Protein AF-G5HEQ2-F1 (afdb_monomer_lite)

Foldseek 3Di:
DPPPPDPDDPDDDAWWWKAFPQGFTWTFPDPDQDPVQKGWIAGCGHPPPDDGRDIDIDRPVRIDTDDPVRVCVVVVCCVVPPCVVVRPPPPPQPPDDPQFLCSLCPPPAQDQDPVNLVVLLVVVCVVCVVLPLQFDSVLSSLLVVLLSRFQGSVLLLLCLFPQDPVQQKRKDKDWDFDAFPLVLLLVLLVVLLVVLVVVVVVLCPPDDWLVRLVVLLVVLVVVLVVVVVCVVVPDDDDPVVSVVSVVSNVVSVVVNVQVVVCVVVVLDDNRDDHPPSADPVRSLLSVLSVQLSVVSSPDQAQWDAPVRQVSNCVSPVVLVRDTRHGPLSSVVSSCVVSVVCPPPCCVVSSVSNNVRSGTDTAMWIKMKGLRLLLLQCLQQAPQGGDLLHSNQVPPVVHPHDDNNLQVLQSSFQNSHNFKIKIFTAHPPDDDDPPSPGHTNKIWIWGDGQQKIKTFAIPPPQPPLPDCVLVVSVLVVLVSSCSSSVHPSAKDKDWALVVLVQAEDEDAQHDDRSNPGRSIMMIFDADPVRDGRRHHGYGTDFAQSSHPRDGARRRRHSHHQQSPQWDQAPPPRDIDGVVQWDQDPNGIHGPQQWDQAQVVRGIDGHFFQQAPPRGGHHPVVCVDPQWDQAPQPRHIYGPDDAWAAAPVGGTHNHPVSLVVVQWDAWPVRHIDHVVQWAQAPVVRTIDGVVQADPVQRGGVVCPVVVVVVVVVVVPPDDDDD

Secondary structure (DSSP, 8-state):
--TTSTTSS-SSSS--EEEETTS-EEEE--SPPPTTSEEEEEEEE-TT-PPTT-EEEEEGGGEEE--HHHHHHH-TTGGGSTTHHHHS------SS----HHHHTTT------HHHHHHHHHHHHHHHHHTT----HHHHHHHHHHHHHHHHHHHHHHTTSTTB-SSSEEEEEEEEEPPP-HHHHHHHHHHHHHHHHHHHHHHTTT---HHHHHHHHHHHHHHHHHHHHHHHTT----HHHHHHHHHHHHHHHHHHHHHHHHHHTTSS-TT---TTSS-HHHHHHHHHHHHHHHHHHH---SB--HHHHHHHHHH-GGG---TTSBHHHHHHHHHHHHTGGGSTTHHHHHHHHHHHHSPPEEEEEEEEE--HHHHHTTT-BSS---TT-S-SS-TT--TT----TTTTHHHHHHTSSSEEEEEEEETT---S-TTTSPBSEEEEEEEETTEEEEEEEES--S-TT-HHHHHHHHHHHHHHHHHTT----EEEEESHHHHHHHEEE-SS---HHHH-TT-EEEEEPPTTS----PPEEE----B-TTT--B---SS-SS-HHHHSEEE-TTT--EEEGGGEEEETTEEEEGGGEEEETTTTEEEES--EEETTTEEE-HHHHTSTTEEE-TTT--EEES-SS-EE-TTS-EESSHHHHHHTTEEE-TTS-EEEGGGEEE-TTT--EEEGGGEETTTTEEHHHHHHHHHHHHHHTTS-----

Radius of gyration: 49.13 Å; chains: 1; bounding box: 149×98×128 Å

Structure (mmCIF, N/CA/C/O backbone):
data_AF-G5HEQ2-F1
#
_entry.id   AF-G5HEQ2-F1
#
loop_
_atom_site.group_PDB
_atom_site.id
_atom_site.type_symbol
_atom_site.label_atom_id
_atom_site.label_alt_id
_atom_site.label_comp_id
_atom_site.label_asym_id
_atom_site.label_entity_id
_atom_site.label_seq_id
_atom_site.pdbx_PDB_ins_code
_atom_site.Cartn_x
_atom_site.Cartn_y
_atom_site.Cartn_z
_atom_site.occupancy
_atom_site.B_iso_or_equiv
_atom_site.auth_seq_id
_atom_site.auth_comp_id
_atom_site.auth_asym_id
_atom_site.auth_atom_id
_atom_site.pdbx_PDB_model_num
ATOM 1 N N . MET A 1 1 ? -18.972 -38.043 55.453 1.00 25.19 1 MET A N 1
ATOM 2 C CA . MET A 1 1 ? -20.365 -37.914 54.955 1.00 25.19 1 MET A CA 1
ATOM 3 C C . MET A 1 1 ? -20.498 -36.935 53.770 1.00 25.19 1 MET A C 1
ATOM 5 O O . MET A 1 1 ? -21.598 -36.480 53.504 1.00 25.19 1 MET A O 1
ATOM 9 N N . TYR A 1 2 ? -19.418 -36.674 53.015 1.00 23.27 2 TYR A N 1
ATOM 10 C CA . TYR A 1 2 ? -19.420 -35.898 51.758 1.00 23.27 2 TYR A CA 1
ATOM 11 C C . TYR A 1 2 ? -18.749 -36.675 50.602 1.00 23.27 2 TYR A C 1
ATOM 13 O O . TYR A 1 2 ? -18.353 -36.107 49.598 1.00 23.27 2 TYR A O 1
ATOM 21 N N . GLU A 1 3 ? -18.658 -38.003 50.715 1.00 24.47 3 GLU A N 1
ATOM 22 C CA . GLU A 1 3 ? -18.091 -38.902 49.689 1.00 24.47 3 GLU A CA 1
ATOM 23 C C . GLU A 1 3 ? -19.124 -39.360 48.644 1.00 24.47 3 GLU A C 1
ATOM 25 O O . GLU A 1 3 ? -18.883 -40.303 47.899 1.00 24.47 3 GLU A O 1
ATOM 30 N N . LYS A 1 4 ? -20.305 -38.729 48.578 1.00 24.78 4 LYS A N 1
ATOM 31 C CA . LYS A 1 4 ? -21.395 -39.189 47.697 1.00 24.78 4 LYS A CA 1
ATOM 32 C C . LYS A 1 4 ? -21.937 -38.157 46.706 1.00 24.78 4 LYS A C 1
ATOM 34 O O . LYS A 1 4 ? -22.934 -38.437 46.056 1.00 24.78 4 LYS A O 1
ATOM 39 N N . TYR A 1 5 ? -21.266 -37.014 46.554 1.00 26.45 5 TYR A N 1
ATOM 40 C CA . TYR A 1 5 ? -21.645 -35.981 45.576 1.00 26.45 5 TYR A CA 1
ATOM 41 C C . TYR A 1 5 ? -20.510 -35.554 44.626 1.00 26.45 5 TYR A C 1
ATOM 43 O O . TYR A 1 5 ? -20.710 -34.660 43.816 1.00 26.45 5 TYR A O 1
ATOM 51 N N . ALA A 1 6 ? -19.343 -36.205 44.667 1.00 27.22 6 ALA A N 1
ATOM 52 C CA . ALA A 1 6 ? -18.145 -35.732 43.961 1.00 27.22 6 ALA A CA 1
ATOM 53 C C . ALA A 1 6 ? -17.936 -36.277 42.529 1.00 27.22 6 ALA A C 1
ATOM 55 O O . ALA A 1 6 ? -16.913 -35.981 41.931 1.00 27.22 6 ALA A O 1
ATOM 56 N N . VAL A 1 7 ? -18.850 -37.074 41.958 1.00 27.19 7 VAL A N 1
ATOM 57 C CA . VAL A 1 7 ? -18.615 -37.716 40.635 1.00 27.19 7 VAL A CA 1
ATOM 58 C C . VAL A 1 7 ? -19.869 -37.718 39.742 1.00 27.19 7 VAL A C 1
ATOM 60 O O . VAL A 1 7 ? -20.012 -38.546 38.853 1.00 27.19 7 VAL A O 1
ATOM 63 N N . GLY A 1 8 ? -20.837 -36.835 40.011 1.00 24.56 8 GLY A N 1
ATOM 64 C CA . GLY A 1 8 ? -22.179 -36.942 39.420 1.00 24.56 8 GLY A CA 1
ATOM 65 C C . GLY A 1 8 ? -22.593 -35.882 38.402 1.00 24.56 8 GLY A C 1
ATOM 66 O O . GLY A 1 8 ? -23.469 -36.179 37.607 1.00 24.56 8 GLY A O 1
ATOM 67 N N . ASN A 1 9 ? -22.016 -34.677 38.413 1.00 26.39 9 ASN A N 1
ATOM 68 C CA . ASN A 1 9 ? -22.478 -33.559 37.572 1.00 26.39 9 ASN A CA 1
ATOM 69 C C . ASN A 1 9 ? -21.304 -32.699 37.087 1.00 26.39 9 ASN A C 1
ATOM 71 O O . ASN A 1 9 ? -21.293 -31.483 37.248 1.00 26.39 9 ASN A O 1
ATOM 75 N N . LEU A 1 10 ? -20.293 -33.353 36.533 1.00 28.73 10 LEU A N 1
ATOM 76 C CA . LEU A 1 10 ? -19.284 -32.698 35.717 1.00 28.73 10 LEU A CA 1
ATOM 77 C C . LEU A 1 10 ? -19.623 -33.036 34.255 1.00 28.73 10 LEU A C 1
ATOM 79 O O . LEU A 1 10 ? -19.752 -34.209 33.908 1.00 28.73 10 LEU A O 1
ATOM 83 N N . TYR A 1 11 ? -19.798 -31.985 33.451 1.00 36.41 11 TYR A N 1
ATOM 84 C CA . TYR A 1 11 ? -19.815 -31.966 31.982 1.00 36.41 11 TYR A CA 1
ATOM 85 C C . TYR A 1 11 ? -21.110 -32.303 31.239 1.00 36.41 11 TYR A C 1
ATOM 87 O O . TYR A 1 11 ? -21.334 -33.419 30.773 1.00 36.41 11 TYR A O 1
ATOM 95 N N . ARG A 1 12 ? -21.903 -31.250 30.997 1.00 27.39 12 ARG A N 1
ATOM 96 C CA . ARG A 1 12 ? -22.271 -30.788 29.642 1.00 27.39 12 ARG A CA 1
ATOM 97 C C . ARG A 1 12 ? -23.163 -29.547 29.750 1.00 27.39 12 ARG A C 1
ATOM 99 O O . ARG A 1 12 ? -24.309 -29.669 30.168 1.00 27.39 12 ARG A O 1
ATOM 106 N N . GLY A 1 13 ? -22.640 -28.403 29.319 1.00 29.19 13 GLY A N 1
ATOM 107 C CA . GLY A 1 13 ? -23.371 -27.138 29.225 1.00 29.19 13 GLY A CA 1
ATOM 108 C C . GLY A 1 13 ? -22.841 -26.084 30.195 1.00 29.19 13 GLY A C 1
ATOM 109 O O . GLY A 1 13 ? -23.049 -26.206 31.396 1.00 29.19 13 GLY A O 1
ATOM 110 N N . ASP A 1 14 ? -22.213 -25.067 29.607 1.00 32.84 14 ASP A N 1
ATOM 111 C CA . ASP A 1 14 ? -22.065 -23.693 30.099 1.00 32.84 14 ASP A CA 1
ATOM 112 C C . ASP A 1 14 ? -20.938 -23.411 31.120 1.00 32.84 14 ASP A C 1
ATOM 114 O O . ASP A 1 14 ? -20.691 -24.163 32.061 1.00 32.84 14 ASP A O 1
ATOM 118 N N . GLU A 1 15 ? -20.206 -22.313 30.883 1.00 43.97 15 GLU A N 1
ATOM 119 C CA . GLU A 1 15 ? -19.014 -21.872 31.622 1.00 43.97 15 GLU A CA 1
ATOM 120 C C . GLU A 1 15 ? -19.249 -21.788 33.147 1.00 43.97 15 GLU A C 1
ATOM 122 O O . GLU A 1 15 ? -19.953 -20.909 33.646 1.00 43.97 15 GLU A O 1
ATOM 127 N N . CYS A 1 16 ? -18.615 -22.668 33.928 1.00 42.88 16 CYS A N 1
ATOM 128 C CA . CYS A 1 16 ? -18.721 -22.638 35.388 1.00 42.88 16 CYS A CA 1
ATOM 129 C C . CYS A 1 16 ? -17.974 -21.431 35.985 1.00 42.88 16 CYS A C 1
ATOM 131 O O . CYS A 1 16 ? -16.741 -21.383 35.996 1.00 42.88 16 CYS A O 1
ATOM 133 N N . SER A 1 17 ? -18.725 -20.495 36.568 1.00 49.91 17 SER A N 1
ATOM 134 C CA . SER A 1 17 ? -18.190 -19.471 37.470 1.00 49.91 17 SER A CA 1
ATOM 135 C C . SER A 1 17 ? -17.944 -20.056 38.863 1.00 49.91 17 SER A C 1
ATOM 137 O O . SER A 1 17 ? -18.829 -20.648 39.483 1.00 49.91 17 SER A O 1
ATOM 139 N N . LEU A 1 18 ? -16.734 -19.872 39.383 1.00 53.06 18 LEU A N 1
ATOM 140 C CA . LEU A 1 18 ? -16.304 -20.359 40.690 1.00 53.06 18 LEU A CA 1
ATOM 141 C C . LEU A 1 18 ? -15.972 -19.180 41.596 1.00 53.06 18 LEU A C 1
ATOM 143 O O . LEU A 1 18 ? -15.456 -18.152 41.158 1.00 53.06 18 LEU A O 1
ATOM 147 N N . ARG A 1 19 ? -16.236 -19.323 42.892 1.00 52.81 19 ARG A N 1
ATOM 148 C CA . ARG A 1 19 ? -15.887 -18.318 43.894 1.00 52.81 19 ARG A CA 1
ATOM 149 C C . ARG A 1 19 ? -14.919 -18.913 44.899 1.00 52.81 19 ARG A C 1
ATOM 151 O O . ARG A 1 19 ? -15.219 -19.934 45.503 1.00 52.81 19 ARG A O 1
ATOM 158 N N . SER A 1 20 ? -13.780 -18.266 45.122 1.00 59.72 20 SER A N 1
ATOM 159 C CA . SER A 1 20 ? -12.904 -18.667 46.227 1.00 59.72 20 SER A CA 1
ATOM 160 C C . SER A 1 20 ? -13.450 -18.207 47.581 1.00 59.72 20 SER A C 1
ATOM 162 O O . SER A 1 20 ? -14.213 -17.237 47.656 1.00 59.72 20 SER A O 1
ATOM 164 N N . ASP A 1 21 ? -12.969 -18.811 48.670 1.00 54.25 21 ASP A N 1
ATOM 165 C CA . ASP A 1 21 ? -13.228 -18.378 50.059 1.00 54.25 21 ASP A CA 1
ATOM 166 C C . ASP A 1 21 ? -12.926 -16.882 50.303 1.00 54.25 21 ASP A C 1
ATOM 168 O O . ASP A 1 21 ? -13.421 -16.264 51.247 1.00 54.25 21 ASP A O 1
ATOM 172 N N . HIS A 1 22 ? -12.125 -16.268 49.427 1.00 55.00 22 HIS A N 1
ATOM 173 C CA . HIS A 1 22 ? -11.739 -14.859 49.472 1.00 55.00 22 HIS A CA 1
ATOM 174 C C . HIS A 1 22 ? -12.636 -13.942 48.623 1.00 55.00 22 HIS A C 1
ATOM 176 O O . HIS A 1 22 ? -12.396 -12.740 48.549 1.00 55.00 22 HIS A O 1
ATOM 182 N N . GLY A 1 23 ? -13.693 -14.459 47.993 1.00 55.16 23 GLY A N 1
ATOM 183 C CA . GLY A 1 23 ? -14.597 -13.651 47.171 1.00 55.16 23 GLY A CA 1
ATOM 184 C C . GLY A 1 23 ? -13.984 -13.160 45.859 1.00 55.16 23 GLY A C 1
ATOM 185 O O . GLY A 1 23 ? -14.382 -12.106 45.364 1.00 55.16 23 GLY A O 1
ATOM 186 N N . THR A 1 24 ? -13.026 -13.916 45.322 1.00 60.28 24 THR A N 1
ATOM 187 C CA . THR A 1 24 ? -12.518 -13.774 43.953 1.00 60.28 24 THR A CA 1
ATOM 188 C C . THR A 1 24 ? -13.344 -14.671 43.038 1.00 60.28 24 THR A C 1
ATOM 190 O O . THR A 1 24 ? -13.558 -15.837 43.370 1.00 60.28 24 THR A O 1
ATOM 193 N N . LEU A 1 25 ? -13.799 -14.123 41.916 1.00 63.03 25 LEU A N 1
ATOM 194 C CA . LEU A 1 25 ? -14.456 -14.858 40.847 1.00 63.03 25 LEU A CA 1
ATOM 195 C C . LEU A 1 25 ? -13.399 -15.470 39.928 1.00 63.03 25 LEU A C 1
ATOM 197 O O . LEU A 1 25 ? -12.473 -14.783 39.488 1.00 63.03 25 LEU A O 1
ATOM 201 N N . LEU A 1 26 ? -13.554 -16.758 39.671 1.00 62.62 26 LEU A N 1
ATOM 202 C CA . LEU A 1 26 ? -12.597 -17.613 38.996 1.00 62.62 26 LEU A CA 1
ATOM 203 C C . LEU A 1 26 ? -13.304 -18.379 37.869 1.00 62.62 26 LEU A C 1
ATOM 205 O O . LEU A 1 26 ? -14.422 -18.854 38.068 1.00 62.62 26 LEU A O 1
ATOM 209 N N . ARG A 1 27 ? -12.656 -18.524 36.712 1.00 64.00 27 ARG A N 1
ATOM 210 C CA . ARG A 1 27 ? -13.036 -19.467 35.652 1.00 64.00 27 ARG A CA 1
ATOM 211 C C . ARG A 1 27 ? -12.173 -20.703 35.792 1.00 64.00 27 ARG A C 1
ATOM 213 O O . ARG A 1 27 ? -10.971 -20.557 35.978 1.00 64.00 27 ARG A O 1
ATOM 220 N N . LEU A 1 28 ? -12.733 -21.897 35.668 1.00 60.88 28 LEU A N 1
ATOM 221 C CA . LEU A 1 28 ? -11.907 -23.095 35.522 1.00 60.88 28 LEU A CA 1
ATOM 222 C C . LEU A 1 28 ? -11.284 -23.107 34.113 1.00 60.88 28 LEU A C 1
ATOM 224 O O . LEU A 1 28 ? -12.009 -22.913 33.141 1.00 60.88 28 LEU A O 1
ATOM 228 N N . ILE A 1 29 ? -9.967 -23.290 34.002 1.00 58.47 29 ILE A N 1
ATOM 229 C CA . ILE A 1 29 ? -9.271 -23.356 32.700 1.00 58.47 29 ILE A CA 1
ATOM 230 C C . ILE A 1 29 ? -9.035 -24.804 32.276 1.00 58.47 29 ILE A C 1
ATOM 232 O O . ILE A 1 29 ? -9.091 -25.100 31.087 1.00 58.47 29 ILE A O 1
ATOM 236 N N . ASP A 1 30 ? -8.781 -25.687 33.243 1.00 61.66 30 ASP A N 1
ATOM 237 C CA . ASP A 1 30 ? -8.513 -27.104 33.008 1.00 61.66 30 ASP A CA 1
ATOM 238 C C . ASP A 1 30 ? -9.404 -27.972 33.905 1.00 61.66 30 ASP A C 1
ATOM 240 O O . ASP A 1 30 ? -9.661 -27.638 35.065 1.00 61.66 30 ASP A O 1
ATOM 244 N N . GLU A 1 31 ? -9.898 -29.063 33.332 1.00 55.03 31 GLU A N 1
ATOM 245 C CA . GLU A 1 31 ? -10.784 -30.048 33.951 1.00 55.03 31 GLU A CA 1
ATOM 246 C C . GLU A 1 31 ? -10.001 -31.081 34.777 1.00 55.03 31 GLU A C 1
ATOM 248 O O . GLU A 1 31 ? -10.574 -31.762 35.636 1.00 55.03 31 GLU A O 1
ATOM 253 N N . GLU A 1 32 ? -8.689 -31.194 34.544 1.00 53.56 32 GLU A N 1
ATOM 254 C CA . GLU A 1 32 ? -7.827 -32.139 35.242 1.00 53.56 32 GLU A CA 1
ATOM 255 C C . GLU A 1 32 ? -7.360 -31.595 36.600 1.00 53.56 32 GLU A C 1
ATOM 257 O O . GLU A 1 32 ? -6.710 -30.556 36.720 1.00 53.56 32 GLU A O 1
ATOM 262 N N . VAL A 1 33 ? -7.694 -32.337 37.659 1.00 59.88 33 VAL A N 1
ATOM 263 C CA . VAL A 1 33 ? -7.201 -32.087 39.016 1.00 59.88 33 VAL A CA 1
ATOM 264 C C . VAL A 1 33 ? -5.835 -32.748 39.153 1.00 59.88 33 VAL A C 1
ATOM 266 O O . VAL A 1 33 ? -5.716 -33.963 38.967 1.00 59.88 33 VAL A O 1
ATOM 269 N N . ASP A 1 34 ? -4.812 -31.969 39.503 1.00 62.56 34 ASP A N 1
ATOM 270 C CA . ASP A 1 34 ? -3.471 -32.516 39.700 1.00 62.56 34 ASP A CA 1
ATOM 271 C C . ASP A 1 34 ? -3.392 -33.458 40.920 1.00 62.56 34 ASP A C 1
ATOM 273 O O . ASP A 1 34 ? -4.321 -33.595 41.726 1.00 62.56 34 ASP A O 1
ATOM 277 N N . CYS A 1 35 ? -2.252 -34.136 41.078 1.00 61.41 35 CYS A N 1
ATOM 278 C CA . CYS A 1 35 ? -2.042 -35.086 42.172 1.00 61.41 35 CYS A CA 1
ATOM 279 C C . CYS A 1 35 ? -2.117 -34.462 43.579 1.00 61.41 35 CYS A C 1
ATOM 281 O O . CYS A 1 35 ? -2.283 -35.199 44.553 1.00 61.41 35 CYS A O 1
ATOM 283 N N . ASP A 1 36 ? -2.025 -33.134 43.683 1.00 65.94 36 ASP A N 1
ATOM 284 C CA . ASP A 1 36 ? -2.097 -32.368 44.926 1.00 65.94 36 ASP A CA 1
ATOM 285 C C . ASP A 1 36 ? -3.493 -31.754 45.170 1.00 65.94 36 ASP A C 1
ATOM 287 O O . ASP A 1 36 ? -3.722 -31.106 46.199 1.00 65.94 36 ASP A O 1
ATOM 291 N N . GLY A 1 37 ? -4.461 -32.006 44.280 1.00 62.69 37 GLY A N 1
ATOM 292 C CA . GLY A 1 37 ? -5.829 -31.506 44.395 1.00 62.69 37 GLY A CA 1
ATOM 293 C C . GLY A 1 37 ? -6.005 -30.064 43.914 1.00 62.69 37 GLY A C 1
ATOM 294 O O . GLY A 1 37 ? -6.949 -29.398 44.352 1.00 62.69 37 GLY A O 1
ATOM 295 N N . GLN A 1 38 ? -5.100 -29.552 43.079 1.00 73.50 38 GLN A N 1
ATOM 296 C CA . GLN A 1 38 ? -5.187 -28.207 42.518 1.00 73.50 38 GLN A CA 1
ATOM 297 C C . GLN A 1 38 ? -5.771 -28.206 41.105 1.00 73.50 38 GLN A C 1
ATOM 299 O O . GLN A 1 38 ? -5.678 -29.186 40.368 1.00 73.50 38 GLN A O 1
ATOM 304 N N . VAL A 1 39 ? -6.380 -27.077 40.748 1.00 69.44 39 VAL A N 1
ATOM 305 C CA . VAL A 1 39 ? -6.923 -26.795 39.417 1.00 69.44 39 VAL A CA 1
ATOM 306 C C . VAL A 1 39 ? -6.439 -25.437 38.929 1.00 69.44 39 VAL A C 1
ATOM 308 O O . VAL A 1 39 ? -6.278 -24.496 39.719 1.00 69.44 39 VAL A O 1
ATOM 311 N N . SER A 1 40 ? -6.221 -25.323 37.621 1.00 75.00 40 SER A N 1
ATOM 312 C CA . SER A 1 40 ? -5.892 -24.054 36.978 1.00 75.00 40 SER A CA 1
ATOM 313 C C . SER A 1 40 ? -7.143 -23.209 36.789 1.00 75.00 40 SER A C 1
ATOM 315 O O . SER A 1 40 ? -8.154 -23.666 36.250 1.00 75.00 40 SER A O 1
ATOM 317 N N . VAL A 1 41 ? -7.069 -21.956 37.228 1.00 68.44 41 VAL A N 1
ATOM 318 C CA . VAL A 1 41 ? -8.189 -21.020 37.189 1.00 68.44 41 VAL A CA 1
ATOM 319 C C . VAL A 1 41 ? -7.778 -19.658 36.651 1.00 68.44 41 VAL A C 1
ATOM 321 O O . VAL A 1 41 ? -6.704 -19.153 36.954 1.00 68.44 41 VAL A O 1
ATOM 324 N N . GLU A 1 42 ? -8.658 -19.026 35.887 1.00 65.12 42 GLU A N 1
ATOM 325 C CA . GLU A 1 42 ? -8.515 -17.649 35.423 1.00 65.12 42 GLU A CA 1
ATOM 326 C C . GLU A 1 42 ? -9.218 -16.719 36.407 1.00 65.12 42 GLU A C 1
ATOM 328 O O . GLU A 1 42 ? -10.359 -16.963 36.795 1.00 65.12 42 GLU A O 1
ATOM 333 N N . ILE A 1 43 ? -8.587 -15.620 36.802 1.00 62.03 43 ILE A N 1
ATOM 334 C CA . ILE A 1 43 ? -9.244 -14.624 37.651 1.00 62.03 43 ILE A CA 1
ATOM 335 C C . ILE A 1 43 ? -10.132 -13.718 36.795 1.00 62.03 43 ILE A C 1
ATOM 337 O O . ILE A 1 43 ? -9.632 -12.870 36.060 1.00 62.03 43 ILE A O 1
ATOM 341 N N . ILE A 1 44 ? -11.452 -13.841 36.945 1.00 54.06 44 ILE A N 1
ATOM 342 C CA . ILE A 1 44 ? -12.434 -13.025 36.209 1.00 54.06 44 ILE A CA 1
ATOM 343 C C . ILE A 1 44 ? -12.824 -11.765 37.000 1.00 54.06 44 ILE A C 1
ATOM 345 O O . ILE A 1 44 ? -13.133 -10.729 36.418 1.00 54.06 44 ILE A O 1
ATOM 349 N N . ALA A 1 45 ? -12.792 -11.814 38.338 1.00 53.91 45 ALA A N 1
ATOM 350 C CA . ALA A 1 45 ? -13.007 -10.638 39.188 1.00 53.91 45 ALA A CA 1
ATOM 351 C C . ALA A 1 45 ? -12.336 -10.797 40.558 1.00 53.91 45 ALA A C 1
ATOM 353 O O . ALA A 1 45 ? -12.416 -11.853 41.176 1.00 53.91 45 ALA A O 1
ATOM 354 N N . SER A 1 46 ? -11.722 -9.740 41.097 1.00 53.75 46 SER A N 1
ATOM 355 C CA . SER A 1 46 ? -11.078 -9.777 42.419 1.00 53.75 46 SER A CA 1
ATOM 356 C C . SER A 1 46 ? -11.396 -8.535 43.246 1.00 53.75 46 SER A C 1
ATOM 358 O O . SER A 1 46 ? -11.225 -7.411 42.784 1.00 53.75 46 SER A O 1
ATOM 360 N N . ARG A 1 47 ? -11.798 -8.725 44.511 1.00 48.34 47 ARG A N 1
ATOM 361 C CA . ARG A 1 47 ? -11.946 -7.627 45.489 1.00 48.34 47 ARG A CA 1
ATOM 362 C C . ARG A 1 47 ? -10.614 -7.093 46.024 1.00 48.34 47 ARG A C 1
ATOM 364 O O . ARG A 1 47 ? -10.605 -6.048 46.664 1.00 48.34 47 ARG A O 1
ATOM 371 N N . PHE A 1 48 ? -9.514 -7.806 45.790 1.00 49.56 48 PHE A N 1
ATOM 372 C CA . PHE A 1 48 ? -8.219 -7.552 46.429 1.00 49.56 48 PHE A CA 1
ATOM 373 C C . PHE A 1 48 ? -7.117 -7.153 45.437 1.00 49.56 48 PHE A C 1
ATOM 375 O O . PHE A 1 48 ? -5.939 -7.302 45.743 1.00 49.56 48 PHE A O 1
ATOM 382 N N . GLY A 1 49 ? -7.483 -6.654 44.250 1.00 46.16 49 GLY A N 1
ATOM 383 C CA . GLY A 1 49 ? -6.513 -6.114 43.291 1.00 46.16 49 GLY A CA 1
ATOM 384 C C . GLY A 1 49 ? -5.611 -7.164 42.633 1.00 46.16 49 GLY A C 1
ATOM 385 O O . GLY A 1 49 ? -4.490 -6.842 42.254 1.00 46.16 49 GLY A O 1
ATOM 386 N N . LYS A 1 50 ? -6.071 -8.419 42.501 1.00 54.56 50 LYS A N 1
ATOM 387 C CA . LYS A 1 50 ? -5.400 -9.385 41.613 1.00 54.56 50 LYS A CA 1
ATOM 388 C C . LYS A 1 50 ? -5.722 -9.052 40.150 1.00 54.56 50 LYS A C 1
ATOM 390 O O . LYS A 1 50 ? -6.858 -8.683 39.856 1.00 54.56 50 LYS A O 1
ATOM 395 N N . ASN A 1 51 ? -4.738 -9.212 39.265 1.00 53.22 51 ASN A N 1
ATOM 396 C CA . ASN A 1 51 ? -4.887 -8.958 37.831 1.00 53.22 51 ASN A CA 1
ATOM 397 C C . ASN A 1 51 ? -5.960 -9.870 37.221 1.00 53.22 51 ASN A C 1
ATOM 399 O O . ASN A 1 51 ? -5.938 -11.083 37.433 1.00 53.22 51 ASN A O 1
ATOM 403 N N . LEU A 1 52 ? -6.887 -9.275 36.471 1.00 51.78 52 LEU A N 1
ATOM 404 C CA . LEU A 1 52 ? -7.895 -10.007 35.703 1.00 51.78 52 LEU A CA 1
ATOM 405 C C . LEU A 1 52 ? -7.222 -10.746 34.537 1.00 51.78 52 LEU A C 1
ATOM 407 O O . LEU A 1 52 ? -6.241 -10.248 33.985 1.00 51.78 52 LEU A O 1
ATOM 411 N N . GLY A 1 53 ? -7.714 -11.937 34.198 1.00 47.78 53 GLY A N 1
ATOM 412 C CA . GLY A 1 53 ? -7.128 -12.807 33.170 1.00 47.78 53 GLY A CA 1
ATOM 413 C C . GLY A 1 53 ? -5.844 -13.530 33.600 1.00 47.78 53 GLY A C 1
ATOM 414 O O . GLY A 1 53 ? -5.263 -14.284 32.824 1.00 47.78 53 GLY A O 1
ATOM 415 N N . TYR A 1 54 ? -5.373 -13.316 34.834 1.00 63.12 54 TYR A N 1
ATOM 416 C CA . TYR A 1 54 ? -4.232 -14.054 35.371 1.00 63.12 54 TYR A CA 1
ATOM 417 C C . TYR A 1 54 ? -4.635 -15.495 35.695 1.00 63.12 54 TYR A C 1
ATOM 419 O O . TYR A 1 54 ? -5.649 -15.721 36.362 1.00 63.12 54 TYR A O 1
ATOM 427 N N . ILE A 1 55 ? -3.811 -16.444 35.250 1.00 72.25 55 ILE A N 1
ATOM 428 C CA . ILE A 1 55 ? -3.967 -17.870 35.533 1.00 72.25 55 ILE A CA 1
ATOM 429 C C . ILE A 1 55 ? -3.287 -18.181 36.866 1.00 72.25 55 ILE A C 1
ATOM 431 O O . ILE A 1 55 ? -2.080 -17.998 37.012 1.00 72.25 55 ILE A O 1
ATOM 435 N N . ASP A 1 56 ? -4.069 -18.635 37.837 1.00 69.38 56 ASP A N 1
ATOM 436 C CA . ASP A 1 56 ? -3.616 -19.053 39.163 1.00 69.38 56 ASP A CA 1
ATOM 437 C C . ASP A 1 56 ? -3.903 -20.551 39.352 1.00 69.38 56 ASP A C 1
ATOM 439 O O . ASP A 1 56 ? -4.742 -21.125 38.653 1.00 69.38 56 ASP A O 1
ATOM 443 N N . THR A 1 57 ? -3.239 -21.184 40.316 1.00 75.88 57 THR A N 1
ATOM 444 C CA . THR A 1 57 ? -3.535 -22.573 40.698 1.00 75.88 57 THR A CA 1
ATOM 445 C C . THR A 1 57 ? -4.151 -22.571 42.086 1.00 75.88 57 THR A C 1
ATOM 447 O O . THR A 1 57 ? -3.587 -22.023 43.037 1.00 75.88 57 THR A O 1
ATOM 450 N N . VAL A 1 58 ? -5.346 -23.145 42.218 1.00 67.19 58 VAL A N 1
ATOM 451 C CA . VAL A 1 58 ? -6.091 -23.147 43.482 1.00 67.19 58 VAL A CA 1
ATOM 452 C C . VAL A 1 58 ? -6.476 -24.557 43.887 1.00 67.19 58 VAL A C 1
ATOM 454 O O . VAL A 1 58 ? -6.838 -25.387 43.063 1.00 67.19 58 VAL A O 1
ATOM 457 N N . ASP A 1 59 ? -6.423 -24.812 45.190 1.00 69.88 59 ASP A N 1
ATOM 458 C CA . ASP A 1 59 ? -6.943 -26.040 45.783 1.00 69.88 59 ASP A CA 1
ATOM 459 C C . ASP A 1 59 ? -8.454 -26.129 45.537 1.00 69.88 59 ASP A C 1
ATOM 461 O O . ASP A 1 59 ? -9.201 -25.234 45.950 1.00 69.88 59 ASP A O 1
ATOM 465 N N . ILE A 1 60 ? -8.906 -27.221 44.912 1.00 64.81 60 ILE A N 1
ATOM 466 C CA . ILE A 1 60 ? -10.317 -27.434 44.563 1.00 64.81 60 ILE A CA 1
ATOM 467 C C . ILE A 1 60 ? -11.247 -27.395 45.784 1.00 64.81 60 ILE A C 1
ATOM 469 O O . ILE A 1 60 ? -12.437 -27.121 45.677 1.00 64.81 60 ILE A O 1
ATOM 473 N N . ARG A 1 61 ? -10.713 -27.615 46.990 1.00 60.56 61 ARG A N 1
ATOM 474 C CA . ARG A 1 61 ? -11.478 -27.550 48.243 1.00 60.56 61 ARG A CA 1
ATOM 475 C C . ARG A 1 61 ? -11.785 -26.119 48.696 1.00 60.56 61 ARG A C 1
ATOM 477 O O . ARG A 1 61 ? -12.595 -25.954 49.602 1.00 60.56 61 ARG A O 1
ATOM 484 N N . ARG A 1 62 ? -11.128 -25.111 48.109 1.00 58.69 62 ARG A N 1
ATOM 485 C CA . ARG A 1 62 ? -11.274 -23.671 48.419 1.00 58.69 62 ARG A CA 1
ATOM 486 C C . ARG A 1 62 ? -12.090 -22.902 47.380 1.00 58.69 62 ARG A C 1
ATOM 488 O O . ARG A 1 62 ? -12.122 -21.670 47.410 1.00 58.69 62 ARG A O 1
ATOM 495 N N . ILE A 1 63 ? -12.681 -23.617 46.426 1.00 61.69 63 ILE A N 1
ATOM 496 C CA . ILE A 1 63 ? -13.577 -23.064 45.416 1.00 61.69 63 ILE A CA 1
ATOM 497 C C . ILE A 1 63 ? -14.992 -23.570 45.654 1.00 61.69 63 ILE A C 1
ATOM 499 O O . ILE A 1 63 ? -15.248 -24.755 45.856 1.00 61.69 63 ILE A O 1
ATOM 503 N N . HIS A 1 64 ? -15.920 -22.626 45.635 1.00 60.12 64 HIS A N 1
ATOM 504 C CA . HIS A 1 64 ? -17.341 -22.849 45.771 1.00 60.12 64 HIS A CA 1
ATOM 505 C C . HIS A 1 64 ? -18.005 -22.603 44.415 1.00 60.12 64 HIS A C 1
ATOM 507 O O . HIS A 1 64 ? -17.860 -21.501 43.871 1.00 60.12 64 HIS A O 1
ATOM 513 N N . PRO A 1 65 ? -18.718 -23.593 43.854 1.00 54.69 65 PRO A N 1
ATOM 514 C CA . PRO A 1 65 ? -19.554 -23.351 42.691 1.00 54.69 65 PRO A CA 1
ATOM 515 C C . PRO A 1 65 ? -20.677 -22.395 43.085 1.00 54.69 65 PRO A C 1
ATOM 517 O O . PRO A 1 65 ? -21.254 -22.525 44.165 1.00 54.69 65 PRO A O 1
ATOM 520 N N . ILE A 1 66 ? -20.963 -21.435 42.215 1.00 50.53 66 ILE A N 1
ATOM 521 C CA . ILE A 1 66 ? -22.094 -20.518 42.360 1.00 50.53 66 ILE A CA 1
ATOM 522 C C . ILE A 1 66 ? -22.993 -20.667 41.137 1.00 50.53 66 ILE A C 1
ATOM 524 O O . ILE A 1 66 ? -22.499 -20.894 40.032 1.00 50.53 66 ILE A O 1
ATOM 528 N N . SER A 1 67 ? -24.308 -20.574 41.326 1.00 51.12 67 SER A N 1
ATOM 529 C CA . SER A 1 67 ? -25.228 -20.542 40.185 1.00 51.12 67 SER A CA 1
ATOM 530 C C . SER A 1 67 ? -25.133 -19.203 39.448 1.00 51.12 67 SER A C 1
ATOM 532 O O . SER A 1 67 ? -24.712 -18.193 40.014 1.00 51.12 67 SER A O 1
ATOM 534 N N . GLU A 1 68 ? -25.572 -19.172 38.191 1.00 48.19 68 GLU A N 1
ATOM 535 C CA . GLU A 1 68 ? -25.724 -17.929 37.422 1.00 48.19 68 GLU A CA 1
ATOM 536 C C . GLU A 1 68 ? -26.629 -16.916 38.158 1.00 48.19 68 GLU A C 1
ATOM 538 O O . GLU A 1 68 ? -26.322 -15.727 38.258 1.00 48.19 68 GLU A O 1
ATOM 543 N N . GLU A 1 69 ? -27.698 -17.405 38.788 1.00 51.38 69 GLU A N 1
ATOM 544 C CA . GLU A 1 69 ? -28.612 -16.596 39.601 1.00 51.38 69 GLU A CA 1
ATOM 545 C C . GLU A 1 69 ? -27.910 -16.004 40.846 1.00 51.38 69 GLU A C 1
ATOM 547 O O . GLU A 1 69 ? -28.082 -14.824 41.170 1.00 51.38 69 GLU A O 1
ATOM 552 N N . GLU A 1 70 ? -27.045 -16.778 41.518 1.00 50.53 70 GLU A N 1
ATOM 553 C CA . GLU A 1 70 ? -26.194 -16.279 42.608 1.00 50.53 70 GLU A CA 1
ATOM 554 C C . GLU A 1 70 ? -25.165 -15.258 42.112 1.00 50.53 70 GLU A C 1
ATOM 556 O O . GLU A 1 70 ? -24.946 -14.242 42.781 1.00 50.53 70 GLU A O 1
ATOM 561 N N . PHE A 1 71 ? -24.567 -15.484 40.942 1.00 52.59 71 PHE A N 1
ATOM 562 C CA . PHE A 1 71 ? -23.607 -14.578 40.316 1.00 52.59 71 PHE A CA 1
ATOM 563 C C . PHE A 1 71 ? -24.209 -13.184 40.090 1.00 52.59 71 PHE A C 1
ATOM 565 O O . PHE A 1 71 ? -23.653 -12.192 40.576 1.00 52.59 71 PHE A O 1
ATOM 572 N N . PHE A 1 72 ? -25.380 -13.093 39.452 1.00 49.81 72 PHE A N 1
ATOM 573 C CA . PHE A 1 72 ? -26.046 -11.810 39.204 1.00 49.81 72 PHE A CA 1
ATOM 574 C C . PHE A 1 72 ? -26.574 -11.141 40.475 1.00 49.81 72 PHE A C 1
ATOM 576 O O . PHE A 1 72 ? -26.641 -9.912 40.543 1.00 49.81 72 PHE A O 1
ATOM 583 N N . SER A 1 73 ? -26.877 -11.915 41.523 1.00 55.66 73 SER A N 1
ATOM 584 C CA . SER A 1 73 ? -27.217 -11.345 42.832 1.00 55.66 73 SER A CA 1
ATOM 585 C C . SER A 1 73 ? -26.029 -10.617 43.484 1.00 55.66 73 SER A C 1
ATOM 587 O O . SER A 1 73 ? -26.211 -9.603 44.162 1.00 55.66 73 SER A O 1
ATOM 589 N N . ILE A 1 74 ? -24.803 -11.109 43.262 1.00 49.69 74 ILE A N 1
ATOM 590 C CA . ILE A 1 74 ? -23.570 -10.555 43.839 1.00 49.69 74 ILE A CA 1
ATOM 591 C C . ILE A 1 74 ? -23.014 -9.427 42.955 1.00 49.69 74 ILE A C 1
ATOM 593 O O . ILE A 1 74 ? -22.479 -8.444 43.480 1.00 49.69 74 ILE A O 1
ATOM 597 N N . TYR A 1 75 ? -23.173 -9.537 41.631 1.00 50.19 75 TYR A N 1
ATOM 598 C CA . TYR A 1 75 ? -22.666 -8.593 40.630 1.00 50.19 75 TYR A CA 1
ATOM 599 C C . TYR A 1 75 ? -23.778 -8.068 39.698 1.00 50.19 75 TYR A C 1
ATOM 601 O O . TYR A 1 75 ? -23.737 -8.287 38.488 1.00 50.19 75 TYR A O 1
ATOM 609 N N . PRO A 1 76 ? -24.737 -7.275 40.212 1.00 47.44 76 PRO A N 1
ATOM 610 C CA . PRO A 1 76 ? -25.939 -6.855 39.474 1.00 47.44 76 PRO A CA 1
ATOM 611 C C . PRO A 1 76 ? -25.694 -5.891 38.296 1.00 47.44 76 PRO A C 1
ATOM 613 O O . PRO A 1 76 ? -26.639 -5.437 37.660 1.00 47.44 76 PRO A O 1
ATOM 616 N N . ASN A 1 77 ? -24.438 -5.522 38.018 1.00 43.91 77 ASN A N 1
ATOM 617 C CA . ASN A 1 77 ? -24.053 -4.680 36.880 1.00 43.91 77 ASN A CA 1
ATOM 618 C C . ASN A 1 77 ? -23.083 -5.388 35.914 1.00 43.91 77 ASN A C 1
ATOM 620 O O . ASN A 1 77 ? -22.522 -4.713 35.055 1.00 43.91 77 ASN A O 1
ATOM 624 N N . ALA A 1 78 ? -22.861 -6.703 36.051 1.00 44.88 78 ALA A N 1
ATOM 625 C CA . ALA A 1 78 ? -21.956 -7.457 35.177 1.00 44.88 78 ALA A CA 1
ATOM 626 C C . ALA A 1 78 ? -22.364 -7.373 33.692 1.00 44.88 78 ALA A C 1
ATOM 628 O O . ALA A 1 78 ? -21.500 -7.181 32.846 1.00 44.88 78 ALA A O 1
ATOM 629 N N . GLU A 1 79 ? -23.670 -7.342 33.401 1.00 41.66 79 GLU A N 1
ATOM 630 C CA . GLU A 1 79 ? -24.236 -7.143 32.051 1.00 41.66 79 GLU A CA 1
ATOM 631 C C . GLU A 1 79 ? -23.849 -5.813 31.385 1.00 41.66 79 GLU A C 1
ATOM 633 O O . GLU A 1 79 ? -24.011 -5.638 30.184 1.00 41.66 79 GLU A O 1
ATOM 638 N N . LYS A 1 80 ? -23.357 -4.839 32.159 1.00 40.62 80 LYS A N 1
ATOM 639 C CA . LYS A 1 80 ? -22.972 -3.506 31.666 1.00 40.62 80 LYS A CA 1
ATOM 640 C C . LYS A 1 80 ? -21.466 -3.366 31.451 1.00 40.62 80 LYS A C 1
ATOM 642 O O . LYS A 1 80 ? -21.004 -2.272 31.125 1.00 40.62 80 LYS A O 1
ATOM 647 N N . VAL A 1 81 ? -20.698 -4.430 31.689 1.00 37.06 81 VAL A N 1
ATOM 648 C CA . VAL A 1 81 ? -19.261 -4.471 31.417 1.00 37.06 81 VAL A CA 1
ATOM 649 C C . VAL A 1 81 ? -19.071 -4.703 29.911 1.00 37.06 81 VAL A C 1
ATOM 651 O O . VAL A 1 81 ? -19.597 -5.685 29.388 1.00 37.06 81 VAL A O 1
ATOM 654 N N . PRO A 1 82 ? -18.348 -3.827 29.188 1.00 30.50 82 PRO A N 1
ATOM 655 C CA . PRO A 1 82 ? -18.017 -4.057 27.782 1.00 30.50 82 PRO A CA 1
ATOM 656 C C . PRO A 1 82 ? -17.333 -5.424 27.606 1.00 30.50 82 PRO A C 1
ATOM 658 O O . PRO A 1 82 ? -16.363 -5.706 28.307 1.00 30.50 82 PRO A O 1
ATOM 661 N N . GLY A 1 83 ? -17.863 -6.274 26.720 1.00 33.19 83 GLY A N 1
ATOM 662 C CA . GLY A 1 83 ? -17.419 -7.665 26.528 1.00 33.19 83 GLY A CA 1
ATOM 663 C C . GLY A 1 83 ? -18.258 -8.731 27.251 1.00 33.19 83 GLY A C 1
ATOM 664 O O . GLY A 1 83 ? -18.029 -9.918 27.050 1.00 33.19 83 GLY A O 1
ATOM 665 N N . TYR A 1 84 ? -19.263 -8.356 28.056 1.00 35.78 84 TYR A N 1
ATOM 666 C CA . TYR A 1 84 ? -20.178 -9.328 28.677 1.00 35.78 84 TYR A CA 1
ATOM 667 C C . TYR A 1 84 ? -21.085 -10.046 27.657 1.00 35.78 84 TYR A C 1
ATOM 669 O O . TYR A 1 84 ? -21.408 -11.223 27.823 1.00 35.78 84 TYR A O 1
ATOM 677 N N . ASP A 1 85 ? -21.434 -9.375 26.555 1.00 35.03 85 ASP A N 1
ATOM 678 C CA . ASP A 1 85 ? -22.190 -9.965 25.439 1.00 35.03 85 ASP A CA 1
ATOM 679 C C . ASP A 1 85 ? -21.427 -11.097 24.718 1.00 35.03 85 ASP A C 1
ATOM 681 O O . ASP A 1 85 ? -22.046 -11.881 23.998 1.00 35.03 85 ASP A O 1
ATOM 685 N N . ASP A 1 86 ? -20.109 -11.213 24.921 1.00 37.56 86 ASP A N 1
ATOM 686 C CA . ASP A 1 86 ? -19.302 -12.336 24.419 1.00 37.56 86 ASP A CA 1
ATOM 687 C C . ASP A 1 86 ? -19.268 -13.521 25.396 1.00 37.56 86 ASP A C 1
ATOM 689 O O . ASP A 1 86 ? -19.000 -14.644 24.981 1.00 37.56 86 ASP A O 1
ATOM 693 N N . LEU A 1 87 ? -19.585 -13.295 26.677 1.00 32.91 87 LEU A N 1
ATOM 694 C CA . LEU A 1 87 ? -19.590 -14.316 27.735 1.00 32.91 87 LEU A CA 1
ATOM 695 C C . LEU A 1 87 ? -20.939 -15.033 27.877 1.00 32.91 87 LEU A C 1
ATOM 697 O O . LEU A 1 87 ? -20.991 -16.169 28.330 1.00 32.91 87 LEU A O 1
ATOM 701 N N . SER A 1 88 ? -22.037 -14.373 27.494 1.00 31.67 88 SER A N 1
ATOM 702 C CA . SER A 1 88 ? -23.402 -14.923 27.565 1.00 31.67 88 SER A CA 1
ATOM 703 C C . SER A 1 88 ? -23.870 -15.582 26.263 1.00 31.67 88 SER A C 1
ATOM 705 O O . SER A 1 88 ? -24.937 -16.199 26.209 1.00 31.67 88 SER A O 1
ATOM 707 N N . LYS A 1 89 ? -23.065 -15.506 25.198 1.00 34.22 89 LYS A N 1
ATOM 708 C CA . LYS A 1 89 ? -23.312 -16.231 23.954 1.00 34.22 89 LYS A CA 1
ATOM 709 C C . LYS A 1 89 ? -22.874 -17.686 24.103 1.00 34.22 89 LYS A C 1
ATOM 711 O O . LYS A 1 89 ? -21.935 -18.133 23.453 1.00 34.22 89 LYS A O 1
ATOM 716 N N . ASN A 1 90 ? -23.678 -18.467 24.823 1.00 35.41 90 ASN A N 1
ATOM 717 C CA . ASN A 1 90 ? -23.916 -19.854 24.429 1.00 35.41 90 ASN A CA 1
ATOM 718 C C . ASN A 1 90 ? -24.664 -19.852 23.093 1.00 35.41 90 ASN A C 1
ATOM 720 O O . ASN A 1 90 ? -25.835 -20.214 23.000 1.00 35.41 90 ASN A O 1
ATOM 724 N N . VAL A 1 91 ? -23.990 -19.401 22.033 1.00 32.47 91 VAL A N 1
ATOM 725 C CA . VAL A 1 91 ? -24.314 -19.877 20.699 1.00 32.47 91 VAL A CA 1
ATOM 726 C C . VAL A 1 91 ? -23.838 -21.321 20.733 1.00 32.47 91 VAL A C 1
ATOM 728 O O . VAL A 1 91 ? -22.636 -21.536 20.901 1.00 32.47 91 VAL A O 1
ATOM 731 N N . PRO A 1 92 ? -24.733 -22.319 20.639 1.00 30.23 92 PRO A N 1
ATOM 732 C CA . PRO A 1 92 ? -24.293 -23.688 20.467 1.00 30.23 92 PRO A CA 1
ATOM 733 C C . PRO A 1 92 ? -23.347 -23.672 19.272 1.00 30.23 92 PRO A C 1
ATOM 735 O O . PRO A 1 92 ? -23.774 -23.308 18.174 1.00 30.23 92 PRO A O 1
ATOM 738 N N . LEU A 1 93 ? -22.067 -23.990 19.488 1.00 35.00 93 LEU A N 1
ATOM 739 C CA . LEU A 1 93 ? -21.159 -24.271 18.386 1.00 35.00 93 LEU A CA 1
ATOM 740 C C . LEU A 1 93 ? -21.886 -25.329 17.553 1.00 35.00 93 LEU A C 1
ATOM 742 O O . LEU A 1 93 ? -22.206 -26.389 18.107 1.00 35.00 93 LEU A O 1
ATOM 746 N N . PRO A 1 94 ? -22.282 -25.031 16.302 1.00 31.20 94 PRO A N 1
ATOM 747 C CA . PRO A 1 94 ? -23.028 -25.994 15.518 1.00 31.20 94 PRO A CA 1
ATOM 748 C C . PRO A 1 94 ? -22.222 -27.290 15.511 1.00 31.20 94 PRO A C 1
ATOM 750 O O . PRO A 1 94 ? -21.034 -27.278 15.200 1.00 31.20 94 PRO A O 1
ATOM 753 N N . CYS A 1 95 ? -22.849 -28.408 15.885 1.00 30.64 95 CYS A N 1
ATOM 754 C CA . CYS A 1 95 ? -22.211 -29.726 15.886 1.00 30.64 95 CYS A CA 1
ATOM 755 C C . CYS A 1 95 ? -21.963 -30.266 14.461 1.00 30.64 95 CYS A C 1
ATOM 757 O O . CYS A 1 95 ? -21.939 -31.476 14.249 1.00 30.64 95 CYS A O 1
ATOM 759 N N . GLY A 1 96 ? -21.825 -29.372 13.483 1.00 37.41 96 GLY A N 1
ATOM 760 C CA . GLY A 1 96 ? -21.552 -29.681 12.092 1.00 37.41 96 GLY A CA 1
ATOM 761 C C . GLY A 1 96 ? -20.070 -29.500 11.806 1.00 37.41 96 GLY A C 1
ATOM 762 O O . GLY A 1 96 ? -19.502 -28.460 12.126 1.00 37.41 96 GLY A O 1
ATOM 763 N N . ASP A 1 97 ? -19.484 -30.545 11.237 1.00 40.62 97 ASP A N 1
ATOM 764 C CA . ASP A 1 97 ? -18.151 -30.665 10.648 1.00 40.62 97 ASP A CA 1
ATOM 765 C C . ASP A 1 97 ? -17.393 -29.341 10.420 1.00 40.62 97 ASP A C 1
ATOM 767 O O . ASP A 1 97 ? -17.848 -28.431 9.722 1.00 40.62 97 ASP A O 1
ATOM 771 N N . HIS A 1 98 ? -16.196 -29.255 11.006 1.00 48.66 98 HIS A N 1
ATOM 772 C CA . HIS A 1 98 ? -15.260 -28.136 10.905 1.00 48.66 98 HIS A CA 1
ATOM 773 C C . HIS A 1 98 ? -14.748 -27.918 9.476 1.00 48.66 98 HIS A C 1
ATOM 775 O O . HIS A 1 98 ? -13.591 -28.192 9.206 1.00 48.66 98 HIS A O 1
ATOM 781 N N . ALA A 1 99 ? -15.570 -27.361 8.586 1.00 51.50 99 ALA A N 1
ATOM 782 C CA . ALA A 1 99 ? -15.144 -27.052 7.225 1.00 51.50 99 ALA A CA 1
ATOM 783 C C . ALA A 1 99 ? -14.086 -25.921 7.190 1.00 51.50 99 ALA A C 1
ATOM 785 O O . ALA A 1 99 ? -14.446 -24.756 7.366 1.00 51.50 99 ALA A O 1
ATOM 786 N N . TYR A 1 100 ? -12.798 -26.227 6.995 1.00 65.25 100 TYR A N 1
ATOM 787 C CA . TYR A 1 100 ? -11.754 -25.227 6.685 1.00 65.25 100 TYR A CA 1
ATOM 788 C C . TYR A 1 100 ? -12.210 -24.303 5.541 1.00 65.25 100 TYR A C 1
ATOM 790 O O . TYR A 1 100 ? -13.030 -24.720 4.728 1.00 65.25 100 TYR A O 1
ATOM 798 N N . MET A 1 101 ? -11.656 -23.089 5.387 1.00 72.62 101 MET A N 1
ATOM 799 C CA . MET A 1 101 ? -11.973 -22.226 4.220 1.00 72.62 101 MET A CA 1
ATOM 800 C C . MET A 1 101 ? -11.998 -23.008 2.890 1.00 72.62 101 MET A C 1
ATOM 802 O O . MET A 1 101 ? -12.962 -22.927 2.135 1.00 72.62 101 MET A O 1
ATOM 806 N N . LYS A 1 102 ? -10.986 -23.854 2.668 1.00 71.44 102 LYS A N 1
ATOM 807 C CA . LYS A 1 102 ? -10.885 -24.730 1.491 1.00 71.44 102 LYS A CA 1
ATOM 808 C C . LYS A 1 102 ? -11.975 -25.798 1.412 1.00 71.44 102 LYS A C 1
ATOM 810 O O . LYS A 1 102 ? -12.338 -26.205 0.322 1.00 71.44 102 LYS A O 1
ATOM 815 N N . GLU A 1 103 ? -12.485 -26.270 2.544 1.00 77.19 103 GLU A N 1
ATOM 816 C CA . GLU A 1 103 ? -13.589 -27.235 2.608 1.00 77.19 103 GLU A CA 1
ATOM 817 C C . GLU A 1 103 ? -14.945 -26.559 2.387 1.00 77.19 103 GLU A C 1
ATOM 819 O O . GLU A 1 103 ? -15.834 -27.153 1.788 1.00 77.19 103 GLU A O 1
ATOM 824 N N . ILE A 1 104 ? -15.089 -25.299 2.805 1.00 82.69 104 ILE A N 1
ATOM 825 C CA . ILE A 1 104 ? -16.293 -24.485 2.598 1.00 82.69 104 ILE A CA 1
ATOM 826 C C . ILE A 1 104 ? -16.567 -24.283 1.105 1.00 82.69 104 ILE A C 1
ATOM 828 O O . ILE A 1 104 ? -17.726 -24.318 0.688 1.00 82.69 104 ILE A O 1
ATOM 832 N N . VAL A 1 105 ? -15.517 -24.088 0.308 1.00 86.25 105 VAL A N 1
ATOM 833 C CA . VAL A 1 105 ? -15.592 -23.968 -1.158 1.00 86.25 105 VAL A CA 1
ATOM 834 C C . VAL A 1 105 ? -15.194 -25.264 -1.877 1.00 86.25 105 VAL A C 1
ATOM 836 O O . VAL A 1 105 ? -15.098 -25.289 -3.102 1.00 86.25 105 VAL A O 1
ATOM 839 N N . ALA A 1 106 ? -14.981 -26.365 -1.144 1.00 81.81 106 ALA A N 1
ATOM 840 C CA . ALA A 1 106 ? -14.555 -27.619 -1.752 1.00 81.81 106 ALA A CA 1
ATOM 841 C C . ALA A 1 106 ? -15.610 -28.141 -2.730 1.00 81.81 106 ALA A C 1
ATOM 843 O O . ALA A 1 106 ? -16.785 -28.294 -2.400 1.00 81.81 106 ALA A O 1
ATOM 844 N N . GLY A 1 107 ? -15.155 -28.477 -3.935 1.00 81.19 107 GLY A N 1
ATOM 845 C CA . GLY A 1 107 ? -16.017 -28.968 -5.009 1.00 81.19 107 GLY A CA 1
ATOM 846 C C . GLY A 1 107 ? -16.627 -27.865 -5.874 1.00 81.19 107 GLY A C 1
ATOM 847 O O . GLY A 1 107 ? -17.206 -28.180 -6.912 1.00 81.19 107 GLY A O 1
ATOM 848 N N . GLU A 1 108 ? -16.449 -26.595 -5.512 1.00 90.94 108 GLU A N 1
ATOM 849 C CA . GLU A 1 108 ? -16.679 -25.462 -6.402 1.00 90.94 108 GLU A CA 1
ATOM 850 C C . GLU A 1 108 ? -15.365 -25.091 -7.101 1.00 90.94 108 GLU A C 1
ATOM 852 O O . GLU A 1 108 ? -14.274 -25.280 -6.566 1.00 90.94 108 GLU A O 1
ATOM 857 N N . LYS A 1 109 ? -15.459 -24.589 -8.332 1.00 91.06 109 LYS A N 1
ATOM 858 C CA . LYS A 1 109 ? -14.316 -24.027 -9.051 1.00 91.06 109 LYS A CA 1
ATOM 859 C C . LYS A 1 109 ? -14.732 -22.675 -9.592 1.00 91.06 109 LYS A C 1
ATOM 861 O O . LYS A 1 109 ? -15.703 -22.594 -10.343 1.00 91.06 109 LYS A O 1
ATOM 866 N N . PHE A 1 110 ? -13.998 -21.633 -9.220 1.00 94.88 110 PHE A N 1
ATOM 867 C CA . PHE A 1 110 ? -14.201 -20.317 -9.800 1.00 94.88 110 PHE A CA 1
ATOM 868 C C . PHE A 1 110 ? -13.914 -20.373 -11.302 1.00 94.88 110 PHE A C 1
ATOM 870 O O . PHE A 1 110 ? -12.908 -20.938 -11.740 1.00 94.88 110 PHE A O 1
ATOM 877 N N . VAL A 1 111 ? -14.820 -19.802 -12.089 1.00 93.62 111 VAL A N 1
ATOM 878 C CA . VAL A 1 111 ? -14.670 -19.674 -13.535 1.00 93.62 111 VAL A CA 1
ATOM 879 C C . VAL A 1 111 ? -14.895 -18.215 -13.887 1.00 93.62 111 VAL A C 1
ATOM 881 O O . VAL A 1 111 ? -15.996 -17.692 -13.717 1.00 93.62 111 VAL A O 1
ATOM 884 N N . LEU A 1 112 ? -13.847 -17.572 -14.392 1.00 95.38 112 LEU A N 1
ATOM 885 C CA . LEU A 1 112 ? -13.953 -16.255 -14.999 1.00 95.38 112 LEU A CA 1
ATOM 886 C C . LEU A 1 112 ? -14.630 -16.402 -16.370 1.00 95.38 112 LEU A C 1
ATOM 888 O O . LEU A 1 112 ? -14.091 -17.071 -17.254 1.00 95.38 112 LEU A O 1
ATOM 892 N N . THR A 1 113 ? -15.824 -15.828 -16.527 1.00 94.75 113 THR A N 1
ATOM 893 C CA . THR A 1 113 ? -16.563 -15.847 -17.800 1.00 94.75 113 THR A CA 1
ATOM 894 C C . THR A 1 113 ? -15.834 -15.022 -18.861 1.00 94.75 113 THR A C 1
ATOM 896 O O . THR A 1 113 ? -15.097 -14.102 -18.521 1.00 94.75 113 THR A O 1
ATOM 899 N N . GLU A 1 114 ? -16.042 -15.331 -20.145 1.00 94.62 114 GLU A N 1
ATOM 900 C CA . GLU A 1 114 ? -15.436 -14.564 -21.250 1.00 94.62 114 GLU A CA 1
ATOM 901 C C . GLU A 1 114 ? -15.859 -13.088 -21.214 1.00 94.62 114 GLU A C 1
ATOM 903 O O . GLU A 1 114 ? -15.001 -12.219 -21.251 1.00 94.62 114 GLU A O 1
ATOM 908 N N . GLU A 1 115 ? -17.149 -12.802 -21.007 1.00 95.31 115 GLU A N 1
ATOM 909 C CA . GLU A 1 115 ? -17.663 -11.427 -20.882 1.00 95.31 115 GLU A CA 1
ATOM 910 C C . GLU A 1 115 ? -16.945 -10.645 -19.773 1.00 95.31 115 GLU A C 1
ATOM 912 O O . GLU A 1 115 ? -16.428 -9.556 -20.000 1.00 95.31 115 GLU A O 1
ATOM 917 N N . ARG A 1 116 ? -16.830 -11.232 -18.574 1.00 95.00 116 ARG A N 1
ATOM 918 C CA . ARG A 1 116 ? -16.197 -10.549 -17.443 1.00 95.00 116 ARG A CA 1
ATOM 919 C C . ARG A 1 116 ? -14.675 -10.477 -17.576 1.00 95.00 116 ARG A C 1
ATOM 921 O O . ARG A 1 116 ? -14.054 -9.570 -17.029 1.00 95.00 116 ARG A O 1
ATOM 928 N N . ARG A 1 117 ? -14.067 -11.426 -18.291 1.00 96.94 117 ARG A N 1
ATOM 929 C CA . ARG A 1 117 ? -12.651 -11.378 -18.669 1.00 96.94 117 ARG A CA 1
ATOM 930 C C . ARG A 1 117 ? -12.378 -10.201 -19.593 1.00 96.94 117 ARG A C 1
ATOM 932 O O . ARG A 1 117 ? -11.413 -9.489 -19.342 1.00 96.94 117 ARG A O 1
ATOM 939 N N . ASP A 1 118 ? -13.196 -10.018 -20.624 1.00 96.69 118 ASP A N 1
ATOM 940 C CA . ASP A 1 118 ? -13.023 -8.938 -21.595 1.00 96.69 118 ASP A CA 1
ATOM 941 C C . ASP A 1 118 ? -13.157 -7.570 -20.908 1.00 96.69 118 ASP A C 1
ATOM 943 O O . ASP A 1 118 ? -12.291 -6.716 -21.087 1.00 96.69 118 ASP A O 1
ATOM 947 N N . GLU A 1 119 ? -14.140 -7.405 -20.015 1.00 96.50 119 GLU A N 1
ATOM 948 C CA . GLU A 1 119 ? -14.289 -6.195 -19.189 1.00 96.50 119 GLU A CA 1
ATOM 949 C C . GLU A 1 119 ? -13.041 -5.910 -18.332 1.00 96.50 119 GLU A C 1
ATOM 951 O O . GLU A 1 119 ? -12.478 -4.817 -18.385 1.00 96.50 119 GLU A O 1
ATOM 956 N N . LEU A 1 120 ? -12.559 -6.901 -17.569 1.00 97.75 120 LEU A N 1
ATOM 957 C CA . LEU A 1 120 ? -11.365 -6.739 -16.727 1.00 97.75 120 LEU A CA 1
ATOM 958 C C . LEU A 1 120 ? -10.099 -6.474 -17.548 1.00 97.75 120 LEU A C 1
ATOM 960 O O . LEU A 1 120 ? -9.201 -5.761 -17.096 1.00 97.75 120 LEU A O 1
ATOM 964 N N . LEU A 1 121 ? -9.999 -7.076 -18.734 1.00 98.06 121 LEU A N 1
ATOM 965 C CA . LEU A 1 121 ? -8.890 -6.862 -19.651 1.00 98.06 121 LEU A CA 1
ATOM 966 C C . LEU A 1 121 ? -8.891 -5.420 -20.162 1.00 98.06 121 LEU A C 1
ATOM 968 O O . LEU A 1 121 ? -7.839 -4.785 -20.143 1.00 98.06 121 LEU A O 1
ATOM 972 N N . GLU A 1 122 ? -10.045 -4.897 -20.578 1.00 97.75 122 GLU A N 1
ATOM 973 C CA . GLU A 1 122 ? -10.191 -3.503 -21.005 1.00 97.75 122 GLU A CA 1
ATOM 974 C C . GLU A 1 122 ? -9.842 -2.526 -19.874 1.00 97.75 122 GLU A C 1
ATOM 976 O O . GLU A 1 122 ? -9.023 -1.628 -20.080 1.00 97.75 122 GLU A O 1
ATOM 981 N N . GLU A 1 123 ? -10.381 -2.738 -18.669 1.00 97.38 123 GLU A N 1
ATOM 982 C CA . GLU A 1 123 ? -10.092 -1.914 -17.486 1.00 97.38 123 GLU A CA 1
ATOM 983 C C . GLU A 1 123 ? -8.593 -1.906 -17.145 1.00 97.38 123 GLU A C 1
ATOM 985 O O . GLU A 1 123 ? -7.992 -0.848 -16.942 1.00 97.38 123 GLU A O 1
ATOM 990 N N . MET A 1 124 ? -7.961 -3.082 -17.115 1.00 98.25 124 MET A N 1
ATOM 991 C CA . MET A 1 124 ? -6.543 -3.215 -16.785 1.00 98.25 124 MET A CA 1
ATOM 992 C C . MET A 1 124 ? -5.651 -2.606 -17.868 1.00 98.25 124 MET A C 1
ATOM 994 O O . MET A 1 124 ? -4.695 -1.906 -17.544 1.00 98.25 124 MET A O 1
ATOM 998 N N . MET A 1 125 ? -5.955 -2.834 -19.148 1.00 97.50 125 MET A N 1
ATOM 999 C CA . MET A 1 125 ? -5.213 -2.227 -20.254 1.00 97.50 125 MET A CA 1
ATOM 1000 C C . MET A 1 125 ? -5.327 -0.701 -20.213 1.00 97.50 125 MET A C 1
ATOM 1002 O O . MET A 1 125 ? -4.322 -0.019 -20.406 1.00 97.50 125 MET A O 1
ATOM 1006 N N . ALA A 1 126 ? -6.518 -0.155 -19.951 1.00 97.75 126 ALA A N 1
ATOM 1007 C CA . ALA A 1 126 ? -6.726 1.286 -19.842 1.00 97.75 126 ALA A CA 1
ATOM 1008 C C . ALA A 1 126 ? -5.899 1.885 -18.695 1.00 97.75 126 ALA A C 1
ATOM 1010 O O . ALA A 1 126 ? -5.128 2.818 -18.924 1.00 97.75 126 ALA A O 1
ATOM 1011 N N . LEU A 1 127 ? -5.985 1.289 -17.501 1.00 98.00 127 LEU A N 1
ATOM 1012 C CA . LEU A 1 127 ? -5.239 1.728 -16.324 1.00 98.00 127 LEU A CA 1
ATOM 1013 C C . LEU A 1 127 ? -3.725 1.688 -16.551 1.00 98.00 127 LEU A C 1
ATOM 1015 O O . LEU A 1 127 ? -3.018 2.655 -16.291 1.00 98.00 127 LEU A O 1
ATOM 1019 N N . LEU A 1 128 ? -3.202 0.564 -17.037 1.00 97.12 128 LEU A N 1
ATOM 1020 C CA . LEU A 1 128 ? -1.760 0.394 -17.204 1.00 97.12 128 LEU A CA 1
ATOM 1021 C C . LEU A 1 128 ? -1.193 1.291 -18.315 1.00 97.12 128 LEU A C 1
ATOM 1023 O O . LEU A 1 128 ? -0.065 1.763 -18.185 1.00 97.12 128 LEU A O 1
ATOM 1027 N N . ASN A 1 129 ? -1.967 1.579 -19.368 1.00 94.06 129 ASN A N 1
ATOM 1028 C CA . ASN A 1 129 ? -1.585 2.569 -20.380 1.00 94.06 129 ASN A CA 1
ATOM 1029 C C . ASN A 1 129 ? -1.571 3.998 -19.819 1.00 94.06 129 ASN A C 1
ATOM 1031 O O . ASN A 1 129 ? -0.661 4.758 -20.145 1.00 94.06 129 ASN A O 1
ATOM 1035 N N . GLU A 1 130 ? -2.528 4.365 -18.958 1.00 95.62 130 GLU A N 1
ATOM 1036 C CA . GLU A 1 130 ? -2.547 5.679 -18.293 1.00 95.62 130 GLU A CA 1
ATOM 1037 C C . GLU A 1 130 ? -1.241 5.946 -17.526 1.00 95.62 130 GLU A C 1
ATOM 1039 O O . GLU A 1 130 ? -0.728 7.069 -17.533 1.00 95.62 130 GLU A O 1
ATOM 1044 N N . TYR A 1 131 ? -0.657 4.898 -16.940 1.00 93.31 131 TYR A N 1
ATOM 1045 C CA . TYR A 1 131 ? 0.600 4.944 -16.190 1.00 93.31 131 TYR A CA 1
ATOM 1046 C C . TYR A 1 131 ? 1.835 4.464 -16.975 1.00 93.31 131 TYR A C 1
ATOM 1048 O O . TYR A 1 131 ? 2.857 4.203 -16.355 1.00 93.31 131 TYR A O 1
ATOM 1056 N N . GLU A 1 132 ? 1.771 4.415 -18.313 1.00 90.12 132 GLU A N 1
ATOM 1057 C CA . GLU A 1 132 ? 2.926 4.162 -19.206 1.00 90.12 132 GLU A CA 1
ATOM 1058 C C . GLU A 1 132 ? 3.623 2.791 -19.036 1.00 90.12 132 GLU A C 1
ATOM 1060 O O . GLU A 1 132 ? 4.799 2.647 -19.336 1.00 90.12 132 GLU A O 1
ATOM 1065 N N . TYR A 1 133 ? 2.894 1.738 -18.641 1.00 90.69 133 TYR A N 1
ATOM 1066 C CA . TYR A 1 133 ? 3.433 0.362 -18.540 1.00 90.69 133 TYR A CA 1
ATOM 1067 C C . TYR A 1 133 ? 3.260 -0.495 -19.810 1.00 90.69 133 TYR A C 1
ATOM 1069 O O . TYR A 1 133 ? 3.366 -1.720 -19.751 1.00 90.69 133 TYR A O 1
ATOM 1077 N N . HIS A 1 134 ? 2.889 0.123 -20.938 1.00 88.44 134 HIS A N 1
ATOM 1078 C CA . HIS A 1 134 ? 2.752 -0.493 -22.272 1.00 88.44 134 HIS A CA 1
ATOM 1079 C C . HIS A 1 134 ? 2.254 -1.963 -22.291 1.00 88.44 134 HIS A C 1
ATOM 1081 O O . HIS A 1 134 ? 2.910 -2.840 -22.869 1.00 88.44 134 HIS A O 1
ATOM 1087 N N . PRO A 1 135 ? 1.103 -2.269 -21.660 1.00 94.06 135 PRO A N 1
ATOM 1088 C CA . PRO A 1 135 ? 0.608 -3.634 -21.513 1.00 94.06 135 PRO A CA 1
ATOM 1089 C C . PRO A 1 135 ? 0.250 -4.268 -22.865 1.00 94.06 135 PRO A C 1
ATOM 1091 O O . PRO A 1 135 ? -0.125 -3.583 -23.819 1.00 94.06 135 PRO A O 1
ATOM 1094 N N . THR A 1 136 ? 0.291 -5.601 -22.942 1.00 92.69 136 THR A N 1
ATOM 1095 C CA . THR A 1 136 ? -0.234 -6.346 -24.096 1.00 92.69 136 THR A CA 1
ATOM 1096 C C . THR A 1 136 ? -1.402 -7.234 -23.695 1.00 92.69 136 THR A C 1
ATOM 1098 O O . THR A 1 136 ? -1.463 -7.751 -22.580 1.00 92.69 136 THR A O 1
ATOM 1101 N N . ILE A 1 137 ? -2.298 -7.503 -24.651 1.00 91.75 137 ILE A N 1
ATOM 1102 C CA . ILE A 1 137 ? -3.424 -8.431 -24.467 1.00 91.75 137 ILE A CA 1
ATOM 1103 C C . ILE A 1 137 ? -2.940 -9.795 -23.955 1.00 91.75 137 ILE A C 1
ATOM 1105 O O . ILE A 1 137 ? -3.581 -10.394 -23.095 1.00 91.75 137 ILE A O 1
ATOM 1109 N N . SER A 1 138 ? -1.806 -10.294 -24.460 1.00 93.19 138 SER A N 1
ATOM 1110 C CA . SER A 1 138 ? -1.262 -11.588 -24.040 1.00 93.19 138 SER A CA 1
ATOM 1111 C C . SER A 1 138 ? -0.738 -11.562 -22.603 1.00 93.19 138 SER A C 1
ATOM 1113 O O . SER A 1 138 ? -0.978 -12.515 -21.864 1.00 93.19 138 SER A O 1
ATOM 1115 N N . GLY A 1 139 ? -0.014 -10.509 -22.207 1.00 95.25 139 GLY A N 1
ATOM 1116 C CA . GLY A 1 139 ? 0.517 -10.383 -20.848 1.00 95.25 139 GLY A CA 1
ATOM 1117 C C . GLY A 1 139 ? -0.601 -10.217 -19.822 1.00 95.25 139 GLY A C 1
ATOM 1118 O O . GLY A 1 139 ? -0.669 -10.970 -18.852 1.00 95.25 139 GLY A O 1
ATOM 1119 N N . CYS A 1 140 ? -1.543 -9.315 -20.096 1.00 98.19 140 CYS A N 1
ATOM 1120 C CA . CYS A 1 140 ? -2.714 -9.086 -19.256 1.00 98.19 140 CYS A CA 1
ATOM 1121 C C . CYS A 1 140 ? -3.634 -10.310 -19.143 1.00 98.19 140 CYS A C 1
ATOM 1123 O O . CYS A 1 140 ? -4.084 -10.623 -18.045 1.00 98.19 140 CYS A O 1
ATOM 1125 N N . ASN A 1 141 ? -3.880 -11.061 -20.222 1.00 97.69 141 ASN A N 1
ATOM 1126 C CA . ASN A 1 141 ? -4.660 -12.300 -20.111 1.00 97.69 141 ASN A CA 1
ATOM 1127 C C . ASN A 1 141 ? -3.985 -13.331 -19.212 1.00 97.69 141 ASN A C 1
ATOM 1129 O O . ASN A 1 141 ? -4.661 -13.952 -18.398 1.00 97.69 141 ASN A O 1
ATOM 1133 N N . LYS A 1 142 ? -2.659 -13.471 -19.305 1.00 98.31 142 LYS A N 1
ATOM 1134 C CA . LYS A 1 142 ? -1.924 -14.389 -18.435 1.00 98.31 142 LYS A CA 1
ATOM 1135 C C . LYS A 1 142 ? -1.999 -13.971 -16.963 1.00 98.31 142 LYS A C 1
ATOM 1137 O O . LYS A 1 142 ? -2.146 -14.827 -16.098 1.00 98.31 142 LYS A O 1
ATOM 1142 N N . ILE A 1 143 ? -1.953 -12.667 -16.686 1.00 98.69 143 ILE A N 1
ATOM 1143 C CA . ILE A 1 143 ? -2.204 -12.120 -15.346 1.00 98.69 143 ILE A CA 1
ATOM 1144 C C . ILE A 1 143 ? -3.609 -12.507 -14.854 1.00 98.69 143 ILE A C 1
ATOM 1146 O O . ILE A 1 143 ? -3.747 -12.967 -13.723 1.00 98.69 143 ILE A O 1
ATOM 1150 N N . LEU A 1 144 ? -4.645 -12.341 -15.684 1.00 98.62 144 LEU A N 1
ATOM 1151 C CA . LEU A 1 144 ? -6.026 -12.683 -15.315 1.00 98.62 144 LEU A CA 1
ATOM 1152 C C . LEU A 1 144 ? -6.236 -14.186 -15.129 1.00 98.62 144 LEU A C 1
ATOM 1154 O O . LEU A 1 144 ? -6.997 -14.576 -14.247 1.00 98.62 144 LEU A O 1
ATOM 1158 N N . ASP A 1 145 ? -5.573 -15.022 -15.930 1.00 98.12 145 ASP A N 1
ATOM 1159 C CA . ASP A 1 145 ? -5.610 -16.478 -15.783 1.00 98.12 145 ASP A CA 1
ATOM 1160 C C . ASP A 1 145 ? -5.029 -16.904 -14.436 1.00 98.12 145 ASP A C 1
ATOM 1162 O O . ASP A 1 145 ? -5.683 -17.628 -13.683 1.00 98.12 145 ASP A O 1
ATOM 1166 N N . GLU A 1 146 ? -3.844 -16.389 -14.103 1.00 98.44 146 GLU A N 1
ATOM 1167 C CA . GLU A 1 146 ? -3.177 -16.671 -12.834 1.00 98.44 146 GLU A CA 1
ATOM 1168 C C . GLU A 1 146 ? -3.994 -16.136 -11.647 1.00 98.44 146 GLU A C 1
ATOM 1170 O O . GLU A 1 146 ? -4.233 -16.851 -10.674 1.00 98.44 146 GLU A O 1
ATOM 1175 N N . TRP A 1 147 ? -4.508 -14.904 -11.741 1.00 98.50 147 TRP A N 1
ATOM 1176 C CA . TRP A 1 147 ? -5.393 -14.323 -10.730 1.00 98.50 147 TRP A CA 1
ATOM 1177 C C . TRP A 1 147 ? -6.646 -15.181 -10.517 1.00 98.50 147 TRP A C 1
ATOM 1179 O O . TRP A 1 147 ? -6.966 -15.517 -9.378 1.00 98.50 147 TRP A O 1
ATOM 1189 N N . ALA A 1 148 ? -7.341 -15.577 -11.588 1.00 97.75 148 ALA A N 1
ATOM 1190 C CA . ALA A 1 148 ? -8.554 -16.384 -11.495 1.00 97.75 148 ALA A CA 1
ATOM 1191 C C . ALA A 1 148 ? -8.272 -17.769 -10.892 1.00 97.75 148 ALA A C 1
ATOM 1193 O O . ALA A 1 148 ? -9.067 -18.266 -10.092 1.00 97.75 148 ALA A O 1
ATOM 1194 N N . GLU A 1 149 ? -7.138 -18.383 -11.237 1.00 95.94 149 GLU A N 1
ATOM 1195 C CA . GLU A 1 149 ? -6.719 -19.661 -10.663 1.00 95.94 149 GLU A CA 1
ATOM 1196 C C . GLU A 1 149 ? -6.406 -19.540 -9.166 1.00 95.94 149 GLU A C 1
ATOM 1198 O O . GLU A 1 149 ? -6.900 -20.339 -8.368 1.00 95.94 149 GLU A O 1
ATOM 1203 N N . LYS A 1 150 ? -5.611 -18.541 -8.765 1.00 95.19 150 LYS A N 1
ATOM 1204 C CA . LYS A 1 150 ? -5.107 -18.419 -7.389 1.00 95.19 150 LYS A CA 1
ATOM 1205 C C . LYS A 1 150 ? -6.118 -17.806 -6.429 1.00 95.19 150 LYS A C 1
ATOM 1207 O O . LYS A 1 150 ? -6.243 -18.282 -5.302 1.00 95.19 150 LYS A O 1
ATOM 1212 N N . LYS A 1 151 ? -6.864 -16.782 -6.856 1.00 95.38 151 LYS A N 1
ATOM 1213 C CA . LYS A 1 151 ? -7.886 -16.107 -6.034 1.00 95.38 151 LYS A CA 1
ATOM 1214 C C . LYS A 1 151 ? -9.222 -16.826 -6.013 1.00 95.38 151 LYS A C 1
ATOM 1216 O O . LYS A 1 151 ? -10.065 -16.458 -5.198 1.00 95.38 151 LYS A O 1
ATOM 1221 N N . GLY A 1 152 ? -9.430 -17.824 -6.872 1.00 94.62 152 GLY A N 1
ATOM 1222 C CA . GLY A 1 152 ? -10.722 -18.479 -7.057 1.00 94.62 152 GLY A CA 1
ATOM 1223 C C . GLY A 1 152 ? -11.410 -18.879 -5.749 1.00 94.62 152 GLY A C 1
ATOM 1224 O O . GLY A 1 152 ? -12.564 -18.513 -5.537 1.00 94.62 152 GLY A O 1
ATOM 1225 N N . ASP A 1 153 ? -10.690 -19.536 -4.838 1.00 93.62 153 ASP A N 1
ATOM 1226 C CA . ASP A 1 153 ? -11.229 -19.964 -3.538 1.00 93.62 153 ASP A CA 1
ATOM 1227 C C . ASP A 1 153 ? -11.658 -18.777 -2.657 1.00 93.62 153 ASP A C 1
ATOM 1229 O O . ASP A 1 153 ? -12.723 -18.810 -2.037 1.00 93.62 153 ASP A O 1
ATOM 1233 N N . LEU A 1 154 ? -10.865 -17.697 -2.627 1.00 94.62 154 LEU A N 1
ATOM 1234 C CA . LEU A 1 154 ? -11.216 -16.474 -1.899 1.00 94.62 154 LEU A CA 1
ATOM 1235 C C . LEU A 1 154 ? -12.440 -15.796 -2.507 1.00 94.62 154 LEU A C 1
ATOM 1237 O O . LEU A 1 154 ? -13.331 -15.388 -1.766 1.00 94.62 154 LEU A O 1
ATOM 1241 N N . ILE A 1 155 ? -12.500 -15.698 -3.838 1.00 96.81 155 ILE A N 1
ATOM 1242 C CA . ILE A 1 155 ? -13.622 -15.092 -4.561 1.00 96.81 155 ILE A CA 1
ATOM 1243 C C . ILE A 1 155 ? -14.912 -15.865 -4.279 1.00 96.81 155 ILE A C 1
ATOM 1245 O O . ILE A 1 155 ? -15.931 -15.256 -3.947 1.00 96.81 155 ILE A O 1
ATOM 1249 N N . LEU A 1 156 ? -14.865 -17.199 -4.355 1.00 96.12 156 LEU A N 1
ATOM 1250 C CA . LEU A 1 156 ? -15.996 -18.060 -4.011 1.00 96.12 156 LEU A CA 1
ATOM 1251 C C . LEU A 1 156 ? -16.438 -17.845 -2.563 1.00 96.12 156 LEU A C 1
ATOM 1253 O O . LEU A 1 156 ? -17.634 -17.698 -2.313 1.00 96.12 156 LEU A O 1
ATOM 1257 N N . LEU A 1 157 ? -15.496 -17.754 -1.621 1.00 94.75 157 LEU A N 1
ATOM 1258 C CA . LEU A 1 157 ? -15.816 -17.495 -0.222 1.00 94.75 157 LEU A CA 1
ATOM 1259 C C . LEU A 1 157 ? -16.513 -16.137 -0.036 1.00 94.75 157 LEU A C 1
ATOM 1261 O O . LEU A 1 157 ? -17.597 -16.093 0.546 1.00 94.75 157 LEU A O 1
ATOM 1265 N N . ILE A 1 158 ? -15.932 -15.039 -0.534 1.00 96.19 158 ILE A N 1
ATOM 1266 C CA . ILE A 1 158 ? -16.500 -13.694 -0.327 1.00 96.19 158 ILE A CA 1
ATOM 1267 C C . ILE A 1 158 ? -17.826 -13.493 -1.069 1.00 96.19 158 ILE A C 1
ATOM 1269 O O . ILE A 1 158 ? -18.664 -12.716 -0.614 1.00 96.19 158 ILE A O 1
ATOM 1273 N N . SER A 1 159 ? -18.058 -14.228 -2.166 1.00 96.44 159 SER A N 1
ATOM 1274 C CA . SER A 1 159 ? -19.310 -14.166 -2.935 1.00 96.44 159 SER A CA 1
ATOM 1275 C C . SER A 1 159 ? -20.549 -14.589 -2.137 1.00 96.44 159 SER A C 1
ATOM 1277 O O . SER A 1 159 ? -21.675 -14.277 -2.518 1.00 96.44 159 SER A O 1
ATOM 1279 N N . ARG A 1 160 ? -20.347 -15.273 -1.005 1.00 94.81 160 ARG A N 1
ATOM 1280 C CA . ARG A 1 160 ? -21.414 -15.730 -0.105 1.00 94.81 160 ARG A CA 1
ATOM 1281 C C . ARG A 1 160 ? -21.886 -14.647 0.861 1.00 94.81 160 ARG A C 1
ATOM 1283 O O . ARG A 1 160 ? -22.910 -14.826 1.517 1.00 94.81 160 ARG A O 1
ATOM 1290 N N . HIS A 1 161 ? -21.162 -13.534 0.968 1.00 96.62 161 HIS A N 1
ATOM 1291 C CA . HIS A 1 161 ? -21.549 -12.437 1.842 1.00 96.62 161 HIS A CA 1
ATOM 1292 C C . HIS A 1 161 ? -22.753 -11.665 1.270 1.00 96.62 161 HIS A C 1
ATOM 1294 O O . HIS A 1 161 ? -22.762 -11.356 0.078 1.00 96.62 161 HIS A O 1
ATOM 1300 N N . PRO A 1 162 ? -23.731 -11.243 2.096 1.00 94.38 162 PRO A N 1
ATOM 1301 C CA . PRO A 1 162 ? -24.905 -10.498 1.621 1.00 94.38 162 PRO A CA 1
ATOM 1302 C C . PRO A 1 162 ? -24.588 -9.179 0.900 1.00 94.38 162 PRO A C 1
ATOM 1304 O O . PRO A 1 162 ? -25.354 -8.749 0.046 1.00 94.38 162 PRO A O 1
ATOM 1307 N N . ASN A 1 163 ? -23.461 -8.549 1.245 1.00 96.62 163 ASN A N 1
ATOM 1308 C CA . ASN A 1 163 ? -23.002 -7.287 0.648 1.00 96.62 163 ASN A CA 1
ATOM 1309 C C . ASN A 1 163 ? -21.995 -7.487 -0.502 1.00 96.62 163 ASN A C 1
ATOM 1311 O O . ASN A 1 163 ? -21.266 -6.558 -0.849 1.00 96.62 163 ASN A O 1
ATOM 1315 N N . TYR A 1 164 ? -21.886 -8.698 -1.054 1.00 97.62 164 TYR A N 1
ATOM 1316 C CA . TYR A 1 164 ? -21.096 -8.929 -2.259 1.00 97.62 164 TYR A CA 1
ATOM 1317 C C . TYR A 1 164 ? -21.740 -8.215 -3.454 1.00 97.62 164 TYR A C 1
ATOM 1319 O O . TYR A 1 164 ? -22.914 -8.427 -3.751 1.00 97.62 164 TYR A O 1
ATOM 1327 N N . ASN A 1 165 ? -20.984 -7.362 -4.146 1.00 94.56 165 ASN A N 1
ATOM 1328 C CA . ASN A 1 165 ? -21.529 -6.475 -5.182 1.00 94.56 165 ASN A CA 1
ATOM 1329 C C . ASN A 1 165 ? -21.462 -7.053 -6.611 1.00 94.56 165 ASN A C 1
ATOM 1331 O O . ASN A 1 165 ? -21.824 -6.366 -7.562 1.00 94.56 165 ASN A O 1
ATOM 1335 N N . GLY A 1 166 ? -20.972 -8.286 -6.785 1.00 92.44 166 GLY A N 1
ATOM 1336 C CA . GLY A 1 166 ? -20.778 -8.903 -8.105 1.00 92.44 166 GLY A CA 1
ATOM 1337 C C . GLY A 1 166 ? -19.483 -8.508 -8.826 1.00 92.44 166 GLY A C 1
ATOM 1338 O O . GLY A 1 166 ? -19.109 -9.167 -9.791 1.00 92.44 166 GLY A O 1
ATOM 1339 N N . LYS A 1 167 ? -18.751 -7.501 -8.336 1.00 93.12 167 LYS A N 1
ATOM 1340 C CA . LYS A 1 167 ? -17.443 -7.057 -8.842 1.00 93.12 167 LYS A CA 1
ATOM 1341 C C . LYS A 1 167 ? -16.308 -7.537 -7.928 1.00 93.12 167 LYS A C 1
ATOM 1343 O O . LYS A 1 167 ? -15.407 -6.784 -7.590 1.00 93.12 167 LYS A O 1
ATOM 1348 N N . TYR A 1 168 ? -16.345 -8.793 -7.475 1.00 97.19 168 TYR A N 1
ATOM 1349 C CA . TYR A 1 168 ? -15.268 -9.375 -6.644 1.00 97.19 168 TYR A CA 1
ATOM 1350 C C . TYR A 1 168 ? -14.968 -8.602 -5.344 1.00 97.19 168 TYR A C 1
ATOM 1352 O O . TYR A 1 168 ? -13.866 -8.688 -4.799 1.00 97.19 168 TYR A O 1
ATOM 1360 N N . GLN A 1 169 ? -15.957 -7.861 -4.846 1.00 98.00 169 GLN A N 1
ATOM 1361 C CA . GLN A 1 169 ? -15.861 -6.984 -3.686 1.00 98.00 169 GLN A CA 1
ATOM 1362 C C . GLN A 1 169 ? -17.055 -7.211 -2.758 1.00 98.00 169 GLN A C 1
ATOM 1364 O O . GLN A 1 169 ? -18.177 -7.478 -3.196 1.00 98.00 169 GLN A O 1
ATOM 1369 N N . ILE A 1 170 ? -16.816 -7.035 -1.464 1.00 98.38 170 ILE A N 1
ATOM 1370 C CA . ILE A 1 170 ? -17.857 -6.793 -0.470 1.00 98.38 170 ILE A CA 1
ATOM 1371 C C . ILE A 1 170 ? -17.833 -5.299 -0.163 1.00 98.38 170 ILE A C 1
ATOM 1373 O O . ILE A 1 170 ? -16.792 -4.801 0.261 1.00 98.38 170 ILE A O 1
ATOM 1377 N N . ALA A 1 171 ? -18.954 -4.603 -0.359 1.00 96.69 171 ALA A N 1
ATOM 1378 C CA . ALA A 1 171 ? -19.047 -3.152 -0.188 1.00 96.69 171 ALA A CA 1
ATOM 1379 C C . ALA A 1 171 ? -20.274 -2.767 0.651 1.00 96.69 171 ALA A C 1
ATOM 1381 O O . ALA A 1 171 ? -21.384 -3.225 0.379 1.00 96.69 171 ALA A O 1
ATOM 1382 N N . PHE A 1 172 ? -20.083 -1.949 1.687 1.00 96.00 172 PHE A N 1
ATOM 1383 C CA . PHE A 1 172 ? -21.153 -1.494 2.584 1.00 96.00 172 PHE A CA 1
ATOM 1384 C C . PHE A 1 172 ? -20.778 -0.204 3.314 1.00 96.00 172 PHE A C 1
ATOM 1386 O O . PHE A 1 172 ? -19.611 0.170 3.352 1.00 96.00 172 PHE A O 1
ATOM 1393 N N . ASP A 1 173 ? -21.765 0.459 3.913 1.00 94.81 173 ASP A N 1
ATOM 1394 C CA . ASP A 1 173 ? -21.539 1.632 4.759 1.00 94.81 173 ASP A CA 1
ATOM 1395 C C . ASP A 1 173 ? -21.215 1.224 6.193 1.00 94.81 173 ASP A C 1
ATOM 1397 O O . ASP A 1 173 ? -21.945 0.431 6.791 1.00 94.81 173 ASP A O 1
ATOM 1401 N N . GLU A 1 174 ? -20.160 1.805 6.761 1.00 91.56 174 GLU A N 1
ATOM 1402 C CA . GLU A 1 174 ? -19.772 1.587 8.155 1.00 91.56 174 GLU A CA 1
ATOM 1403 C C . GLU A 1 174 ? -19.421 2.911 8.848 1.00 91.56 174 GLU A C 1
ATOM 1405 O O . GLU A 1 174 ? -18.835 3.822 8.252 1.00 91.56 174 GLU A O 1
ATOM 1410 N N . ASP A 1 175 ? -19.789 3.016 10.126 1.00 86.56 175 ASP A N 1
ATOM 1411 C CA . ASP A 1 175 ? -19.524 4.186 10.958 1.00 86.56 175 ASP A CA 1
ATOM 1412 C C . ASP A 1 175 ? -18.203 4.022 11.714 1.00 86.56 175 ASP A C 1
ATOM 1414 O O . ASP A 1 175 ? -18.125 3.273 12.685 1.00 86.56 175 ASP A O 1
ATOM 1418 N N . TYR A 1 176 ? -17.198 4.809 11.345 1.00 80.88 176 TYR A N 1
ATOM 1419 C CA . TYR A 1 176 ? -15.895 4.816 12.006 1.00 80.88 176 TYR A CA 1
ATOM 1420 C C . TYR A 1 176 ? -15.789 5.910 13.057 1.00 80.88 176 TYR A C 1
ATOM 1422 O O . TYR A 1 176 ? -16.267 7.036 12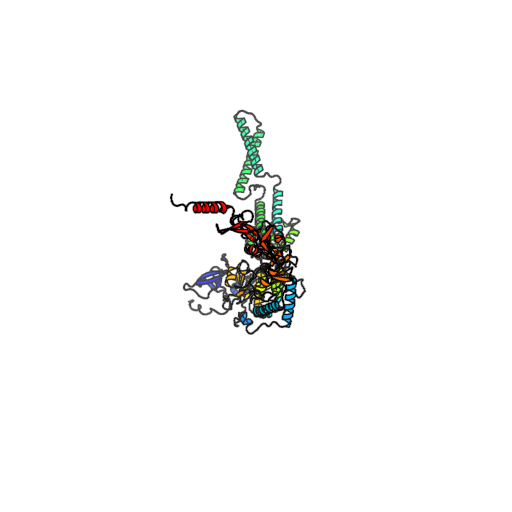.872 1.00 80.88 176 TYR A O 1
ATOM 1430 N N . ASN A 1 177 ? -15.085 5.623 14.148 1.00 71.94 177 ASN A N 1
ATOM 1431 C CA . ASN A 1 177 ? -14.774 6.635 15.151 1.00 71.94 177 ASN A CA 1
ATOM 1432 C C . ASN A 1 177 ? -13.705 7.611 14.627 1.00 71.94 177 ASN A C 1
ATOM 1434 O O . ASN A 1 177 ? -12.566 7.229 14.361 1.00 71.94 177 ASN A O 1
ATOM 1438 N N . ARG A 1 178 ? -14.033 8.905 14.511 1.00 63.97 178 ARG A N 1
ATOM 1439 C CA . ARG A 1 178 ? -13.038 9.930 14.161 1.00 63.97 178 ARG A CA 1
ATOM 1440 C C . ARG A 1 178 ? -11.980 10.058 15.265 1.00 63.97 178 ARG A C 1
ATOM 1442 O O . ARG A 1 178 ? -12.324 10.230 16.433 1.00 63.97 178 ARG A O 1
ATOM 1449 N N . ILE A 1 179 ? -10.700 10.056 14.875 1.00 60.47 179 ILE A N 1
ATOM 1450 C CA . ILE A 1 179 ? -9.566 10.339 15.770 1.00 60.47 179 ILE A CA 1
ATOM 1451 C C . ILE A 1 179 ? -9.756 11.722 16.411 1.00 60.47 179 ILE A C 1
ATOM 1453 O O . ILE A 1 179 ? -10.043 12.706 15.724 1.00 60.47 179 ILE A O 1
ATOM 1457 N N . CYS A 1 180 ? -9.591 11.788 17.731 1.00 63.62 180 CYS A N 1
ATOM 1458 C CA . CYS A 1 180 ? -9.704 13.019 18.502 1.00 63.62 180 CYS A CA 1
ATOM 1459 C C . CYS A 1 180 ? -8.679 14.076 18.039 1.00 63.62 180 CYS A C 1
ATOM 1461 O O . CYS A 1 180 ? -7.490 13.775 17.894 1.00 63.62 180 CYS A O 1
ATOM 1463 N N . ASP A 1 181 ? -9.115 15.326 17.840 1.00 69.50 181 ASP A N 1
ATOM 1464 C CA . ASP A 1 181 ? -8.220 16.439 17.496 1.00 69.50 181 ASP A CA 1
ATOM 1465 C C . ASP A 1 181 ? -7.318 16.779 18.694 1.00 69.50 181 ASP A C 1
ATOM 1467 O O . ASP A 1 181 ? -7.684 17.535 19.601 1.00 69.50 181 ASP A O 1
ATOM 1471 N N . SER A 1 182 ? -6.117 16.195 18.689 1.00 74.62 182 SER A N 1
ATOM 1472 C CA . SER A 1 182 ? -5.149 16.321 19.783 1.00 74.62 182 SER A CA 1
ATOM 1473 C C . SER A 1 182 ? -4.741 17.777 20.024 1.00 74.62 182 SER A C 1
ATOM 1475 O O . SER A 1 182 ? -4.512 18.163 21.168 1.00 74.62 182 SER A O 1
ATOM 1477 N N . LYS A 1 183 ? -4.737 18.620 18.983 1.00 79.31 183 LYS A N 1
ATOM 1478 C CA . LYS A 1 183 ? -4.383 20.034 19.115 1.00 79.31 183 LYS A CA 1
ATOM 1479 C C . LYS A 1 183 ? -5.448 20.805 19.887 1.00 79.31 183 LYS A C 1
ATOM 1481 O O . LYS A 1 183 ? -5.109 21.603 20.758 1.00 79.31 183 LYS A O 1
ATOM 1486 N N . ILE A 1 184 ? -6.729 20.532 19.629 1.00 82.81 184 ILE A N 1
ATOM 1487 C CA . ILE A 1 184 ? -7.831 21.134 20.394 1.00 82.81 184 ILE A CA 1
ATOM 1488 C C . ILE A 1 184 ? -7.780 20.694 21.867 1.00 82.81 184 ILE A C 1
ATOM 1490 O O . ILE A 1 184 ? -7.988 21.524 22.761 1.00 82.81 184 ILE A O 1
ATOM 1494 N N . LEU A 1 185 ? -7.470 19.419 22.141 1.00 85.56 185 LEU A N 1
ATOM 1495 C CA . LEU A 1 185 ? -7.309 18.925 23.515 1.00 85.56 185 LEU A CA 1
ATOM 1496 C C . LEU A 1 185 ? -6.160 19.632 24.254 1.00 85.56 185 LEU A C 1
ATOM 1498 O O . LEU A 1 185 ? -6.345 20.129 25.373 1.00 85.56 185 LEU A O 1
ATOM 1502 N N . GLU A 1 186 ? -4.991 19.723 23.617 1.00 84.44 186 GLU A N 1
ATOM 1503 C CA . GLU A 1 186 ? -3.808 20.404 24.151 1.00 84.44 186 GLU A CA 1
ATOM 1504 C C . GLU A 1 186 ? -4.069 21.896 24.397 1.00 84.44 186 GLU A C 1
ATOM 1506 O O . GLU A 1 186 ? -3.732 22.425 25.463 1.00 84.44 186 GLU A O 1
ATOM 1511 N N . ASP A 1 187 ? -4.729 22.576 23.455 1.00 87.81 187 ASP A N 1
ATOM 1512 C CA . ASP A 1 187 ? -5.078 23.993 23.565 1.00 87.81 187 ASP A CA 1
ATOM 1513 C C . ASP A 1 187 ? -6.005 24.269 24.753 1.00 87.81 187 ASP A C 1
ATOM 1515 O O . ASP A 1 187 ? -5.844 25.286 25.451 1.00 87.81 187 ASP A O 1
ATOM 1519 N N . PHE A 1 188 ? -6.958 23.367 25.015 1.00 90.88 188 PHE A N 1
ATOM 1520 C CA . PHE A 1 188 ? -7.865 23.470 26.154 1.00 90.88 188 PHE A CA 1
ATOM 1521 C C . PHE A 1 188 ? -7.146 23.240 27.489 1.00 90.88 188 PHE A C 1
ATOM 1523 O O . PHE A 1 188 ? -7.294 24.049 28.412 1.00 90.88 188 PHE A O 1
ATOM 1530 N N . SER A 1 189 ? -6.298 22.212 27.592 1.00 88.06 189 SER A N 1
ATOM 1531 C CA . SER A 1 189 ? -5.491 21.999 28.803 1.00 88.06 189 SER A CA 1
ATOM 1532 C C . SER A 1 189 ? -4.519 23.164 29.055 1.00 88.06 189 SER A C 1
ATOM 1534 O O . SER A 1 189 ? -4.415 23.699 30.167 1.00 88.06 189 SER A O 1
ATOM 1536 N N . GLY A 1 190 ? -3.880 23.670 27.995 1.00 85.19 190 GLY A N 1
ATOM 1537 C CA . GLY A 1 190 ? -3.036 24.861 28.049 1.00 85.19 190 GLY A CA 1
ATOM 1538 C C . GLY A 1 190 ? -3.795 26.111 28.508 1.00 85.19 190 GLY A C 1
ATOM 1539 O O . GLY A 1 190 ? -3.242 26.940 29.238 1.00 85.19 190 GLY A O 1
ATOM 1540 N N . TYR A 1 191 ? -5.068 26.252 28.131 1.00 88.62 191 TYR A N 1
ATOM 1541 C CA . TYR A 1 191 ? -5.937 27.329 28.606 1.00 88.62 191 TYR A CA 1
ATOM 1542 C C . TYR A 1 191 ? -6.192 27.245 30.120 1.00 88.62 191 TYR A C 1
ATOM 1544 O O . TYR A 1 191 ? -5.976 28.250 30.805 1.00 88.62 191 TYR A O 1
ATOM 1552 N N . ILE A 1 192 ? -6.519 26.065 30.665 1.00 85.12 192 ILE A N 1
ATOM 1553 C CA . ILE A 1 192 ? -6.684 25.850 32.119 1.00 85.12 192 ILE A CA 1
ATOM 1554 C C . ILE A 1 192 ? -5.403 26.236 32.877 1.00 85.12 192 ILE A C 1
ATOM 1556 O O . ILE A 1 192 ? -5.436 26.960 33.881 1.00 85.12 192 ILE A O 1
ATOM 1560 N N . ARG A 1 193 ? -4.240 25.816 32.363 1.00 82.19 193 ARG A N 1
ATOM 1561 C CA . ARG A 1 193 ? -2.935 26.137 32.956 1.00 82.19 193 ARG A CA 1
ATOM 1562 C C . ARG A 1 193 ? -2.621 27.637 32.922 1.00 82.19 193 ARG A C 1
ATOM 1564 O O . ARG A 1 193 ? -2.130 28.175 33.913 1.00 82.19 193 ARG A O 1
ATOM 1571 N N . ARG A 1 194 ? -2.889 28.338 31.815 1.00 81.38 194 ARG A N 1
ATOM 1572 C CA . ARG A 1 194 ? -2.669 29.798 31.715 1.00 81.38 194 ARG A CA 1
ATOM 1573 C C . ARG A 1 194 ? -3.609 30.582 32.628 1.00 81.38 194 ARG A C 1
ATOM 1575 O O . ARG A 1 194 ? -3.181 31.549 33.258 1.00 81.38 194 ARG A O 1
ATOM 1582 N N . TRP A 1 195 ? -4.863 30.152 32.741 1.00 82.44 195 TRP A N 1
ATOM 1583 C CA . TRP A 1 195 ? -5.839 30.769 33.635 1.00 82.44 195 TRP A CA 1
ATOM 1584 C C . TRP A 1 195 ? -5.368 30.736 35.100 1.00 82.44 195 TRP A C 1
ATOM 1586 O O . TRP A 1 195 ? -5.347 31.776 35.764 1.00 82.44 195 TRP A O 1
ATOM 1596 N N . SER A 1 196 ? -4.852 29.597 35.580 1.00 70.31 196 SER A N 1
ATOM 1597 C CA . SER A 1 196 ? -4.321 29.499 36.951 1.00 70.31 196 SER A CA 1
ATOM 1598 C C . SER A 1 196 ? -3.066 30.354 37.183 1.00 70.31 196 SER A C 1
ATOM 1600 O O . SER A 1 196 ? -2.894 30.936 38.258 1.00 70.31 196 SER A O 1
ATOM 1602 N N . GLN A 1 197 ? -2.217 30.527 36.165 1.00 67.31 197 GLN A N 1
ATOM 1603 C CA . GLN A 1 197 ? -1.074 31.446 36.225 1.00 67.31 197 GLN A CA 1
ATOM 1604 C C . GLN A 1 197 ? -1.497 32.919 36.310 1.00 67.31 197 GLN A C 1
ATOM 1606 O O . GLN A 1 197 ? -0.855 33.699 37.015 1.00 67.31 197 GLN A O 1
ATOM 1611 N N . ASN A 1 198 ? -2.570 33.317 35.624 1.00 65.31 198 ASN A N 1
ATOM 1612 C CA . ASN A 1 198 ? -3.092 34.684 35.701 1.00 65.31 198 ASN A CA 1
ATOM 1613 C C . ASN A 1 198 ? -3.667 34.991 37.087 1.00 65.31 198 ASN A C 1
ATOM 1615 O O . ASN A 1 198 ? -3.425 36.071 37.631 1.00 65.31 198 ASN A O 1
ATOM 1619 N N . ILE A 1 199 ? -4.341 34.016 37.699 1.00 63.22 199 ILE A N 1
ATOM 1620 C CA . ILE A 1 199 ? -4.771 34.100 39.097 1.00 63.22 199 ILE A CA 1
ATOM 1621 C C . ILE A 1 199 ? -3.561 34.281 40.018 1.00 63.22 199 ILE A C 1
ATOM 1623 O O . ILE A 1 199 ? -3.541 35.215 40.820 1.00 63.22 199 ILE A O 1
ATOM 1627 N N . ARG A 1 200 ? -2.508 33.470 39.842 1.00 58.38 200 ARG A N 1
ATOM 1628 C CA . ARG A 1 200 ? -1.247 33.602 40.589 1.00 58.38 200 ARG A CA 1
ATOM 1629 C C . ARG A 1 200 ? -0.654 35.012 40.468 1.00 58.38 200 ARG A C 1
ATOM 1631 O O . ARG A 1 200 ? -0.302 35.608 41.476 1.00 58.38 200 ARG A O 1
ATOM 1638 N N . LYS A 1 201 ? -0.580 35.585 39.260 1.00 57.03 201 LYS A N 1
ATOM 1639 C CA . LYS A 1 201 ? -0.057 36.950 39.044 1.00 57.03 201 LYS A CA 1
ATOM 1640 C C . LYS A 1 201 ? -0.874 38.020 39.776 1.00 57.03 201 LYS A C 1
ATOM 1642 O O . LYS A 1 201 ? -0.284 38.920 40.365 1.00 57.03 201 LYS A O 1
ATOM 1647 N N . LYS A 1 202 ? -2.208 37.909 39.782 1.00 56.56 202 LYS A N 1
ATOM 1648 C CA . LYS A 1 202 ? -3.100 38.861 40.467 1.00 56.56 202 LYS A CA 1
ATOM 1649 C C . LYS A 1 202 ? -2.889 38.874 41.987 1.00 56.56 202 LYS A C 1
ATOM 1651 O O . LYS A 1 202 ? -2.953 39.941 42.587 1.00 56.56 202 LYS A O 1
ATOM 1656 N N . TYR A 1 203 ? -2.581 37.722 42.587 1.00 50.41 203 TYR A N 1
ATOM 1657 C CA . TYR A 1 203 ? -2.257 37.605 44.016 1.00 50.41 203 TYR A CA 1
ATOM 1658 C C . TYR A 1 203 ? -0.837 38.081 44.389 1.00 50.41 203 TYR A C 1
ATOM 1660 O O . TYR A 1 203 ? -0.556 38.249 45.570 1.00 50.41 203 TYR A O 1
ATOM 1668 N N . MET A 1 204 ? 0.062 38.319 43.421 1.00 47.53 204 MET A N 1
ATOM 1669 C CA . MET A 1 204 ? 1.473 38.677 43.674 1.00 47.53 204 MET A CA 1
ATOM 1670 C C . MET A 1 204 ? 1.804 40.175 43.522 1.00 47.53 204 MET A C 1
ATOM 1672 O O . MET A 1 204 ? 2.971 40.556 43.618 1.00 47.53 204 MET A O 1
ATOM 1676 N N . ILE A 1 205 ? 0.817 41.046 43.294 1.00 44.12 205 ILE A N 1
ATOM 1677 C CA . ILE A 1 205 ? 1.044 42.499 43.196 1.00 44.12 205 ILE A CA 1
ATOM 1678 C C . ILE A 1 205 ? 1.523 43.041 44.560 1.00 44.12 205 ILE A C 1
ATOM 1680 O O . ILE A 1 205 ? 0.818 42.912 45.557 1.00 44.12 205 ILE A O 1
ATOM 1684 N N . GLY A 1 206 ? 2.717 43.652 44.605 1.00 48.59 206 GLY A N 1
ATOM 1685 C CA . GLY A 1 206 ? 3.294 44.280 45.810 1.00 48.59 206 GLY A CA 1
ATOM 1686 C C . GLY A 1 206 ? 4.251 43.409 46.643 1.00 48.59 206 GLY A C 1
ATOM 1687 O O . GLY A 1 206 ? 4.629 43.802 47.746 1.00 48.59 206 GLY A O 1
ATOM 1688 N N . CYS A 1 207 ? 4.659 42.237 46.145 1.00 52.62 207 CYS A N 1
ATOM 1689 C CA . CYS A 1 207 ? 5.494 41.283 46.886 1.00 52.62 207 CYS A CA 1
ATOM 1690 C C . CYS A 1 207 ? 6.941 41.219 46.363 1.00 52.62 207 CYS A C 1
ATOM 1692 O O . CYS A 1 207 ? 7.153 41.183 45.158 1.00 52.62 207 CYS A O 1
ATOM 1694 N N . HIS A 1 208 ? 7.926 41.143 47.272 1.00 58.53 208 HIS A N 1
ATOM 1695 C CA . HIS A 1 208 ? 9.346 40.925 46.938 1.00 58.53 208 HIS A CA 1
ATOM 1696 C C . HIS A 1 208 ? 9.624 39.439 46.647 1.00 58.53 208 HIS A C 1
ATOM 1698 O O . HIS A 1 208 ? 9.216 38.576 47.436 1.00 58.53 208 HIS A O 1
ATOM 1704 N N . SER A 1 209 ? 10.347 39.147 45.566 1.00 63.12 209 SER A N 1
ATOM 1705 C CA . SER A 1 209 ? 10.846 37.812 45.205 1.00 63.12 209 SER A CA 1
ATOM 1706 C C . SER A 1 209 ? 11.915 37.290 46.182 1.00 63.12 209 SER A C 1
ATOM 1708 O O . SER A 1 209 ? 12.403 38.031 47.044 1.00 63.12 209 SER A O 1
ATOM 1710 N N . TYR A 1 210 ? 12.283 36.003 46.065 1.00 68.44 210 TYR A N 1
ATOM 1711 C CA . TYR A 1 210 ? 13.379 35.410 46.852 1.00 68.44 210 TYR A CA 1
ATOM 1712 C C . TYR A 1 210 ? 14.685 36.179 46.630 1.00 68.44 210 TYR A C 1
ATOM 1714 O O . TYR A 1 210 ? 15.289 36.632 47.599 1.00 68.44 210 TYR A O 1
ATOM 1722 N N . GLN A 1 211 ? 15.054 36.409 45.366 1.00 69.00 211 GLN A N 1
ATOM 1723 C CA . GLN A 1 211 ? 16.291 37.107 45.021 1.00 69.00 211 GLN A CA 1
ATOM 1724 C C . GLN A 1 211 ? 16.300 38.547 45.546 1.00 69.00 211 GLN A C 1
ATOM 1726 O O . GLN A 1 211 ? 17.248 38.943 46.213 1.00 69.00 211 GLN A O 1
ATOM 1731 N N . GLU A 1 212 ? 15.213 39.301 45.358 1.00 67.69 212 GLU A N 1
ATOM 1732 C CA . GLU A 1 212 ? 15.113 40.667 45.896 1.00 67.69 212 GLU A CA 1
ATOM 1733 C C . GLU A 1 212 ? 15.206 40.689 47.429 1.00 67.69 212 GLU A C 1
ATOM 1735 O O . GLU A 1 212 ? 15.818 41.584 48.008 1.00 67.69 212 GLU A O 1
ATOM 1740 N N . SER A 1 213 ? 14.629 39.691 48.106 1.00 72.69 213 SER A N 1
ATOM 1741 C CA . SER A 1 213 ? 14.689 39.583 49.569 1.00 72.69 213 SER A CA 1
ATOM 1742 C C . SER A 1 213 ? 16.105 39.257 50.066 1.00 72.69 213 SER A C 1
ATOM 1744 O O . SER A 1 213 ? 16.536 39.827 51.071 1.00 72.69 213 SER A O 1
ATOM 1746 N N . VAL A 1 214 ? 16.836 38.386 49.359 1.00 75.81 214 VAL A N 1
ATOM 1747 C CA . VAL A 1 214 ? 18.254 38.072 49.620 1.00 75.81 214 VAL A CA 1
ATOM 1748 C C . VAL A 1 214 ? 19.125 39.310 49.415 1.00 75.81 214 VAL A C 1
ATOM 1750 O O . VAL A 1 214 ? 19.900 39.668 50.303 1.00 75.81 214 VAL A O 1
ATOM 1753 N N . ASP A 1 215 ? 18.943 40.017 48.302 1.00 79.25 215 ASP A N 1
ATOM 1754 C CA . ASP A 1 215 ? 19.737 41.199 47.967 1.00 79.25 215 ASP A CA 1
ATOM 1755 C C . ASP A 1 215 ? 19.543 42.319 49.004 1.00 79.25 215 ASP A C 1
ATOM 1757 O O . ASP A 1 215 ? 20.510 42.947 49.449 1.00 79.25 215 ASP A O 1
ATOM 1761 N N . ILE A 1 216 ? 18.297 42.550 49.443 1.00 76.12 216 ILE A N 1
ATOM 1762 C CA . ILE A 1 216 ? 17.985 43.529 50.492 1.00 76.12 216 ILE A CA 1
ATOM 1763 C C . ILE A 1 216 ? 18.607 43.107 51.828 1.00 76.12 216 ILE A C 1
ATOM 1765 O O . ILE A 1 216 ? 19.252 43.937 52.476 1.00 76.12 216 ILE A O 1
ATOM 1769 N N . ARG A 1 217 ? 18.463 41.835 52.234 1.00 86.94 217 ARG A N 1
ATOM 1770 C CA . ARG A 1 217 ? 19.076 41.295 53.460 1.00 86.94 217 ARG A CA 1
ATOM 1771 C C . ARG A 1 217 ? 20.584 41.540 53.460 1.00 86.94 217 ARG A C 1
ATOM 1773 O O . ARG A 1 217 ? 21.105 42.163 54.383 1.00 86.94 217 ARG A O 1
ATOM 1780 N N . ASP A 1 218 ? 21.277 41.117 52.410 1.00 88.69 218 ASP A N 1
ATOM 1781 C CA . ASP A 1 218 ? 22.739 41.176 52.341 1.00 88.69 218 ASP A CA 1
ATOM 1782 C C . ASP A 1 218 ? 23.247 42.619 52.290 1.00 88.69 218 ASP A C 1
ATOM 1784 O O . ASP A 1 218 ? 24.272 42.957 52.893 1.00 88.69 218 ASP A O 1
ATOM 1788 N N . ARG A 1 219 ? 22.507 43.513 51.624 1.00 85.06 219 ARG A N 1
ATOM 1789 C CA . ARG A 1 219 ? 22.807 44.947 51.636 1.00 85.06 219 ARG A CA 1
ATOM 1790 C C . ARG A 1 219 ? 22.672 45.536 53.038 1.00 85.06 219 ARG A C 1
ATOM 1792 O O . ARG A 1 219 ? 23.566 46.269 53.463 1.00 85.06 219 ARG A O 1
ATOM 1799 N N . MET A 1 220 ? 21.608 45.202 53.771 1.00 83.12 220 MET A N 1
ATOM 1800 C CA . MET A 1 220 ? 21.430 45.662 55.153 1.00 83.12 220 MET A CA 1
ATOM 1801 C C . MET A 1 220 ? 22.518 45.104 56.074 1.00 83.12 220 MET A C 1
ATOM 1803 O O . MET A 1 220 ? 23.055 45.853 56.887 1.00 83.12 220 MET A O 1
ATOM 1807 N N . TYR A 1 221 ? 22.919 43.840 55.901 1.00 87.56 221 TYR A N 1
ATOM 1808 C CA . TYR A 1 221 ? 24.020 43.238 56.657 1.00 87.56 221 TYR A CA 1
ATOM 1809 C C . TYR A 1 221 ? 25.329 44.006 56.463 1.00 87.56 221 TYR A C 1
ATOM 1811 O O . TYR A 1 221 ? 25.992 44.365 57.435 1.00 87.56 221 TYR A O 1
ATOM 1819 N N . LYS A 1 222 ? 25.681 44.321 55.208 1.00 87.44 222 LYS A N 1
ATOM 1820 C CA . LYS A 1 222 ? 26.887 45.100 54.883 1.00 87.44 222 LYS A CA 1
ATOM 1821 C C . LYS A 1 222 ? 26.859 46.481 55.533 1.00 87.44 222 LYS A C 1
ATOM 1823 O O . LYS A 1 222 ? 27.860 46.899 56.113 1.00 87.44 222 LYS A O 1
ATOM 1828 N N . ILE A 1 223 ? 25.711 47.162 55.482 1.00 81.81 223 ILE A N 1
ATOM 1829 C CA . ILE A 1 223 ? 25.517 48.465 56.131 1.00 81.81 223 ILE A CA 1
ATOM 1830 C C . ILE A 1 223 ? 25.717 48.335 57.649 1.00 81.81 223 ILE A C 1
ATOM 1832 O O . ILE A 1 223 ? 26.518 49.068 58.225 1.00 81.81 223 ILE A O 1
ATOM 1836 N N . ILE A 1 224 ? 25.058 47.369 58.295 1.00 83.62 224 ILE A N 1
ATOM 1837 C CA . ILE A 1 224 ? 25.173 47.111 59.741 1.00 83.62 224 ILE A CA 1
ATOM 1838 C C . ILE A 1 224 ? 26.619 46.783 60.135 1.00 83.62 224 ILE A C 1
ATOM 1840 O O . ILE A 1 224 ? 27.122 47.317 61.123 1.00 83.62 224 ILE A O 1
ATOM 1844 N N . SER A 1 225 ? 27.306 45.943 59.357 1.00 84.38 225 SER A N 1
ATOM 1845 C CA . SER A 1 225 ? 28.706 45.583 59.590 1.00 84.38 225 SER A CA 1
ATOM 1846 C C . SER A 1 225 ? 29.613 46.810 59.522 1.00 84.38 225 SER A C 1
ATOM 1848 O O . SER A 1 225 ? 30.427 47.007 60.420 1.00 84.38 225 SER A O 1
ATOM 1850 N N . ALA A 1 226 ? 29.439 47.670 58.512 1.00 79.81 226 ALA A N 1
ATOM 1851 C CA . ALA A 1 226 ? 30.196 48.914 58.393 1.00 79.81 226 ALA A CA 1
ATOM 1852 C C . ALA A 1 226 ? 29.957 49.842 59.598 1.00 79.81 226 ALA A C 1
ATOM 1854 O O . ALA A 1 226 ? 30.916 50.363 60.171 1.00 79.81 226 ALA A O 1
ATOM 1855 N N . TYR A 1 227 ? 28.702 49.989 60.044 1.00 79.25 227 TYR A N 1
ATOM 1856 C CA . TYR A 1 227 ? 28.376 50.751 61.256 1.00 79.25 227 TYR A CA 1
ATOM 1857 C C . TYR A 1 227 ? 29.060 50.184 62.505 1.00 79.25 227 TYR A C 1
ATOM 1859 O O . TYR A 1 227 ? 29.619 50.947 63.294 1.00 79.25 227 TYR A O 1
ATOM 1867 N N . ASN A 1 228 ? 29.066 48.860 62.683 1.00 81.19 228 ASN A N 1
ATOM 1868 C CA . ASN A 1 228 ? 29.724 48.217 63.821 1.00 81.19 228 ASN A CA 1
ATOM 1869 C C . ASN A 1 228 ? 31.245 48.423 63.805 1.00 81.19 228 ASN A C 1
ATOM 1871 O O . ASN A 1 228 ? 31.831 48.702 64.852 1.00 81.19 228 ASN A O 1
ATOM 1875 N N . THR A 1 229 ? 31.882 48.365 62.632 1.00 79.69 229 THR A N 1
ATOM 1876 C CA . THR A 1 229 ? 33.314 48.659 62.484 1.00 79.69 229 THR A CA 1
ATOM 1877 C C . THR A 1 229 ? 33.631 50.114 62.829 1.00 79.69 229 THR A C 1
ATOM 1879 O O . THR A 1 229 ? 34.570 50.367 63.583 1.00 79.69 229 THR A O 1
ATOM 1882 N N . ILE A 1 230 ? 32.837 51.073 62.341 1.00 70.69 230 ILE A N 1
ATOM 1883 C CA . ILE A 1 230 ? 33.009 52.502 62.654 1.00 70.69 230 ILE A CA 1
ATOM 1884 C C . ILE A 1 230 ? 32.832 52.754 64.159 1.00 70.69 230 ILE A C 1
ATOM 1886 O O . ILE A 1 230 ? 33.639 53.455 64.771 1.00 70.69 230 ILE A O 1
ATOM 1890 N N . ARG A 1 231 ? 31.816 52.137 64.778 1.00 71.50 231 ARG A N 1
ATOM 1891 C CA . ARG A 1 231 ? 31.565 52.217 66.225 1.00 71.50 231 ARG A CA 1
ATOM 1892 C C . ARG A 1 231 ? 32.753 51.708 67.042 1.00 71.50 231 ARG A C 1
ATOM 1894 O O . ARG A 1 231 ? 33.098 52.320 68.049 1.00 71.50 231 ARG A O 1
ATOM 1901 N N . ALA A 1 232 ? 33.380 50.614 66.609 1.00 70.81 232 ALA A N 1
ATOM 1902 C CA . ALA A 1 232 ? 34.544 50.037 67.281 1.00 70.81 232 ALA A CA 1
ATOM 1903 C C . ALA A 1 232 ? 35.781 50.959 67.245 1.00 70.81 232 ALA A C 1
ATOM 1905 O O . ALA A 1 232 ? 36.631 50.860 68.123 1.00 70.81 232 ALA A O 1
ATOM 1906 N N . HIS A 1 233 ? 35.848 51.885 66.282 1.00 71.69 233 HIS A N 1
ATOM 1907 C CA . HIS A 1 233 ? 36.938 52.856 66.124 1.00 71.69 233 HIS A CA 1
ATOM 1908 C C . HIS A 1 233 ? 36.564 54.278 66.595 1.00 71.69 233 HIS A C 1
ATOM 1910 O O . HIS A 1 233 ? 37.254 55.239 66.266 1.00 71.69 233 HIS A O 1
ATOM 1916 N N . GLY A 1 234 ? 35.485 54.430 67.375 1.00 59.19 234 GLY A N 1
ATOM 1917 C CA . GLY A 1 234 ? 35.127 55.694 68.036 1.00 59.19 234 GLY A CA 1
ATOM 1918 C C . GLY A 1 234 ? 34.331 56.704 67.195 1.00 59.19 234 GLY A C 1
ATOM 1919 O O . GLY A 1 234 ? 34.200 57.854 67.609 1.00 59.19 234 GLY A O 1
ATOM 1920 N N . GLY A 1 235 ? 33.780 56.312 66.040 1.00 59.34 235 GLY A N 1
ATOM 1921 C CA . GLY A 1 235 ? 32.940 57.192 65.212 1.00 59.34 235 GLY A CA 1
ATOM 1922 C C . GLY A 1 235 ? 31.506 57.377 65.746 1.00 59.34 235 GLY A C 1
ATOM 1923 O O . GLY A 1 235 ? 30.904 56.438 66.270 1.00 59.34 235 GLY A O 1
ATOM 1924 N N . LEU A 1 236 ? 30.932 58.577 65.580 1.00 56.72 236 LEU A N 1
ATOM 1925 C CA . LEU A 1 236 ? 29.539 58.913 65.935 1.00 56.72 236 LEU A CA 1
ATOM 1926 C C . LEU A 1 236 ? 28.597 58.763 64.726 1.00 56.72 236 LEU A C 1
ATOM 1928 O O . LEU A 1 236 ? 28.943 59.173 63.621 1.00 56.72 236 LEU A O 1
ATOM 1932 N N . TYR A 1 237 ? 27.389 58.220 64.932 1.00 62.62 237 TYR A N 1
ATOM 1933 C CA . TYR A 1 237 ? 26.373 58.051 63.881 1.00 62.62 237 TYR A CA 1
ATOM 1934 C C . TYR A 1 237 ? 24.931 58.222 64.393 1.00 62.62 237 TYR A C 1
ATOM 1936 O O . TYR A 1 237 ? 24.663 58.126 65.592 1.00 62.62 237 TYR A O 1
ATOM 1944 N N . LEU A 1 238 ? 23.991 58.458 63.466 1.00 62.47 238 LEU A N 1
ATOM 1945 C CA . LEU A 1 238 ? 22.552 58.572 63.739 1.00 62.47 238 LEU A CA 1
ATOM 1946 C C . LEU A 1 238 ? 21.976 57.225 64.200 1.00 62.47 238 LEU A C 1
ATOM 1948 O O . LEU A 1 238 ? 21.851 56.278 63.421 1.00 62.47 238 LEU A O 1
ATOM 1952 N N . LYS A 1 239 ? 21.618 57.153 65.486 1.00 67.94 239 LYS A N 1
ATOM 1953 C CA . LYS A 1 239 ? 21.118 55.943 66.155 1.00 67.94 239 LYS A CA 1
ATOM 1954 C C . LYS A 1 239 ? 19.856 55.370 65.494 1.00 67.94 239 LYS A C 1
ATOM 1956 O O . LYS A 1 239 ? 19.716 54.150 65.434 1.00 67.94 239 LYS A O 1
ATOM 1961 N N . ASP A 1 240 ? 18.986 56.229 64.968 1.00 72.81 240 ASP A N 1
ATOM 1962 C CA . ASP A 1 240 ? 17.679 55.828 64.434 1.00 72.81 240 ASP A CA 1
ATOM 1963 C C . ASP A 1 240 ? 17.797 55.051 63.116 1.00 72.81 240 ASP A C 1
ATOM 1965 O O . ASP A 1 240 ? 17.202 53.984 62.977 1.00 72.81 240 ASP A O 1
ATOM 1969 N N . TYR A 1 241 ? 18.660 55.504 62.202 1.00 71.31 241 TYR A N 1
ATOM 1970 C CA . TYR A 1 241 ? 18.882 54.833 60.916 1.00 71.31 241 TYR A CA 1
ATOM 1971 C C . TYR A 1 241 ? 19.539 53.453 61.079 1.00 71.31 241 TYR A C 1
ATOM 1973 O O . TYR A 1 241 ? 19.167 52.490 60.409 1.00 71.31 241 TYR A O 1
ATOM 1981 N N . TYR A 1 242 ? 20.482 53.318 62.018 1.00 78.12 242 TYR A N 1
ATOM 1982 C CA . TYR A 1 242 ? 21.079 52.018 62.342 1.00 78.12 242 TYR A CA 1
ATOM 1983 C C . TYR A 1 242 ? 20.034 51.034 62.886 1.00 78.12 242 TYR A C 1
ATOM 1985 O O . TYR A 1 242 ? 19.986 49.882 62.458 1.00 78.12 242 TYR A O 1
ATOM 1993 N N . LEU A 1 243 ? 19.174 51.485 63.807 1.00 78.00 243 LEU A N 1
ATOM 1994 C CA . LEU A 1 243 ? 18.106 50.650 64.361 1.00 78.00 243 LEU A CA 1
ATOM 1995 C C . LEU A 1 243 ? 17.095 50.228 63.289 1.00 78.00 243 LEU A C 1
ATOM 1997 O O . LEU A 1 243 ? 16.620 49.093 63.319 1.00 78.00 243 LEU A O 1
ATOM 2001 N N . GLU A 1 244 ? 16.791 51.104 62.335 1.00 74.25 244 GLU A N 1
ATOM 2002 C CA . GLU A 1 244 ? 15.939 50.786 61.189 1.00 74.25 244 GLU A CA 1
ATOM 2003 C C . GLU A 1 244 ? 16.577 49.733 60.271 1.00 74.25 244 GLU A C 1
ATOM 2005 O O . GLU A 1 244 ? 15.930 48.743 59.929 1.00 74.25 244 GLU A O 1
ATOM 2010 N N . CYS A 1 245 ? 17.870 49.868 59.957 1.00 74.75 245 CYS A N 1
ATOM 2011 C CA . CYS A 1 245 ? 18.608 48.864 59.185 1.00 74.75 245 CYS A CA 1
ATOM 2012 C C . CYS A 1 245 ? 18.615 47.497 59.885 1.00 74.75 245 CYS A C 1
ATOM 2014 O O . CYS A 1 245 ? 18.385 46.481 59.234 1.00 74.75 245 CYS A O 1
ATOM 2016 N N . VAL A 1 246 ? 18.826 47.455 61.207 1.00 80.94 246 VAL A N 1
ATOM 2017 C CA . VAL A 1 246 ? 18.789 46.210 61.999 1.00 80.94 246 VAL A CA 1
ATOM 2018 C C . VAL A 1 246 ? 17.400 45.569 61.971 1.00 80.94 246 VAL A C 1
ATOM 2020 O O . VAL A 1 246 ? 17.293 44.360 61.759 1.00 80.94 246 VAL A O 1
ATOM 2023 N N . LYS A 1 247 ? 16.332 46.362 62.135 1.00 76.88 247 LYS A N 1
ATOM 2024 C CA . LYS A 1 247 ? 14.948 45.868 62.041 1.00 76.88 247 LYS A CA 1
ATOM 2025 C C . LYS A 1 247 ? 14.655 45.277 60.660 1.00 76.88 247 LYS A C 1
ATOM 2027 O O . LYS A 1 247 ? 14.166 44.153 60.577 1.00 76.88 247 LYS A O 1
ATOM 2032 N N . ASN A 1 248 ? 15.011 45.992 59.594 1.00 70.12 248 ASN A N 1
ATOM 2033 C CA . ASN A 1 248 ? 14.816 45.525 58.222 1.00 70.12 248 ASN A CA 1
ATOM 2034 C C . ASN A 1 248 ? 15.655 44.275 57.917 1.00 70.12 248 ASN A C 1
ATOM 2036 O O . ASN A 1 248 ? 15.134 43.316 57.357 1.00 70.12 248 ASN A O 1
ATOM 2040 N N . HIS A 1 249 ? 16.922 44.230 58.344 1.00 84.69 249 HIS A N 1
ATOM 2041 C CA . HIS A 1 249 ? 17.767 43.042 58.206 1.00 84.69 249 HIS A CA 1
ATOM 2042 C C . HIS A 1 249 ? 17.132 41.814 58.865 1.00 84.69 249 HIS A C 1
ATOM 2044 O O . HIS A 1 249 ? 17.075 40.752 58.249 1.00 84.69 249 HIS A O 1
ATOM 2050 N N . SER A 1 250 ? 16.623 41.958 60.094 1.00 79.44 250 SER A N 1
ATOM 2051 C CA . SER A 1 250 ? 15.947 40.868 60.805 1.00 79.44 250 SER A CA 1
ATOM 2052 C C . SER A 1 250 ? 14.711 40.381 60.047 1.00 79.44 250 SER A C 1
ATOM 2054 O O . SER A 1 250 ? 14.559 39.179 59.845 1.00 79.44 250 SER A O 1
ATOM 2056 N N . PHE A 1 251 ? 13.867 41.306 59.579 1.00 75.00 251 PHE A N 1
ATOM 2057 C CA . PHE A 1 251 ? 12.657 40.985 58.820 1.00 75.00 251 PHE A CA 1
ATOM 2058 C C . PHE A 1 251 ? 12.964 40.213 57.528 1.00 75.00 251 PHE A C 1
ATOM 2060 O O . PHE A 1 251 ? 12.392 39.151 57.282 1.00 75.00 251 PHE A O 1
ATOM 2067 N N . PHE A 1 252 ? 13.902 40.704 56.711 1.00 73.56 252 PHE A N 1
ATOM 2068 C CA . PHE A 1 252 ? 14.260 40.034 55.458 1.00 73.56 252 PHE A CA 1
ATOM 2069 C C . PHE A 1 252 ? 15.035 38.728 55.684 1.00 73.56 252 PHE A C 1
ATOM 2071 O O . PHE A 1 252 ? 14.873 37.799 54.900 1.00 73.56 252 PHE A O 1
ATOM 2078 N N . THR A 1 253 ? 15.807 38.603 56.770 1.00 80.31 253 THR A N 1
ATOM 2079 C CA . THR A 1 253 ? 16.455 37.331 57.142 1.00 80.31 253 THR A CA 1
ATOM 2080 C C . THR A 1 253 ? 15.424 36.252 57.456 1.00 80.31 253 THR A C 1
ATOM 2082 O O . THR A 1 253 ? 15.502 35.156 56.905 1.00 80.31 253 THR A O 1
ATOM 2085 N N . GLU A 1 254 ? 14.429 36.564 58.289 1.00 76.69 254 GLU A N 1
ATOM 2086 C CA . GLU A 1 254 ? 13.347 35.625 58.608 1.00 76.69 254 GLU A CA 1
ATOM 2087 C C . GLU A 1 254 ? 12.578 35.219 57.344 1.00 76.69 254 GLU A C 1
ATOM 2089 O O . GLU A 1 254 ? 12.311 34.038 57.115 1.00 76.69 254 GLU A O 1
ATOM 2094 N N . LYS A 1 255 ? 12.290 36.192 56.475 1.00 68.94 255 LYS A N 1
ATOM 2095 C CA . LYS A 1 255 ? 11.608 35.956 55.203 1.00 68.94 255 LYS A CA 1
ATOM 2096 C C . LYS A 1 255 ? 12.401 35.031 54.269 1.00 68.94 255 LYS A C 1
ATOM 2098 O O . LYS A 1 255 ? 11.810 34.131 53.677 1.00 68.94 255 LYS A O 1
ATOM 2103 N N . VAL A 1 256 ? 13.719 35.216 54.145 1.00 74.38 256 VAL A N 1
ATOM 2104 C CA . VAL A 1 256 ? 14.598 34.351 53.332 1.00 74.38 256 VAL A CA 1
ATOM 2105 C C . VAL A 1 256 ? 14.672 32.930 53.896 1.00 74.38 256 VAL A C 1
ATOM 2107 O O . VAL A 1 256 ? 14.517 31.976 53.138 1.00 74.38 256 VAL A O 1
ATOM 2110 N N . ASN A 1 257 ? 14.810 32.771 55.214 1.00 78.31 257 ASN A N 1
ATOM 2111 C CA . ASN A 1 257 ? 14.847 31.445 55.839 1.00 78.31 257 ASN A CA 1
ATOM 2112 C C . ASN A 1 257 ? 13.556 30.654 55.570 1.00 78.31 257 ASN A C 1
ATOM 2114 O O . ASN A 1 257 ? 13.614 29.475 55.223 1.00 78.31 257 ASN A O 1
ATOM 2118 N N . LYS A 1 258 ? 12.394 31.318 55.631 1.00 67.69 258 LYS A N 1
ATOM 2119 C CA . LYS A 1 258 ? 11.102 30.705 55.286 1.00 67.69 258 LYS A CA 1
ATOM 2120 C C . LYS A 1 258 ? 11.030 30.256 53.824 1.00 67.69 258 LYS A C 1
ATOM 2122 O O . LYS A 1 258 ? 10.482 29.190 53.549 1.00 67.69 258 LYS A O 1
ATOM 2127 N N . PHE A 1 259 ? 11.594 31.022 52.883 1.00 66.62 259 PHE A N 1
ATOM 2128 C CA . PHE A 1 259 ? 11.695 30.584 51.484 1.00 66.62 259 PHE A CA 1
ATOM 2129 C C . PHE A 1 259 ? 12.531 29.304 51.348 1.00 66.62 259 PHE A C 1
ATOM 2131 O O . PHE A 1 259 ? 12.140 28.386 50.630 1.00 66.62 259 PHE A O 1
ATOM 2138 N N . GLU A 1 260 ? 13.664 29.225 52.043 1.00 72.06 260 GLU A N 1
ATOM 2139 C CA . GLU A 1 260 ? 14.564 28.068 51.984 1.00 72.06 260 GLU A CA 1
ATOM 2140 C C . GLU A 1 260 ? 13.973 26.820 52.654 1.00 72.06 260 GLU A C 1
ATOM 2142 O O . GLU A 1 260 ? 14.194 25.699 52.193 1.00 72.06 260 GLU A O 1
ATOM 2147 N N . GLU A 1 261 ? 13.199 26.986 53.727 1.00 68.12 261 GLU A N 1
ATOM 2148 C CA . GLU A 1 261 ? 12.433 25.902 54.354 1.00 68.12 261 GLU A CA 1
ATOM 2149 C C . GLU A 1 261 ? 11.299 25.404 53.451 1.00 68.12 261 GLU A C 1
ATOM 2151 O O . GLU A 1 261 ? 11.175 24.199 53.228 1.00 68.12 261 GLU A O 1
ATOM 2156 N N . ALA A 1 262 ? 10.515 26.311 52.862 1.00 57.94 262 ALA A N 1
ATOM 2157 C CA . ALA A 1 262 ? 9.439 25.951 51.940 1.00 57.94 262 ALA A CA 1
ATOM 2158 C C . ALA A 1 262 ? 9.967 25.243 50.678 1.00 57.94 262 ALA A C 1
ATOM 2160 O O . ALA A 1 262 ? 9.357 24.282 50.209 1.00 57.94 262 ALA A O 1
ATOM 2161 N N . ASN A 1 263 ? 11.122 25.665 50.156 1.00 58.22 263 ASN A N 1
ATOM 2162 C CA . ASN A 1 263 ? 11.791 24.997 49.039 1.00 58.22 263 ASN A CA 1
ATOM 2163 C C . ASN A 1 263 ? 12.274 23.586 49.421 1.00 58.22 263 ASN A C 1
ATOM 2165 O O . ASN A 1 263 ? 12.060 22.638 48.668 1.00 58.22 263 ASN A O 1
ATOM 2169 N N . ARG A 1 264 ? 12.847 23.413 50.624 1.00 64.38 264 ARG A N 1
ATOM 2170 C CA . ARG A 1 264 ? 13.225 22.088 51.156 1.00 64.38 264 ARG A CA 1
ATOM 2171 C C . ARG A 1 264 ? 12.029 21.152 51.335 1.00 64.38 264 ARG A C 1
ATOM 2173 O O . ARG A 1 264 ? 12.180 19.949 51.166 1.00 64.38 264 ARG A O 1
ATOM 2180 N N . ALA A 1 265 ? 10.853 21.694 51.634 1.00 55.69 265 ALA A N 1
ATOM 2181 C CA . ALA A 1 265 ? 9.602 20.943 51.713 1.00 55.69 265 ALA A CA 1
ATOM 2182 C C . ALA A 1 265 ? 8.902 20.752 50.348 1.00 55.69 265 ALA A C 1
ATOM 2184 O O . ALA A 1 265 ? 7.778 20.257 50.307 1.00 55.69 265 ALA A O 1
ATOM 2185 N N . HIS A 1 266 ? 9.529 21.161 49.237 1.00 52.31 266 HIS A N 1
ATOM 2186 C CA . HIS A 1 266 ? 8.961 21.155 47.880 1.00 52.31 266 HIS A CA 1
ATOM 2187 C C . HIS A 1 266 ? 7.653 21.956 47.722 1.00 52.31 266 HIS A C 1
ATOM 2189 O O . HIS A 1 266 ? 6.883 21.736 46.787 1.00 52.31 266 HIS A O 1
ATOM 2195 N N . LEU A 1 267 ? 7.406 22.923 48.609 1.00 45.53 267 LEU A N 1
ATOM 2196 C CA . LEU A 1 267 ? 6.200 23.756 48.610 1.00 45.53 267 LEU A CA 1
ATOM 2197 C C . LEU A 1 267 ? 6.319 24.981 47.685 1.00 45.53 267 LEU A C 1
ATOM 2199 O O . LEU A 1 267 ? 5.307 25.580 47.323 1.00 45.53 267 LEU A O 1
ATOM 2203 N N . CYS A 1 268 ? 7.534 25.357 47.267 1.00 48.06 268 CYS A N 1
ATOM 2204 C CA . CYS A 1 268 ? 7.780 26.401 46.267 1.00 48.06 268 CYS A CA 1
ATOM 2205 C C . CYS A 1 268 ? 9.096 26.162 45.505 1.00 48.06 268 CYS A C 1
ATOM 2207 O O . CYS A 1 268 ? 10.003 25.534 46.034 1.00 48.06 268 CYS A O 1
ATOM 2209 N N . GLY A 1 269 ? 9.223 26.693 44.283 1.00 51.66 269 GLY A N 1
ATOM 2210 C CA . GLY A 1 269 ? 10.496 26.712 43.542 1.00 51.66 269 GLY A CA 1
ATOM 2211 C C . GLY A 1 269 ? 11.343 27.963 43.823 1.00 51.66 269 GLY A C 1
ATOM 2212 O O . GLY A 1 269 ? 10.839 28.955 44.353 1.00 51.66 269 GLY A O 1
ATOM 2213 N N . TRP A 1 270 ? 12.608 27.948 43.385 1.00 45.47 270 TRP A N 1
ATOM 2214 C CA . TRP A 1 270 ? 13.607 29.026 43.551 1.00 45.47 270 TRP A CA 1
ATOM 2215 C C . TRP A 1 270 ? 13.202 30.396 42.966 1.00 45.47 270 TRP A C 1
ATOM 2217 O O . TRP A 1 270 ? 13.801 31.416 43.291 1.00 45.47 270 TRP A O 1
ATOM 2227 N N . SER A 1 271 ? 12.153 30.443 42.142 1.00 47.78 271 SER A N 1
ATOM 2228 C CA . SER A 1 271 ? 11.559 31.663 41.576 1.00 47.78 271 SER A CA 1
ATOM 2229 C C . SER A 1 271 ? 10.457 32.307 42.442 1.00 47.78 271 SER A C 1
ATOM 2231 O O . SER A 1 271 ? 9.849 33.288 42.023 1.00 47.78 271 SER A O 1
ATOM 2233 N N . GLY A 1 272 ? 10.235 31.811 43.668 1.00 47.78 272 GLY A N 1
ATOM 2234 C CA . GLY A 1 272 ? 9.580 32.532 44.766 1.00 47.78 272 GLY A CA 1
ATOM 2235 C C . GLY A 1 272 ? 8.042 32.507 44.805 1.00 47.78 272 GLY A C 1
ATOM 2236 O O . GLY A 1 272 ? 7.350 32.944 43.887 1.00 47.78 272 GLY A O 1
ATOM 2237 N N . CYS A 1 273 ? 7.493 32.057 45.938 1.00 50.38 273 CYS A N 1
ATOM 2238 C CA . CYS A 1 273 ? 6.438 32.773 46.668 1.00 50.38 273 CYS A CA 1
ATOM 2239 C C . CYS A 1 273 ? 6.388 32.243 48.117 1.00 50.38 273 CYS A C 1
ATOM 2241 O O . CYS A 1 273 ? 6.345 31.024 48.279 1.00 50.38 273 CYS A O 1
ATOM 2243 N N . PRO A 1 274 ? 6.407 33.092 49.162 1.00 46.09 274 PRO A N 1
ATOM 2244 C CA . PRO A 1 274 ? 6.210 32.628 50.528 1.00 46.09 274 PRO A CA 1
ATOM 2245 C C . PRO A 1 274 ? 4.769 32.133 50.696 1.00 46.09 274 PRO A C 1
ATOM 2247 O O . PRO A 1 274 ? 3.826 32.744 50.189 1.00 46.09 274 PRO A O 1
ATOM 2250 N N . SER A 1 275 ? 4.600 31.060 51.462 1.00 45.31 275 SER A N 1
ATOM 2251 C CA . SER A 1 275 ? 3.318 30.471 51.875 1.00 45.31 275 SER A CA 1
ATOM 2252 C C . SER A 1 275 ? 2.388 31.427 52.644 1.00 45.31 275 SER A C 1
ATOM 2254 O O . SER A 1 275 ? 1.275 31.050 52.977 1.00 45.31 275 SER A O 1
ATOM 2256 N N . GLU A 1 276 ? 2.810 32.665 52.905 1.00 44.53 276 GLU A N 1
ATOM 2257 C CA . GLU A 1 276 ? 2.039 33.689 53.622 1.00 44.53 276 GLU A CA 1
ATOM 2258 C C . GLU A 1 276 ? 1.120 34.525 52.703 1.00 44.53 276 GLU A C 1
ATOM 2260 O O . GLU A 1 276 ? 0.271 35.258 53.200 1.00 44.53 276 GLU A O 1
ATOM 2265 N N . LEU A 1 277 ? 1.247 34.415 51.370 1.00 42.62 277 LEU A N 1
ATOM 2266 C CA . LEU A 1 277 ? 0.365 35.104 50.401 1.00 42.62 277 LEU A CA 1
ATOM 2267 C C . LEU A 1 277 ? -0.799 34.244 49.903 1.00 42.62 277 LEU A C 1
ATOM 2269 O O . LEU A 1 277 ? -1.731 34.745 49.277 1.00 42.62 277 LEU A O 1
ATOM 2273 N N . TYR A 1 278 ? -0.738 32.946 50.177 1.00 47.31 278 TYR A N 1
ATOM 2274 C CA . TYR A 1 278 ? -1.747 31.981 49.790 1.00 47.31 278 TYR A CA 1
ATOM 2275 C C . TYR A 1 278 ? -2.246 31.308 51.056 1.00 47.31 278 TYR A C 1
ATOM 2277 O O . TYR A 1 278 ? -1.456 30.814 51.854 1.00 47.31 278 TYR A O 1
ATOM 2285 N N . THR A 1 279 ? -3.561 31.235 51.239 1.00 53.81 279 THR A N 1
ATOM 2286 C CA . THR A 1 279 ? -4.102 30.304 52.230 1.00 53.81 279 THR A CA 1
ATOM 2287 C C . THR A 1 279 ? -3.648 28.884 51.862 1.00 53.81 279 THR A C 1
ATOM 2289 O O . THR A 1 279 ? -3.462 28.582 50.679 1.00 53.81 279 THR A O 1
ATOM 2292 N N . SER A 1 280 ? -3.498 27.981 52.838 1.00 56.72 280 SER A N 1
ATOM 2293 C CA . SER A 1 280 ? -3.218 26.558 52.564 1.00 56.72 280 SER A CA 1
ATOM 2294 C C . SER A 1 280 ? -4.209 25.966 51.549 1.00 56.72 280 SER A C 1
ATOM 2296 O O . SER A 1 280 ? -3.855 25.127 50.725 1.00 56.72 280 SER A O 1
ATOM 2298 N N . GLU A 1 281 ? -5.440 26.479 51.559 1.00 58.28 281 GLU A N 1
ATOM 2299 C CA . GLU A 1 281 ? -6.497 26.195 50.591 1.00 58.28 281 GLU A CA 1
ATOM 2300 C C . GLU A 1 281 ? -6.135 26.621 49.155 1.00 58.28 281 GLU A C 1
ATOM 2302 O O . GLU A 1 281 ? -6.318 25.847 48.217 1.00 58.28 281 GLU A O 1
ATOM 2307 N N . SER A 1 282 ? -5.552 27.809 48.972 1.00 56.88 282 SER A N 1
ATOM 2308 C CA . SER A 1 282 ? -5.160 28.338 47.657 1.00 56.88 282 SER A CA 1
ATOM 2309 C C . SER A 1 282 ? -3.963 27.587 47.057 1.00 56.88 282 SER A C 1
ATOM 2311 O O . SER A 1 282 ? -3.939 27.322 45.855 1.00 56.88 282 SER A O 1
ATOM 2313 N N . LEU A 1 283 ? -2.988 27.189 47.887 1.00 60.75 283 LEU A N 1
ATOM 2314 C CA . LEU A 1 283 ? -1.881 26.315 47.464 1.00 60.75 283 LEU A CA 1
ATOM 2315 C C . LEU A 1 283 ? -2.384 24.919 47.081 1.00 60.75 283 LEU A C 1
ATOM 2317 O O . LEU A 1 283 ? -1.988 24.383 46.045 1.00 60.75 283 LEU A O 1
ATOM 2321 N N . GLY A 1 284 ? -3.305 24.365 47.874 1.00 64.25 284 GLY A N 1
ATOM 2322 C CA . GLY A 1 284 ? -3.966 23.101 47.562 1.00 64.25 284 GLY A CA 1
ATOM 2323 C C . GLY A 1 284 ? -4.713 23.151 46.227 1.00 64.25 284 GLY A C 1
ATOM 2324 O O . GLY A 1 284 ? -4.586 22.233 45.421 1.00 64.25 284 GLY A O 1
ATOM 2325 N N . LEU A 1 285 ? -5.438 24.239 45.946 1.00 65.94 285 LEU A N 1
ATOM 2326 C CA . LEU A 1 285 ? -6.152 24.422 44.681 1.00 65.94 285 LEU A CA 1
ATOM 2327 C C . LEU A 1 285 ? -5.199 24.506 43.476 1.00 65.94 285 LEU A C 1
ATOM 2329 O O . LEU A 1 285 ? -5.444 23.860 42.459 1.00 65.94 285 LEU A O 1
ATOM 2333 N N . LEU A 1 286 ? -4.091 25.248 43.587 1.00 67.12 286 LEU A N 1
ATOM 2334 C CA . LEU A 1 286 ? -3.101 25.367 42.508 1.00 67.12 286 LEU A CA 1
ATOM 2335 C C . LEU A 1 286 ? -2.394 24.038 42.203 1.00 67.12 286 LEU A C 1
ATOM 2337 O O . LEU A 1 286 ? -2.176 23.734 41.029 1.00 67.12 286 LEU A O 1
ATOM 2341 N N . SER A 1 287 ? -2.077 23.231 43.226 1.00 71.31 287 SER A N 1
ATOM 2342 C CA . SER A 1 287 ? -1.541 21.875 43.015 1.00 71.31 287 SER A CA 1
ATOM 2343 C C . SER A 1 287 ? -2.544 21.011 42.258 1.00 71.31 287 SER A C 1
A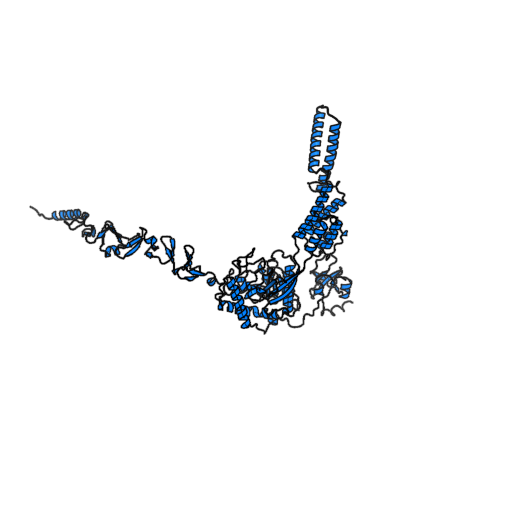TOM 2345 O O . SER A 1 287 ? -2.198 20.439 41.230 1.00 71.31 287 SER A O 1
ATOM 2347 N N . LYS A 1 288 ? -3.813 21.010 42.687 1.00 74.12 288 LYS A N 1
ATOM 2348 C CA . LYS A 1 288 ? -4.886 20.253 42.027 1.00 74.12 288 LYS A CA 1
ATOM 2349 C C . LYS A 1 288 ? -5.063 20.643 40.559 1.00 74.12 288 LYS A C 1
ATOM 2351 O O . LYS A 1 288 ? -5.221 19.766 39.719 1.00 74.12 288 LYS A O 1
ATOM 2356 N N . VAL A 1 289 ? -5.000 21.939 40.230 1.00 72.75 289 VAL A N 1
ATOM 2357 C CA . VAL A 1 289 ? -5.064 22.421 38.836 1.00 72.75 289 VAL A CA 1
ATOM 2358 C C . VAL A 1 289 ? -3.878 21.932 38.013 1.00 72.75 289 VAL A C 1
ATOM 2360 O O . VAL A 1 289 ? -4.077 21.479 36.885 1.00 72.75 289 VAL A O 1
ATOM 2363 N N . ARG A 1 290 ? -2.656 22.005 38.553 1.00 76.69 290 ARG A N 1
ATOM 2364 C CA . ARG A 1 290 ? -1.457 21.501 37.871 1.00 76.69 290 ARG A CA 1
ATOM 2365 C C . ARG A 1 290 ? -1.579 20.005 37.595 1.00 76.69 290 ARG A C 1
ATOM 2367 O O . ARG A 1 290 ? -1.392 19.594 36.455 1.00 76.69 290 ARG A O 1
ATOM 2374 N N . ASP A 1 291 ? -1.899 19.232 38.626 1.00 78.00 291 ASP A N 1
ATOM 2375 C CA . ASP A 1 291 ? -1.932 17.774 38.557 1.00 78.00 291 ASP A CA 1
ATOM 2376 C C . ASP A 1 291 ? -3.039 17.316 37.592 1.00 78.00 291 ASP A C 1
ATOM 2378 O O . ASP A 1 291 ? -2.781 16.496 36.719 1.00 78.00 291 ASP A O 1
ATOM 2382 N N . PHE A 1 292 ? -4.223 17.940 37.631 1.00 81.62 292 PHE A N 1
ATOM 2383 C CA . PHE A 1 292 ? -5.302 17.657 36.679 1.00 81.62 292 PHE A CA 1
ATOM 2384 C C . PHE A 1 292 ? -4.944 18.026 35.234 1.00 81.62 292 PHE A C 1
ATOM 2386 O O . PHE A 1 292 ? -5.191 17.245 34.320 1.00 81.62 292 PHE A O 1
ATOM 2393 N N . SER A 1 293 ? -4.343 19.201 35.010 1.00 79.00 293 SER A N 1
ATOM 2394 C CA . SER A 1 293 ? -3.999 19.654 33.652 1.00 79.00 293 SER A CA 1
ATOM 2395 C C . SER A 1 293 ? -2.958 18.742 32.996 1.00 79.00 293 SER A C 1
ATOM 2397 O O . SER A 1 293 ? -3.050 18.482 31.800 1.00 79.00 293 SER A O 1
ATOM 2399 N N . LEU A 1 294 ? -1.992 18.231 33.772 1.00 78.12 294 LEU A N 1
ATOM 2400 C CA . LEU A 1 294 ? -0.983 17.281 33.287 1.00 78.12 294 LEU A CA 1
ATOM 2401 C C . LEU A 1 294 ? -1.604 15.959 32.831 1.00 78.12 294 LEU A C 1
ATOM 2403 O O . LEU A 1 294 ? -1.193 15.415 31.814 1.00 78.12 294 LEU A O 1
ATOM 2407 N N . GLN A 1 295 ? -2.601 15.467 33.564 1.00 81.94 295 GLN A N 1
ATOM 2408 C CA . GLN A 1 295 ? -3.307 14.234 33.214 1.00 81.94 295 GLN A CA 1
ATOM 2409 C C . GLN A 1 295 ? -4.192 14.455 31.987 1.00 81.94 295 GLN A C 1
ATOM 2411 O O . GLN A 1 295 ? -4.162 13.673 31.044 1.00 81.94 295 GLN A O 1
ATOM 2416 N N . LEU A 1 296 ? -4.905 15.586 31.946 1.00 80.75 296 LEU A N 1
ATOM 2417 C CA . LEU A 1 296 ? -5.775 15.944 30.830 1.00 80.75 296 LEU A CA 1
ATOM 2418 C C . LEU A 1 296 ? -5.018 16.146 29.508 1.00 80.75 296 LEU A C 1
ATOM 2420 O O . LEU A 1 296 ? -5.579 15.869 28.457 1.00 80.75 296 LEU A O 1
ATOM 2424 N N . MET A 1 297 ? -3.763 16.614 29.545 1.00 74.50 297 MET A N 1
ATOM 2425 C CA . MET A 1 297 ? -2.942 16.786 28.334 1.00 74.50 297 MET A CA 1
ATOM 2426 C C . MET A 1 297 ? -2.762 15.489 27.542 1.00 74.50 297 MET A C 1
ATOM 2428 O O . MET A 1 297 ? -2.658 15.543 26.323 1.00 74.50 297 MET A O 1
ATOM 2432 N N . ASN A 1 298 ? -2.716 14.347 28.228 1.00 71.81 298 ASN A N 1
ATOM 2433 C CA . ASN A 1 298 ? -2.406 13.059 27.614 1.00 71.81 298 ASN A CA 1
ATOM 2434 C C . ASN A 1 298 ? -3.633 12.141 27.509 1.00 71.81 298 ASN A C 1
ATOM 2436 O O . ASN A 1 298 ? -3.516 11.035 26.995 1.00 71.81 298 ASN A O 1
ATOM 2440 N N . TYR A 1 299 ? -4.801 12.580 27.991 1.00 81.00 299 TYR A N 1
ATOM 2441 C CA . TYR A 1 299 ? -6.007 11.757 28.042 1.00 81.00 299 TYR A CA 1
ATOM 2442 C C . TYR A 1 299 ? -6.924 12.043 26.849 1.00 81.00 299 TYR A C 1
ATOM 2444 O O . TYR A 1 299 ? -7.483 13.138 26.746 1.00 81.00 299 TYR A O 1
ATOM 2452 N N . LYS A 1 300 ? -7.081 11.062 25.952 1.00 76.56 300 LYS A N 1
ATOM 2453 C CA . LYS A 1 300 ? -7.798 11.220 24.671 1.00 76.56 300 LYS A CA 1
ATOM 2454 C C . LYS A 1 300 ? -9.115 10.443 24.585 1.00 76.56 300 LYS A C 1
ATOM 2456 O O . LYS A 1 300 ? -9.843 10.598 23.608 1.00 76.56 300 LYS A O 1
ATOM 2461 N N . ASP A 1 301 ? -9.445 9.657 25.605 1.00 76.25 301 ASP A N 1
ATOM 2462 C CA . ASP A 1 301 ? -10.623 8.795 25.566 1.00 76.25 301 ASP A CA 1
ATOM 2463 C C . ASP A 1 301 ? -11.917 9.554 25.870 1.00 76.25 301 ASP A C 1
ATOM 2465 O O . ASP A 1 301 ? -11.977 10.438 26.734 1.00 76.25 301 ASP A O 1
ATOM 2469 N N . GLN A 1 302 ? -12.999 9.150 25.198 1.00 79.44 302 GLN A N 1
ATOM 2470 C CA . GLN A 1 302 ? -14.341 9.694 25.424 1.00 79.44 302 GLN A CA 1
ATOM 2471 C C . GLN A 1 302 ? -14.854 9.421 26.842 1.00 79.44 302 GLN A C 1
ATOM 2473 O O . GLN A 1 302 ? -15.621 10.218 27.398 1.00 79.44 302 GLN A O 1
ATOM 2478 N N . PHE A 1 303 ? -14.459 8.287 27.416 1.00 84.81 303 PHE A N 1
ATOM 2479 C CA . PHE A 1 303 ? -14.872 7.823 28.732 1.00 84.81 303 PHE A CA 1
ATOM 2480 C C . PHE A 1 303 ? -13.643 7.619 29.601 1.00 84.81 303 PHE A C 1
ATOM 2482 O O . PHE A 1 303 ? -12.657 7.064 29.134 1.00 84.81 303 PHE A O 1
ATOM 2489 N N . ILE A 1 304 ? -13.721 8.038 30.863 1.00 83.25 304 ILE A N 1
ATOM 2490 C CA . ILE A 1 304 ? -12.614 7.830 31.795 1.00 83.25 304 ILE A CA 1
ATOM 2491 C C . ILE A 1 304 ? -12.499 6.355 32.180 1.00 83.25 304 ILE A C 1
ATOM 2493 O O . ILE A 1 304 ? -13.508 5.710 32.471 1.00 83.25 304 ILE A O 1
ATOM 2497 N N . ASP A 1 305 ? -11.281 5.837 32.220 1.00 80.44 305 ASP A N 1
ATOM 2498 C CA . ASP A 1 305 ? -10.954 4.508 32.724 1.00 80.44 305 ASP A CA 1
ATOM 2499 C C . ASP A 1 305 ? -10.810 4.507 34.260 1.00 80.44 305 ASP A C 1
ATOM 2501 O O . ASP A 1 305 ? -11.058 5.507 34.947 1.00 80.44 305 ASP A O 1
ATOM 2505 N N . VAL A 1 306 ? -10.454 3.350 34.824 1.00 82.12 306 VAL A N 1
ATOM 2506 C CA . VAL A 1 306 ? -10.263 3.191 36.276 1.00 82.12 306 VAL A CA 1
ATOM 2507 C C . VAL A 1 306 ? -9.115 4.069 36.774 1.00 82.12 306 VAL A C 1
ATOM 2509 O O . VAL A 1 306 ? -9.270 4.763 37.778 1.00 82.12 306 VAL A O 1
ATOM 2512 N N . PHE A 1 307 ? -7.997 4.095 36.044 1.00 83.25 307 PHE A N 1
ATOM 2513 C CA . PHE A 1 307 ? -6.816 4.873 36.409 1.00 83.25 307 PHE A CA 1
ATOM 2514 C C . PHE A 1 307 ? -7.130 6.371 36.494 1.00 83.25 307 PHE A C 1
ATOM 2516 O O . PHE A 1 307 ? -6.865 7.015 37.510 1.00 83.25 307 PHE A O 1
ATOM 2523 N N . MET A 1 308 ? -7.757 6.928 35.460 1.00 82.00 308 MET A N 1
ATOM 2524 C CA . MET A 1 308 ? -8.132 8.333 35.399 1.00 82.00 308 MET A CA 1
ATOM 2525 C C . MET A 1 308 ? -9.190 8.671 36.453 1.00 82.00 308 MET A C 1
ATOM 2527 O O . MET A 1 308 ? -9.115 9.728 37.082 1.00 82.00 308 MET A O 1
ATOM 2531 N N . ALA A 1 309 ? -10.148 7.778 36.719 1.00 86.25 309 ALA A N 1
ATOM 2532 C CA . ALA A 1 309 ? -11.100 7.970 37.811 1.00 86.25 309 ALA A CA 1
ATOM 2533 C C . ALA A 1 309 ? -10.400 8.057 39.181 1.00 86.25 309 ALA A C 1
ATOM 2535 O O . ALA A 1 309 ? -10.696 8.972 39.958 1.00 86.25 309 ALA A O 1
ATOM 2536 N N . ASP A 1 310 ? -9.445 7.169 39.460 1.00 85.44 310 ASP A N 1
ATOM 2537 C CA . ASP A 1 310 ? -8.672 7.160 40.706 1.00 85.44 310 ASP A CA 1
ATOM 2538 C C . ASP A 1 310 ? -7.811 8.415 40.850 1.00 85.44 310 ASP A C 1
ATOM 2540 O O . ASP A 1 310 ? -7.829 9.067 41.897 1.00 85.44 310 ASP A O 1
ATOM 2544 N N . VAL A 1 311 ? -7.125 8.818 39.780 1.00 81.38 311 VAL A N 1
ATOM 2545 C CA . VAL A 1 311 ? -6.323 10.046 39.738 1.00 81.38 311 VAL A CA 1
ATOM 2546 C C . VAL A 1 311 ? -7.188 11.279 40.009 1.00 81.38 311 VAL A C 1
ATOM 2548 O O . VAL A 1 311 ? -6.839 12.114 40.847 1.00 81.38 311 VAL A O 1
ATOM 2551 N N . ILE A 1 312 ? -8.353 11.394 39.367 1.00 83.44 312 ILE A N 1
ATOM 2552 C CA . ILE A 1 312 ? -9.271 12.523 39.583 1.00 83.44 312 ILE A CA 1
ATOM 2553 C C . ILE A 1 312 ? -9.810 12.531 41.017 1.00 83.44 312 ILE A C 1
ATOM 2555 O O . ILE A 1 312 ? -9.901 13.595 41.637 1.00 83.44 312 ILE A O 1
ATOM 2559 N N . ASN A 1 313 ? -10.147 11.367 41.569 1.00 85.94 313 ASN A N 1
ATOM 2560 C CA . ASN A 1 313 ? -10.619 11.263 42.947 1.00 85.94 313 ASN A CA 1
ATOM 2561 C C . ASN A 1 313 ? -9.501 11.540 43.966 1.00 85.94 313 ASN A C 1
ATOM 2563 O O . ASN A 1 313 ? -9.787 12.110 45.017 1.00 85.94 313 ASN A O 1
ATOM 2567 N N . ALA A 1 314 ? -8.240 11.231 43.654 1.00 81.94 314 ALA A N 1
ATOM 2568 C CA . ALA A 1 314 ? -7.089 11.623 44.468 1.00 81.94 314 ALA A CA 1
ATOM 2569 C C . ALA A 1 314 ? -6.879 13.149 44.459 1.00 81.94 314 ALA A C 1
ATOM 2571 O O . ALA A 1 314 ? -6.589 13.744 45.498 1.00 81.94 314 ALA A O 1
ATOM 2572 N N . ILE A 1 315 ? -7.095 13.802 43.310 1.00 79.06 315 ILE A N 1
ATOM 2573 C CA . ILE A 1 315 ? -7.069 15.268 43.184 1.00 79.06 315 ILE A CA 1
ATOM 2574 C C . ILE A 1 315 ? -8.209 15.894 44.002 1.00 79.06 315 ILE A C 1
ATOM 2576 O O . ILE A 1 315 ? -8.003 16.855 44.755 1.00 79.06 315 ILE A O 1
ATOM 2580 N N . SER A 1 316 ? -9.431 15.377 43.863 1.00 79.56 316 SER A N 1
ATOM 2581 C CA . SER A 1 316 ? -10.565 15.797 44.682 1.00 79.56 316 SER A CA 1
ATOM 2582 C C . SER A 1 316 ? -11.663 14.727 44.757 1.00 79.56 316 SER A C 1
ATOM 2584 O O . SER A 1 316 ? -12.432 14.574 43.803 1.00 79.56 316 SER A O 1
ATOM 2586 N N . PRO A 1 317 ? -11.860 14.084 45.927 1.00 83.81 317 PRO A N 1
ATOM 2587 C CA . PRO A 1 317 ? -12.897 13.062 46.109 1.00 83.81 317 PRO A CA 1
ATOM 2588 C C . PRO A 1 317 ? -14.325 13.578 45.872 1.00 83.81 317 PRO A C 1
ATOM 2590 O O . PRO A 1 317 ? -15.251 12.816 45.602 1.00 83.81 317 PRO A O 1
ATOM 2593 N N . THR A 1 318 ? -14.531 14.896 45.962 1.00 83.56 318 THR A N 1
ATOM 2594 C CA . THR A 1 318 ? -15.832 15.545 45.746 1.00 83.56 318 THR A CA 1
ATOM 2595 C C . THR A 1 318 ? -16.319 15.479 44.299 1.00 83.56 318 THR A C 1
ATOM 2597 O O . THR A 1 318 ? -17.522 15.602 44.066 1.00 83.56 318 THR A O 1
ATOM 2600 N N . LEU A 1 319 ? -15.422 15.264 43.331 1.00 84.38 319 LEU A N 1
ATOM 2601 C CA . LEU A 1 319 ? -15.775 15.166 41.911 1.00 84.38 319 LEU A CA 1
ATOM 2602 C C . LEU A 1 319 ? -16.505 13.857 41.583 1.00 84.38 319 LEU A C 1
ATOM 2604 O O . LEU A 1 319 ? -17.273 13.821 40.609 1.00 84.38 319 LEU A O 1
ATOM 2608 N N . LYS A 1 320 ? -16.322 12.833 42.437 1.00 89.81 320 LYS A N 1
ATOM 2609 C CA . LYS A 1 320 ? -16.943 11.505 42.345 1.00 89.81 320 LYS A CA 1
ATOM 2610 C C . LYS A 1 320 ? -16.794 10.937 40.934 1.00 89.81 320 LYS A C 1
ATOM 2612 O O . LYS A 1 320 ? -17.793 10.681 40.259 1.00 89.81 320 LYS A O 1
ATOM 2617 N N . ALA A 1 321 ? -15.552 10.856 40.464 1.00 87.94 321 ALA A N 1
ATOM 2618 C CA . ALA A 1 321 ? -15.232 10.261 39.176 1.00 87.94 321 ALA A CA 1
ATOM 2619 C C . ALA A 1 321 ? -15.445 8.744 39.246 1.00 87.94 321 ALA A C 1
ATOM 2621 O O . ALA A 1 321 ? -15.105 8.116 40.247 1.00 87.94 321 ALA A O 1
ATOM 2622 N N . VAL A 1 322 ? -16.035 8.173 38.200 1.00 89.69 322 VAL A N 1
ATOM 2623 C CA . VAL A 1 322 ? -16.300 6.735 38.077 1.00 89.69 322 VAL A CA 1
ATOM 2624 C C . VAL A 1 322 ? -15.922 6.316 36.662 1.00 89.69 322 VAL A C 1
ATOM 2626 O O . VAL A 1 322 ? -16.258 7.035 35.717 1.00 89.69 322 VAL A O 1
ATOM 2629 N N . ALA A 1 323 ? -15.242 5.177 36.522 1.00 84.06 323 ALA A N 1
ATOM 2630 C CA . ALA A 1 323 ? -14.909 4.606 35.220 1.00 84.06 323 ALA A CA 1
ATOM 2631 C C . ALA A 1 323 ? -16.169 4.453 34.342 1.00 84.06 323 ALA A C 1
ATOM 2633 O O . ALA A 1 323 ? -17.253 4.146 34.842 1.00 84.06 323 ALA A O 1
ATOM 2634 N N . GLY A 1 324 ? -16.047 4.726 33.044 1.00 77.38 324 GLY A N 1
ATOM 2635 C CA . GLY A 1 324 ? -17.165 4.776 32.096 1.00 77.38 324 GLY A CA 1
ATOM 2636 C C . GLY A 1 324 ? -17.938 6.104 32.087 1.00 77.38 324 GLY A C 1
ATOM 2637 O O . GLY A 1 324 ? -18.863 6.281 31.293 1.00 77.38 324 GLY A O 1
ATOM 2638 N N . GLN A 1 325 ? -17.592 7.083 32.934 1.00 84.50 325 GLN A N 1
ATOM 2639 C CA . GLN A 1 325 ? -18.174 8.425 32.844 1.00 84.50 325 GLN A CA 1
ATOM 2640 C C . GLN A 1 325 ? -17.556 9.201 31.667 1.00 84.50 325 GLN A C 1
ATOM 2642 O O . GLN A 1 325 ? -16.344 9.195 31.489 1.00 84.50 325 GLN A O 1
ATOM 2647 N N . LYS A 1 326 ? -18.370 9.953 30.908 1.00 88.00 326 LYS A N 1
ATOM 2648 C CA . LYS A 1 326 ? -17.860 10.846 29.849 1.00 88.00 326 LYS A CA 1
ATOM 2649 C C . LYS A 1 326 ? -16.772 11.794 30.373 1.00 88.00 326 LYS A C 1
ATOM 2651 O O . LYS A 1 326 ? -17.013 12.529 31.342 1.00 88.00 326 LYS A O 1
ATOM 2656 N N . THR A 1 327 ? -15.639 11.845 29.679 1.00 89.06 327 THR A N 1
ATOM 2657 C CA . THR A 1 327 ? -14.481 12.698 29.984 1.00 89.06 327 THR A CA 1
ATOM 2658 C C . THR A 1 327 ? -14.873 14.172 29.989 1.00 89.06 327 THR A C 1
ATOM 2660 O O . THR A 1 327 ? -14.630 14.877 30.972 1.00 89.06 327 THR A O 1
ATOM 2663 N N . SER A 1 328 ? -15.629 14.631 28.984 1.00 90.69 328 SER A N 1
ATOM 2664 C CA . SER A 1 328 ? -16.127 16.015 28.940 1.00 90.69 328 SER A CA 1
ATOM 2665 C C . SER A 1 328 ? -16.932 16.395 30.188 1.00 90.69 328 SER A C 1
ATOM 2667 O O . SER A 1 328 ? -16.809 17.507 30.702 1.00 90.69 328 SER A O 1
ATOM 2669 N N . ARG A 1 329 ? -17.706 15.457 30.752 1.00 91.06 329 ARG A N 1
ATOM 2670 C CA . ARG A 1 329 ? -18.512 15.691 31.956 1.00 91.06 329 ARG A CA 1
ATOM 2671 C C . ARG A 1 329 ? -17.647 15.872 33.200 1.00 91.06 329 ARG A C 1
ATOM 2673 O O . ARG A 1 329 ? -17.968 16.729 34.023 1.00 91.06 329 ARG A O 1
ATOM 2680 N N . ILE A 1 330 ? -16.601 15.062 33.380 1.00 90.50 330 ILE A N 1
ATOM 2681 C CA . ILE A 1 330 ? -15.735 15.182 34.563 1.00 90.50 330 ILE A CA 1
ATOM 2682 C C . ILE A 1 330 ? -14.827 16.410 34.468 1.00 90.50 330 ILE A C 1
ATOM 2684 O O . ILE A 1 330 ? -14.668 17.118 35.459 1.00 90.50 330 ILE A O 1
ATOM 2688 N N . VAL A 1 331 ? -14.345 16.736 33.267 1.00 90.06 331 VAL A N 1
ATOM 2689 C CA . VAL A 1 331 ? -13.591 17.967 33.006 1.00 90.06 331 VAL A CA 1
ATOM 2690 C C . VAL A 1 331 ? -14.455 19.192 33.272 1.00 90.06 331 VAL A C 1
ATOM 2692 O O . VAL A 1 331 ? -14.024 20.087 33.990 1.00 90.06 331 VAL A O 1
ATOM 2695 N N . ASN A 1 332 ? -15.712 19.200 32.821 1.00 92.44 332 ASN A N 1
ATOM 2696 C CA . ASN A 1 332 ? -16.640 20.285 33.138 1.00 92.44 332 ASN A CA 1
ATOM 2697 C C . ASN A 1 332 ? -16.828 20.450 34.654 1.00 92.44 332 ASN A C 1
ATOM 2699 O O . ASN A 1 332 ? -16.768 21.564 35.168 1.00 92.44 332 ASN A O 1
ATOM 2703 N N . LYS A 1 333 ? -17.022 19.343 35.390 1.00 90.19 333 LYS A N 1
ATOM 2704 C CA . LYS A 1 333 ? -17.126 19.368 36.860 1.00 90.19 333 LYS A CA 1
ATOM 2705 C C . LYS A 1 333 ? -15.863 19.946 37.503 1.00 90.19 333 LYS A C 1
ATOM 2707 O O . LYS A 1 333 ? -15.979 20.752 38.422 1.00 90.19 333 LYS A O 1
ATOM 2712 N N . PHE A 1 334 ? -14.680 19.555 37.027 1.00 87.44 334 PHE A N 1
ATOM 2713 C CA . PHE A 1 334 ? -13.412 20.096 37.511 1.00 87.44 334 PHE A CA 1
ATOM 2714 C C . PHE A 1 334 ? -13.306 21.602 37.246 1.00 87.44 334 PHE A C 1
ATOM 2716 O O . PHE A 1 334 ? -12.977 22.363 38.151 1.00 87.44 334 PHE A O 1
ATOM 2723 N N . CYS A 1 335 ? -13.665 22.051 36.044 1.00 87.50 335 CYS A N 1
ATOM 2724 C CA . CYS A 1 335 ? -13.669 23.462 35.672 1.00 87.50 335 CYS A CA 1
ATOM 2725 C C . CYS A 1 335 ? -14.594 24.305 36.569 1.00 87.50 335 CYS A C 1
ATOM 2727 O O . CYS A 1 335 ? -14.185 25.360 37.053 1.00 87.50 335 CYS A O 1
ATOM 2729 N N . HIS A 1 336 ? -15.793 23.805 36.878 1.00 86.44 336 HIS A N 1
ATOM 2730 C CA . HIS A 1 336 ? -16.694 24.442 37.846 1.00 86.44 336 HIS A CA 1
ATOM 2731 C C . HIS A 1 336 ? -16.125 24.427 39.270 1.00 86.44 336 HIS A C 1
ATOM 2733 O O . HIS A 1 336 ? -16.269 25.395 40.012 1.00 86.44 336 HIS A O 1
ATOM 2739 N N . PHE A 1 337 ? -15.463 23.334 39.665 1.00 82.31 337 PHE A N 1
ATOM 2740 C CA . PHE A 1 337 ? -14.833 23.213 40.979 1.00 82.31 337 PHE A CA 1
ATOM 2741 C C . PHE A 1 337 ? -13.718 24.247 41.178 1.00 82.31 337 PHE A C 1
ATOM 2743 O O . PHE A 1 337 ? -13.616 24.831 42.255 1.00 82.31 337 PHE A O 1
ATOM 2750 N N . ILE A 1 338 ? -12.906 24.501 40.149 1.00 77.06 338 ILE A N 1
ATOM 2751 C CA . ILE A 1 338 ? -11.823 25.490 40.228 1.00 77.06 338 ILE A CA 1
ATOM 2752 C C . ILE A 1 338 ? -12.307 26.919 39.956 1.00 77.06 338 ILE A C 1
ATOM 2754 O O . ILE A 1 338 ? -11.646 27.862 40.380 1.00 77.06 338 ILE A O 1
ATOM 2758 N N . GLY A 1 339 ? -13.454 27.097 39.294 1.00 78.44 339 GLY A N 1
ATOM 2759 C CA . GLY A 1 339 ? -14.060 28.402 39.019 1.00 78.44 339 GLY A CA 1
ATOM 2760 C C . GLY A 1 339 ? -13.660 29.044 37.684 1.00 78.44 339 GLY A C 1
ATOM 2761 O O . GLY A 1 339 ? -13.868 30.249 37.513 1.00 78.44 339 GLY A O 1
ATOM 2762 N N . ILE A 1 340 ? -13.058 28.286 36.756 1.00 84.50 340 ILE A N 1
ATOM 2763 C CA . ILE A 1 340 ? -12.696 28.777 35.408 1.00 84.50 340 ILE A CA 1
ATOM 2764 C C . ILE A 1 340 ? -13.929 28.992 34.525 1.00 84.50 340 ILE A C 1
ATOM 2766 O O . ILE A 1 340 ? -13.877 29.773 33.583 1.00 84.50 340 ILE A O 1
ATOM 2770 N N . ASP A 1 341 ? -15.058 28.376 34.871 1.00 84.94 341 ASP A N 1
ATOM 2771 C CA . ASP A 1 341 ? -16.354 28.527 34.203 1.00 84.94 341 ASP A CA 1
ATOM 2772 C C . ASP A 1 341 ? -16.857 29.981 34.134 1.00 84.94 341 ASP A C 1
ATOM 2774 O O . ASP A 1 341 ? -17.700 30.313 33.302 1.00 84.94 341 ASP A O 1
ATOM 2778 N N . LYS A 1 342 ? -16.305 30.857 34.981 1.00 85.62 342 LYS A N 1
ATOM 2779 C CA . LYS A 1 342 ? -16.595 32.297 35.031 1.00 85.62 342 LYS A CA 1
ATOM 2780 C C . LYS A 1 342 ? -15.784 33.132 34.035 1.00 85.62 342 LYS A C 1
ATOM 2782 O O . LYS A 1 342 ? -16.039 34.328 33.906 1.00 85.62 342 LYS A O 1
ATOM 2787 N N . ASP A 1 343 ? -14.777 32.552 33.387 1.00 83.75 343 ASP A N 1
ATOM 2788 C CA . ASP A 1 343 ? -13.982 33.231 32.365 1.00 83.75 343 ASP A CA 1
ATOM 2789 C C . ASP A 1 343 ? -14.808 33.387 31.068 1.00 83.75 343 ASP A C 1
ATOM 2791 O O . ASP A 1 343 ? -15.431 32.417 30.631 1.00 83.75 343 ASP A O 1
ATOM 2795 N N . PRO A 1 344 ? -14.835 34.572 30.423 1.00 88.69 344 PRO A N 1
ATOM 2796 C CA . PRO A 1 344 ? -15.666 34.805 29.237 1.00 88.69 344 PRO A CA 1
ATOM 2797 C C . PRO A 1 344 ? -15.382 33.854 28.065 1.00 88.69 344 PRO A C 1
ATOM 2799 O O . PRO A 1 344 ? -16.281 33.560 27.280 1.00 88.69 344 PRO A O 1
ATOM 2802 N N . GLU A 1 345 ? -14.151 33.350 27.949 1.00 88.50 345 GLU A N 1
ATOM 2803 C CA . GLU A 1 345 ? -13.756 32.432 26.877 1.00 88.50 345 GLU A CA 1
ATOM 2804 C C . GLU A 1 345 ? -14.115 30.970 27.176 1.00 88.50 345 GLU A C 1
ATOM 2806 O O . GLU A 1 345 ? -14.022 30.126 26.278 1.00 88.50 345 GLU A O 1
ATOM 2811 N N . TYR A 1 346 ? -14.521 30.651 28.412 1.00 90.94 346 TYR A N 1
ATOM 2812 C CA . TYR A 1 346 ? -14.698 29.273 28.864 1.00 90.94 346 TYR A CA 1
ATOM 2813 C C . TYR A 1 346 ? -15.703 28.511 28.007 1.00 90.94 346 TYR A C 1
ATOM 2815 O O . TYR A 1 346 ? -15.370 27.450 27.491 1.00 90.94 346 TYR A O 1
ATOM 2823 N N . GLN A 1 347 ? -16.909 29.054 27.813 1.00 93.44 347 GLN A N 1
ATOM 2824 C CA . GLN A 1 347 ? -17.988 28.335 27.123 1.00 93.44 347 GLN A CA 1
ATOM 2825 C C . GLN A 1 347 ? -17.606 27.972 25.687 1.00 93.44 347 GLN A C 1
ATOM 2827 O O . GLN A 1 347 ? -17.795 26.836 25.260 1.00 93.44 347 GLN A O 1
ATOM 2832 N N . ARG A 1 348 ? -16.986 28.912 24.961 1.00 93.69 348 ARG A N 1
ATOM 2833 C CA . ARG A 1 348 ? -16.515 28.689 23.590 1.00 93.69 348 ARG A CA 1
ATOM 2834 C C . ARG A 1 348 ? -15.431 27.609 23.540 1.00 93.69 348 ARG A C 1
ATOM 2836 O O . ARG A 1 348 ? -15.491 26.719 22.698 1.00 93.69 348 ARG A O 1
ATOM 2843 N N . ARG A 1 349 ? -14.446 27.676 24.440 1.00 91.81 349 ARG A N 1
ATOM 2844 C CA . ARG A 1 349 ? -13.319 26.729 24.489 1.00 91.81 349 ARG A CA 1
ATOM 2845 C C . ARG A 1 349 ? -13.739 25.344 24.976 1.00 91.81 349 ARG A C 1
ATOM 2847 O O . ARG A 1 349 ? -13.259 24.348 24.450 1.00 91.81 349 ARG A O 1
ATOM 2854 N N . PHE A 1 350 ? -14.638 25.279 25.954 1.00 92.88 350 PHE A N 1
ATOM 2855 C CA . PHE A 1 350 ? -15.168 24.026 26.477 1.00 92.88 350 PHE A CA 1
ATOM 2856 C C . PHE A 1 350 ? -16.065 23.324 25.453 1.00 92.88 350 PHE A C 1
ATOM 2858 O O . PHE A 1 350 ? -15.978 22.108 25.340 1.00 92.88 350 PHE A O 1
ATOM 2865 N N . ALA A 1 351 ? -16.866 24.061 24.673 1.00 89.88 351 ALA A N 1
ATOM 2866 C CA . ALA A 1 351 ? -17.623 23.483 23.562 1.00 89.88 351 ALA A CA 1
ATOM 2867 C C . ALA A 1 351 ? -16.687 22.832 22.529 1.00 89.88 351 ALA A C 1
ATOM 2869 O O . ALA A 1 351 ? -16.836 21.650 22.246 1.00 89.88 351 ALA A O 1
ATOM 2870 N N . GLN A 1 352 ? -15.648 23.551 22.082 1.00 88.38 352 GLN A N 1
ATOM 2871 C CA . GLN A 1 352 ? -14.630 23.012 21.163 1.00 88.38 352 GLN A CA 1
ATOM 2872 C C . GLN A 1 352 ? -13.945 21.754 21.718 1.00 88.38 352 GLN A C 1
ATOM 2874 O O . GLN A 1 352 ? -13.811 20.758 21.015 1.00 88.38 352 GLN A O 1
ATOM 2879 N N . TYR A 1 353 ? -13.547 21.778 22.993 1.00 90.44 353 TYR A N 1
ATOM 2880 C CA . TYR A 1 353 ? -12.970 20.619 23.673 1.00 90.44 353 TYR A CA 1
ATOM 2881 C C . TYR A 1 353 ? -13.953 19.444 23.769 1.00 90.44 353 TYR A C 1
ATOM 2883 O O . TYR A 1 353 ? -13.581 18.302 23.512 1.00 90.44 353 TYR A O 1
ATOM 2891 N N . SER A 1 354 ? -15.206 19.715 24.141 1.00 88.50 354 SER A N 1
ATOM 2892 C CA . SER A 1 354 ? -16.246 18.698 24.267 1.00 88.50 354 SER A CA 1
ATOM 2893 C C . SER A 1 354 ? -16.537 18.044 22.921 1.00 88.50 354 SER A C 1
ATOM 2895 O O . SER A 1 354 ? -16.702 16.830 22.875 1.00 88.50 354 SER A O 1
ATOM 2897 N N . ASP A 1 355 ? -16.576 18.811 21.837 1.00 81.81 355 ASP A N 1
ATOM 2898 C CA . ASP A 1 355 ? -16.775 18.265 20.495 1.00 81.81 355 ASP A CA 1
ATOM 2899 C C . ASP A 1 355 ? -15.561 17.448 20.039 1.00 81.81 355 ASP A C 1
ATOM 2901 O O . ASP A 1 355 ? -15.733 16.398 19.435 1.00 81.81 355 ASP A O 1
ATOM 2905 N N . ALA A 1 356 ? -14.340 17.871 20.384 1.00 79.88 356 ALA A N 1
ATOM 2906 C CA . ALA A 1 356 ? -13.127 17.134 20.041 1.00 79.88 356 ALA A CA 1
ATOM 2907 C C . ALA A 1 356 ? -13.010 15.792 20.785 1.00 79.88 356 ALA A C 1
ATOM 2909 O O . ALA A 1 356 ? -12.687 14.787 20.161 1.00 79.88 356 ALA A O 1
ATOM 2910 N N . ILE A 1 357 ? -13.279 15.752 22.099 1.00 80.12 357 ILE A N 1
ATOM 2911 C CA . ILE A 1 357 ? -13.119 14.545 22.942 1.00 80.12 357 ILE A CA 1
ATOM 2912 C C . ILE A 1 357 ? -14.236 13.504 22.748 1.00 80.12 357 ILE A C 1
ATOM 2914 O O . ILE A 1 357 ? -14.118 12.371 23.207 1.00 80.12 357 ILE A O 1
ATOM 2918 N N . ASN A 1 358 ? -15.350 13.874 22.111 1.00 73.81 358 ASN A N 1
ATOM 2919 C CA . ASN A 1 358 ? -16.391 12.924 21.730 1.00 73.81 358 ASN A CA 1
ATOM 2920 C C . ASN A 1 358 ? -16.163 12.510 20.267 1.00 73.81 358 ASN A C 1
ATOM 2922 O O . ASN A 1 358 ? -16.293 13.367 19.396 1.00 73.81 358 ASN A O 1
ATOM 2926 N N . PRO A 1 359 ? -15.874 11.230 19.968 1.00 62.34 359 PRO A N 1
ATOM 2927 C CA . PRO A 1 359 ? -15.718 10.768 18.597 1.00 62.34 359 PRO A CA 1
ATOM 2928 C C . PRO A 1 359 ? -16.972 11.104 17.789 1.00 62.34 359 PRO A C 1
ATOM 2930 O O . PRO A 1 359 ? -18.084 10.696 18.135 1.00 62.34 359 PRO A O 1
ATOM 2933 N N . LEU A 1 360 ? -16.794 11.872 16.716 1.00 63.59 360 LEU A N 1
ATOM 2934 C CA . LEU A 1 360 ? -17.797 11.973 15.667 1.00 63.59 360 LEU A CA 1
ATOM 2935 C C . LEU A 1 360 ? -17.716 10.675 14.869 1.00 63.59 360 LEU A C 1
ATOM 2937 O O . LEU A 1 360 ? -16.644 10.334 14.368 1.00 63.59 360 LEU A O 1
ATOM 2941 N N . LYS A 1 361 ? -18.827 9.949 14.769 1.00 72.06 361 LYS A N 1
ATOM 2942 C CA . LYS A 1 361 ? -18.923 8.847 13.816 1.00 72.06 361 LYS A CA 1
ATOM 2943 C C . LYS A 1 361 ? -18.882 9.431 12.408 1.00 72.06 361 LYS A C 1
ATOM 2945 O O . LYS A 1 361 ? -19.617 10.374 12.115 1.00 72.06 361 LYS A O 1
ATOM 2950 N N . ILE A 1 362 ? -17.988 8.915 11.579 1.00 78.12 362 ILE A N 1
ATOM 2951 C CA . ILE A 1 362 ? -17.917 9.228 10.157 1.00 78.12 362 ILE A CA 1
ATOM 2952 C C . ILE A 1 362 ? -18.320 7.969 9.405 1.00 78.12 362 ILE A C 1
ATOM 2954 O O . ILE A 1 362 ? -17.674 6.933 9.535 1.00 78.12 362 ILE A O 1
ATOM 2958 N N . THR A 1 363 ? -19.387 8.070 8.623 1.00 87.50 363 THR A N 1
ATOM 2959 C CA . THR A 1 363 ? -19.795 6.998 7.723 1.00 87.50 363 THR A CA 1
ATOM 2960 C C . THR A 1 363 ? -18.866 6.992 6.515 1.00 87.50 363 THR A C 1
ATOM 2962 O O . THR A 1 363 ? -18.620 8.043 5.910 1.00 87.50 363 THR A O 1
ATOM 2965 N N . ARG A 1 364 ? -18.340 5.824 6.160 1.00 91.94 364 ARG A N 1
ATOM 2966 C CA . ARG A 1 364 ? -17.541 5.599 4.950 1.00 91.94 364 ARG A CA 1
ATOM 2967 C C . ARG A 1 364 ? -18.119 4.420 4.183 1.00 91.94 364 ARG A C 1
ATOM 2969 O O . ARG A 1 364 ? -18.655 3.505 4.802 1.00 91.94 364 ARG A O 1
ATOM 2976 N N . HIS A 1 365 ? -17.933 4.423 2.868 1.00 95.19 365 HIS A N 1
ATOM 2977 C CA . HIS A 1 365 ? -18.026 3.182 2.111 1.00 95.19 365 HIS A CA 1
ATOM 2978 C C . HIS A 1 365 ? -16.804 2.334 2.463 1.00 95.19 365 HIS A C 1
ATOM 2980 O O . HIS A 1 365 ? -15.664 2.797 2.353 1.00 95.19 365 HIS A O 1
ATOM 2986 N N . THR A 1 366 ? -17.053 1.105 2.887 1.00 96.69 366 THR A N 1
ATOM 2987 C CA . THR A 1 366 ? -16.064 0.128 3.334 1.00 96.69 366 THR A CA 1
ATOM 2988 C C . THR A 1 366 ? -16.033 -1.036 2.373 1.00 96.69 366 THR A C 1
ATOM 2990 O O . THR A 1 366 ? -17.065 -1.654 2.108 1.00 96.69 366 THR A O 1
ATOM 2993 N N . ILE A 1 367 ? -14.841 -1.331 1.860 1.00 98.31 367 ILE A N 1
ATOM 2994 C CA . ILE A 1 367 ? -14.641 -2.337 0.829 1.00 98.31 367 ILE A CA 1
ATOM 2995 C C . ILE A 1 367 ? -13.616 -3.369 1.296 1.00 98.31 367 ILE A C 1
ATOM 2997 O O . ILE A 1 367 ? -12.533 -3.018 1.767 1.00 98.31 367 ILE A O 1
ATOM 3001 N N . LEU A 1 368 ? -13.945 -4.650 1.116 1.00 98.56 368 LEU A N 1
ATOM 3002 C CA . LEU A 1 368 ? -12.994 -5.763 1.121 1.00 98.56 368 LEU A CA 1
ATOM 3003 C C . LEU A 1 368 ? -12.980 -6.387 -0.280 1.00 98.56 368 LEU A C 1
ATOM 3005 O O . LEU A 1 368 ? -14.009 -6.874 -0.748 1.00 98.56 368 LEU A O 1
ATOM 3009 N N . SER A 1 369 ? -11.831 -6.343 -0.954 1.00 98.31 369 SER A N 1
ATOM 3010 C CA . SER A 1 369 ? -11.732 -6.566 -2.399 1.00 98.31 369 SER A CA 1
ATOM 3011 C C . SER A 1 369 ? -10.747 -7.666 -2.788 1.00 98.31 369 SER A C 1
ATOM 3013 O O . SER A 1 369 ? -9.640 -7.753 -2.247 1.00 98.31 369 SER A O 1
ATOM 3015 N N . CYS A 1 370 ? -11.156 -8.461 -3.780 1.00 98.31 370 CYS A N 1
ATOM 3016 C CA . CYS A 1 370 ? -10.302 -9.306 -4.618 1.00 98.31 370 CYS A CA 1
ATOM 3017 C C . CYS A 1 370 ? -10.249 -8.804 -6.078 1.00 98.31 370 CYS A C 1
ATOM 3019 O O . CYS A 1 370 ? -9.734 -9.516 -6.940 1.00 98.31 370 CYS A O 1
ATOM 3021 N N . HIS A 1 371 ? -10.799 -7.621 -6.379 1.00 98.31 371 HIS A N 1
ATOM 3022 C CA . HIS A 1 371 ? -10.832 -7.063 -7.733 1.00 98.31 371 HIS A CA 1
ATOM 3023 C C . HIS A 1 371 ? -9.403 -6.785 -8.242 1.00 98.31 371 HIS A C 1
ATOM 3025 O O . HIS A 1 371 ? -8.645 -6.134 -7.524 1.00 98.31 371 HIS A O 1
ATOM 3031 N N . PRO A 1 372 ? -9.010 -7.203 -9.464 1.00 97.94 372 PRO A N 1
ATOM 3032 C CA . PRO A 1 372 ? -7.645 -7.011 -9.973 1.00 97.94 372 PRO A CA 1
ATOM 3033 C C . PRO A 1 372 ? -7.168 -5.553 -9.926 1.00 97.94 372 PRO A C 1
ATOM 3035 O O . PRO A 1 372 ? -6.091 -5.254 -9.415 1.00 97.94 372 PRO A O 1
ATOM 3038 N N . ILE A 1 373 ? -8.020 -4.629 -10.379 1.00 98.31 373 ILE A N 1
ATOM 3039 C CA . ILE A 1 373 ? -7.734 -3.186 -10.389 1.00 98.31 373 ILE A CA 1
ATOM 3040 C C . ILE A 1 373 ? -7.417 -2.639 -8.993 1.00 98.31 373 ILE A C 1
ATOM 3042 O O . ILE A 1 373 ? -6.518 -1.813 -8.859 1.00 98.31 373 ILE A O 1
ATOM 3046 N N . ASP A 1 374 ? -8.058 -3.151 -7.938 1.00 98.44 374 ASP A N 1
ATOM 3047 C CA . ASP A 1 374 ? -7.803 -2.682 -6.573 1.00 98.44 374 ASP A CA 1
ATOM 3048 C C . ASP A 1 374 ? -6.379 -2.966 -6.089 1.00 98.44 374 ASP A C 1
ATOM 3050 O O . ASP A 1 374 ? -5.891 -2.247 -5.220 1.00 98.44 374 ASP A O 1
ATOM 3054 N N . TYR A 1 375 ? -5.691 -3.976 -6.631 1.00 98.44 375 TYR A N 1
ATOM 3055 C CA . TYR A 1 375 ? -4.287 -4.229 -6.296 1.00 98.44 375 TYR A CA 1
ATOM 3056 C C . TYR A 1 375 ? -3.364 -3.209 -6.963 1.00 98.44 375 TYR A C 1
ATOM 3058 O O . TYR A 1 375 ? -2.456 -2.697 -6.309 1.00 98.44 375 TYR A O 1
ATOM 3066 N N . PHE A 1 376 ? -3.615 -2.858 -8.225 1.00 98.19 376 PHE A N 1
ATOM 3067 C CA . PHE A 1 376 ? -2.877 -1.795 -8.912 1.00 98.19 376 PHE A CA 1
ATOM 3068 C C . PHE A 1 376 ? -3.101 -0.431 -8.244 1.00 98.19 376 PHE A C 1
ATOM 3070 O O . PHE A 1 376 ? -2.152 0.327 -8.033 1.00 98.19 376 PHE A O 1
ATOM 3077 N N . THR A 1 377 ? -4.337 -0.146 -7.827 1.00 97.38 377 THR A N 1
ATOM 3078 C CA . THR A 1 377 ? -4.723 1.125 -7.201 1.00 97.38 377 THR A CA 1
ATOM 3079 C C . THR A 1 377 ? -4.671 1.097 -5.668 1.00 97.38 377 THR A C 1
ATOM 3081 O O . THR A 1 377 ? -5.087 2.058 -5.021 1.00 97.38 377 THR A O 1
ATOM 3084 N N . MET A 1 378 ? -4.143 0.047 -5.019 1.00 95.88 378 MET A N 1
ATOM 3085 C CA . MET A 1 378 ? -4.175 -0.073 -3.543 1.00 95.88 378 MET A CA 1
ATOM 3086 C C . MET A 1 378 ? -3.421 1.055 -2.818 1.00 95.88 378 MET A C 1
ATOM 3088 O O . MET A 1 378 ? -3.596 1.282 -1.617 1.00 95.88 378 MET A O 1
ATOM 3092 N N . SER A 1 379 ? -2.528 1.731 -3.537 1.00 94.69 379 SER A N 1
ATOM 3093 C CA . SER A 1 379 ? -1.733 2.863 -3.055 1.00 94.69 379 SER A CA 1
ATOM 3094 C C . SER A 1 379 ? -2.232 4.193 -3.611 1.00 94.69 379 SER A C 1
ATOM 3096 O O . SER A 1 379 ? -1.547 5.209 -3.489 1.00 94.69 379 SER A O 1
ATOM 3098 N N . PHE A 1 380 ? -3.419 4.200 -4.224 1.00 94.94 380 PHE A N 1
ATOM 3099 C CA . PHE A 1 380 ? -4.049 5.400 -4.739 1.00 94.94 380 PHE A CA 1
ATOM 3100 C C . PHE A 1 380 ? -4.835 6.101 -3.640 1.00 94.94 380 PHE A C 1
ATOM 3102 O O . PHE A 1 380 ? -6.062 6.127 -3.638 1.00 94.94 380 PHE A O 1
ATOM 3109 N N . GLY A 1 381 ? -4.110 6.638 -2.659 1.00 92.56 381 GLY A N 1
ATOM 3110 C CA . GLY A 1 381 ? -4.716 7.390 -1.573 1.00 92.56 381 GLY A CA 1
ATOM 3111 C C . GLY A 1 381 ? -5.176 8.781 -2.007 1.00 92.56 381 GLY A C 1
ATOM 3112 O O . GLY A 1 381 ? -4.680 9.342 -2.985 1.00 92.56 381 GLY A O 1
ATOM 3113 N N . ASN A 1 382 ? -6.113 9.351 -1.251 1.00 89.62 382 ASN A N 1
ATOM 3114 C CA . ASN A 1 382 ? -6.638 10.704 -1.465 1.00 89.62 382 ASN A CA 1
ATOM 3115 C C . ASN A 1 382 ? -5.634 11.823 -1.129 1.00 89.62 382 ASN A C 1
ATOM 3117 O O . ASN A 1 382 ? -5.717 12.922 -1.668 1.00 89.62 382 ASN A O 1
ATOM 3121 N N . SER A 1 383 ? -4.700 11.552 -0.220 1.00 85.88 383 SER A N 1
ATOM 3122 C CA . SER A 1 383 ? -3.646 12.477 0.207 1.00 85.88 383 SER A CA 1
ATOM 3123 C C . SER A 1 383 ? -2.324 11.753 0.484 1.00 85.88 383 SER A C 1
ATOM 3125 O O . SER A 1 383 ? -1.476 12.269 1.214 1.00 85.88 383 SER A O 1
ATOM 3127 N N . TRP A 1 384 ? -2.184 10.512 0.012 1.00 89.00 384 TRP A N 1
ATOM 3128 C CA . TRP A 1 384 ? -1.052 9.646 0.325 1.00 89.00 384 TRP A CA 1
ATOM 3129 C C . TRP A 1 384 ? -0.832 8.586 -0.760 1.00 89.00 384 TRP A C 1
ATOM 3131 O O . TRP A 1 384 ? -1.767 8.157 -1.431 1.00 89.00 384 TRP A O 1
ATOM 3141 N N . ALA A 1 385 ? 0.404 8.108 -0.865 1.00 91.06 385 ALA A N 1
ATOM 3142 C CA . ALA A 1 385 ? 0.760 6.872 -1.553 1.00 91.06 385 ALA A CA 1
ATOM 3143 C C . ALA A 1 385 ? 1.760 6.069 -0.713 1.00 91.06 385 ALA A C 1
ATOM 3145 O O . ALA A 1 385 ? 2.405 6.609 0.188 1.00 91.06 385 ALA A O 1
ATOM 3146 N N . SER A 1 386 ? 1.863 4.765 -0.972 1.00 90.12 386 SER A N 1
ATOM 3147 C CA . SER A 1 386 ? 2.888 3.902 -0.371 1.00 90.12 386 SER A CA 1
ATOM 3148 C C . SER A 1 386 ? 3.867 3.392 -1.427 1.00 90.12 386 SER A C 1
ATOM 3150 O O . SER A 1 386 ? 3.725 3.671 -2.616 1.00 90.12 386 SER A O 1
ATOM 3152 N N . CYS A 1 387 ? 4.841 2.592 -0.994 1.00 89.69 387 CYS A N 1
ATOM 3153 C CA . CYS A 1 387 ? 5.802 1.942 -1.876 1.00 89.69 387 CYS A CA 1
ATOM 3154 C C . CYS A 1 387 ? 5.215 1.005 -2.932 1.00 89.69 387 CYS A C 1
ATOM 3156 O O . CYS A 1 387 ? 5.882 0.754 -3.928 1.00 89.69 387 CYS A O 1
ATOM 3158 N N . HIS A 1 388 ? 3.973 0.550 -2.769 1.00 93.94 388 HIS A N 1
ATOM 3159 C CA . HIS A 1 388 ? 3.268 -0.282 -3.746 1.00 93.94 388 HIS A CA 1
ATOM 3160 C C . HIS A 1 388 ? 2.487 0.548 -4.776 1.00 93.94 388 HIS A C 1
ATOM 3162 O O . HIS A 1 388 ? 1.454 0.093 -5.254 1.00 93.94 388 HIS A O 1
ATOM 3168 N N . THR A 1 389 ? 2.856 1.802 -5.046 1.00 94.94 389 THR A N 1
ATOM 3169 C CA . THR A 1 389 ? 2.174 2.607 -6.075 1.00 94.94 389 THR A CA 1
ATOM 3170 C C . THR A 1 389 ? 2.724 2.300 -7.461 1.00 94.94 389 THR A C 1
ATOM 3172 O O . THR A 1 389 ? 3.937 2.254 -7.634 1.00 94.94 389 THR A O 1
ATOM 3175 N N . ILE A 1 390 ? 1.840 2.111 -8.445 1.00 95.38 390 ILE A N 1
ATOM 3176 C CA . ILE A 1 390 ? 2.228 2.045 -9.863 1.00 95.38 390 ILE A CA 1
ATOM 3177 C C . ILE A 1 390 ? 2.381 3.441 -10.489 1.00 95.38 390 ILE A C 1
ATOM 3179 O O . ILE A 1 390 ? 3.015 3.579 -11.526 1.00 95.38 390 ILE A O 1
ATOM 3183 N N . ASP A 1 391 ? 1.848 4.481 -9.844 1.00 94.06 391 ASP A N 1
ATOM 3184 C CA . ASP A 1 391 ? 1.975 5.880 -10.265 1.00 94.06 391 ASP A CA 1
ATOM 3185 C C . ASP A 1 391 ? 3.363 6.431 -9.903 1.00 94.06 391 ASP A C 1
ATOM 3187 O O . ASP A 1 391 ? 3.528 7.067 -8.860 1.00 94.06 391 ASP A O 1
ATOM 3191 N N . LYS A 1 392 ? 4.369 6.103 -10.722 1.00 87.25 392 LYS A N 1
ATOM 3192 C CA . LYS A 1 392 ? 5.777 6.481 -10.505 1.00 87.25 392 LYS A CA 1
ATOM 3193 C C . LYS A 1 392 ? 6.047 7.954 -10.795 1.00 87.25 392 LYS A C 1
ATOM 3195 O O . LYS A 1 392 ? 6.739 8.608 -10.024 1.00 87.25 392 LYS A O 1
ATOM 3200 N N . GLU A 1 393 ? 5.414 8.479 -11.839 1.00 88.00 393 GLU A N 1
ATOM 3201 C CA . GLU A 1 393 ? 5.580 9.862 -12.303 1.00 88.00 393 GLU A CA 1
ATOM 3202 C C . GLU A 1 393 ? 4.662 10.861 -11.578 1.00 88.00 393 GLU A C 1
ATOM 3204 O O . GLU A 1 393 ? 4.560 12.024 -11.968 1.00 88.00 393 GLU A O 1
ATOM 3209 N N . ASN A 1 394 ? 3.967 10.421 -10.519 1.00 89.31 394 ASN A N 1
ATOM 3210 C CA . ASN A 1 394 ? 3.014 11.231 -9.758 1.00 89.31 394 ASN A CA 1
ATOM 3211 C C . ASN A 1 394 ? 1.982 11.940 -10.658 1.00 89.31 394 ASN A C 1
ATOM 3213 O O . ASN A 1 394 ? 1.664 13.119 -10.467 1.00 89.31 394 ASN A O 1
ATOM 3217 N N . LYS A 1 395 ? 1.427 11.221 -11.638 1.00 91.00 395 LYS A N 1
ATOM 3218 C CA . LYS A 1 395 ? 0.432 11.745 -12.587 1.00 91.00 395 LYS A CA 1
ATOM 3219 C C . LYS A 1 395 ? -0.823 12.260 -11.884 1.00 91.00 395 LYS A C 1
ATOM 3221 O O . LYS A 1 395 ? -1.492 13.157 -12.390 1.00 91.00 395 LYS A O 1
ATOM 3226 N N . ARG A 1 396 ? -1.116 11.751 -10.682 1.00 91.12 396 ARG A N 1
ATOM 3227 C CA . ARG A 1 396 ? -2.229 12.217 -9.837 1.00 91.12 396 ARG A CA 1
ATOM 3228 C C . ARG A 1 396 ? -1.942 13.513 -9.069 1.00 91.12 396 ARG A C 1
ATOM 3230 O O . ARG A 1 396 ? -2.830 14.006 -8.378 1.00 91.12 396 ARG A O 1
ATOM 3237 N N . GLY A 1 397 ? -0.736 14.079 -9.172 1.00 86.25 397 GLY A N 1
ATOM 3238 C CA . GLY A 1 397 ? -0.396 15.388 -8.608 1.00 86.25 397 GLY A CA 1
ATOM 3239 C C . GLY A 1 397 ? -0.436 15.443 -7.079 1.00 86.25 397 GLY A C 1
ATOM 3240 O O . GLY A 1 397 ? -0.842 16.454 -6.504 1.00 86.25 397 GLY A O 1
ATOM 3241 N N . MET A 1 398 ? -0.050 14.361 -6.402 1.00 81.81 398 MET A N 1
ATOM 3242 C CA . MET A 1 398 ? -0.076 14.289 -4.942 1.00 81.81 398 MET A CA 1
ATOM 3243 C C . MET A 1 398 ? 1.108 15.038 -4.323 1.00 81.81 398 MET A C 1
ATOM 3245 O O . MET A 1 398 ? 2.247 14.904 -4.767 1.00 81.81 398 MET A O 1
ATOM 3249 N N . GLU A 1 399 ? 0.846 15.771 -3.237 1.00 71.31 399 GLU A N 1
ATOM 3250 C CA . GLU A 1 399 ? 1.864 16.501 -2.461 1.00 71.31 399 GLU A CA 1
ATOM 3251 C C . GLU A 1 399 ? 2.891 15.560 -1.802 1.00 71.31 399 GLU A C 1
ATOM 3253 O O . GLU A 1 399 ? 4.072 15.883 -1.690 1.00 71.31 399 GLU A O 1
ATOM 3258 N N . HIS A 1 400 ? 2.445 14.372 -1.390 1.00 68.19 400 HIS A N 1
ATOM 3259 C CA . HIS A 1 400 ? 3.272 13.329 -0.782 1.00 68.19 400 HIS A CA 1
ATOM 3260 C C . HIS A 1 400 ? 3.283 12.076 -1.658 1.00 68.19 400 HIS A C 1
ATOM 3262 O O . HIS A 1 400 ? 2.762 11.022 -1.283 1.00 68.19 400 HIS A O 1
ATOM 3268 N N . ALA A 1 401 ? 3.842 12.224 -2.856 1.00 69.62 401 ALA A N 1
ATOM 3269 C CA . ALA A 1 401 ? 4.053 11.115 -3.771 1.00 69.62 401 ALA A CA 1
ATOM 3270 C C . ALA A 1 401 ? 5.208 10.216 -3.315 1.00 69.62 401 ALA A C 1
ATOM 3272 O O . ALA A 1 401 ? 6.148 10.661 -2.657 1.00 69.62 401 ALA A O 1
ATOM 3273 N N . TYR A 1 402 ? 5.114 8.935 -3.657 1.00 76.56 402 TYR A N 1
ATOM 3274 C CA . TYR A 1 402 ? 6.124 7.927 -3.359 1.00 76.56 402 TYR A CA 1
ATOM 3275 C C . TYR A 1 402 ? 6.565 7.286 -4.678 1.00 76.56 402 TYR A C 1
ATOM 3277 O O . TYR A 1 402 ? 5.721 6.985 -5.510 1.00 76.56 402 TYR A O 1
ATOM 3285 N N . GLU A 1 403 ? 7.856 7.017 -4.859 1.00 76.38 403 GLU A N 1
ATOM 3286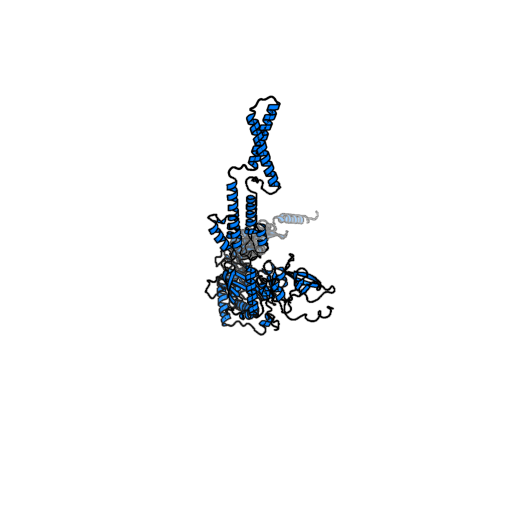 C CA . GLU A 1 403 ? 8.448 6.576 -6.141 1.00 76.38 403 GLU A CA 1
ATOM 3287 C C . GLU A 1 403 ? 8.197 5.087 -6.493 1.00 76.38 403 GLU A C 1
ATOM 3289 O O . GLU A 1 403 ? 8.899 4.497 -7.306 1.00 76.38 403 GLU A O 1
ATOM 3294 N N . GLY A 1 404 ? 7.224 4.425 -5.858 1.00 83.94 404 GLY A N 1
ATOM 3295 C CA . GLY A 1 404 ? 6.834 3.048 -6.200 1.00 83.94 404 GLY A CA 1
ATOM 3296 C C . GLY A 1 404 ? 7.919 1.964 -6.053 1.00 83.94 404 GLY A C 1
ATOM 3297 O O . GLY A 1 404 ? 7.927 1.010 -6.832 1.00 83.94 404 GLY A O 1
ATOM 3298 N N . CYS A 1 405 ? 8.830 2.059 -5.072 1.00 89.69 405 CYS A N 1
ATOM 3299 C CA . CYS A 1 405 ? 9.969 1.128 -4.958 1.00 89.69 405 CYS A CA 1
ATOM 3300 C C . CYS A 1 405 ? 9.618 -0.347 -4.647 1.00 89.69 405 CYS A C 1
ATOM 3302 O O . CYS A 1 405 ? 10.509 -1.186 -4.702 1.00 89.69 405 CYS A O 1
ATOM 3304 N N . TYR A 1 406 ? 8.348 -0.658 -4.365 1.00 92.94 406 TYR A N 1
ATOM 3305 C CA . TYR A 1 406 ? 7.798 -2.017 -4.240 1.00 92.94 406 TYR A CA 1
ATOM 3306 C C . TYR A 1 406 ? 6.539 -2.198 -5.113 1.00 92.94 406 TYR A C 1
ATOM 3308 O O . TYR A 1 406 ? 5.605 -2.917 -4.745 1.00 92.94 406 TYR A O 1
ATOM 3316 N N . SER A 1 407 ? 6.456 -1.505 -6.253 1.00 94.69 407 SER A N 1
ATOM 3317 C CA . SER A 1 407 ? 5.306 -1.570 -7.166 1.00 94.69 407 SER A CA 1
ATOM 3318 C C . SER A 1 407 ? 5.070 -2.969 -7.745 1.00 94.69 407 SER A C 1
ATOM 3320 O O . SER A 1 407 ? 3.909 -3.358 -7.876 1.00 94.69 407 SER A O 1
ATOM 3322 N N . GLY A 1 408 ? 6.111 -3.785 -7.958 1.00 95.69 408 GLY A N 1
ATOM 3323 C CA . GLY A 1 408 ? 5.975 -5.210 -8.307 1.00 95.69 408 GLY A CA 1
ATOM 3324 C C . GLY A 1 408 ? 5.187 -6.009 -7.258 1.00 95.69 408 GLY A C 1
ATOM 3325 O O . GLY A 1 408 ? 4.503 -6.991 -7.556 1.00 95.69 408 GLY A O 1
ATOM 3326 N N . GLY A 1 409 ? 5.176 -5.529 -6.012 1.00 96.06 409 GLY A N 1
ATOM 3327 C CA . GLY A 1 409 ? 4.368 -6.082 -4.933 1.00 96.06 409 GLY A CA 1
ATOM 3328 C C . GLY A 1 409 ? 2.855 -6.005 -5.157 1.00 96.06 409 GLY A C 1
ATOM 3329 O O . GLY A 1 409 ? 2.116 -6.751 -4.519 1.00 96.06 409 GLY A O 1
ATOM 3330 N N . THR A 1 410 ? 2.385 -5.146 -6.069 1.00 97.06 410 THR A N 1
ATOM 3331 C CA . THR A 1 410 ? 0.967 -5.074 -6.463 1.00 97.06 410 THR A CA 1
ATOM 3332 C C . THR A 1 410 ? 0.501 -6.386 -7.075 1.00 97.06 410 THR A C 1
ATOM 3334 O O . THR A 1 410 ? -0.424 -7.020 -6.566 1.00 97.06 410 THR A O 1
ATOM 3337 N N . LEU A 1 411 ? 1.236 -6.852 -8.082 1.00 98.00 411 LEU A N 1
ATOM 3338 C CA . LEU A 1 411 ? 1.039 -8.144 -8.718 1.00 98.00 411 LEU A CA 1
ATOM 3339 C C . LEU A 1 411 ? 1.352 -9.297 -7.767 1.00 98.00 411 LEU A C 1
ATOM 3341 O O . LEU A 1 411 ? 0.626 -10.284 -7.774 1.00 98.00 411 LEU A O 1
ATOM 3345 N N . SER A 1 412 ? 2.367 -9.164 -6.904 1.00 97.38 412 SER A N 1
ATOM 3346 C CA . SER A 1 412 ? 2.684 -10.223 -5.932 1.00 97.38 412 SER A CA 1
ATOM 3347 C C . SER A 1 412 ? 1.478 -10.558 -5.052 1.00 97.38 412 SER A C 1
ATOM 3349 O O . SER A 1 412 ? 1.116 -11.724 -4.928 1.00 97.38 412 SER A O 1
ATOM 3351 N N . TYR A 1 413 ? 0.806 -9.547 -4.489 1.00 98.25 413 TYR A N 1
ATOM 3352 C CA . TYR A 1 413 ? -0.412 -9.764 -3.705 1.00 98.25 413 TYR A CA 1
ATOM 3353 C C . TYR A 1 413 ? -1.612 -10.174 -4.563 1.00 98.25 413 TYR A C 1
ATOM 3355 O O . TYR A 1 413 ? -2.445 -10.960 -4.111 1.00 98.25 413 TYR A O 1
ATOM 3363 N N . MET A 1 414 ? -1.732 -9.645 -5.780 1.00 98.38 414 MET A N 1
ATOM 3364 C CA . MET A 1 414 ? -2.845 -9.966 -6.675 1.00 98.38 414 MET A CA 1
ATOM 3365 C C . MET A 1 414 ? -2.825 -11.422 -7.143 1.00 98.38 414 MET A C 1
ATOM 3367 O O . MET A 1 414 ? -3.885 -12.008 -7.334 1.00 98.38 414 MET A O 1
ATOM 3371 N N . LEU A 1 415 ? -1.639 -12.002 -7.313 1.00 98.31 415 LEU A N 1
ATOM 3372 C CA . LEU A 1 415 ? -1.446 -13.340 -7.871 1.00 98.31 415 LEU A CA 1
ATOM 3373 C C . LEU A 1 415 ? -1.266 -14.427 -6.799 1.00 98.31 415 LEU A C 1
ATOM 3375 O O . LEU A 1 415 ? -1.009 -15.581 -7.121 1.00 98.31 415 LEU A O 1
ATOM 3379 N N . ASP A 1 416 ? -1.412 -14.094 -5.515 1.00 97.06 416 ASP A N 1
ATOM 3380 C CA . ASP A 1 416 ? -1.453 -15.099 -4.449 1.00 97.06 416 ASP A CA 1
ATOM 3381 C C . ASP A 1 416 ? -2.882 -15.595 -4.165 1.00 97.06 416 ASP A C 1
ATOM 3383 O O . ASP A 1 416 ? -3.865 -15.032 -4.640 1.00 97.06 416 ASP A O 1
ATOM 3387 N N . GLY A 1 417 ? -3.019 -16.634 -3.340 1.00 94.81 417 GLY A N 1
ATOM 3388 C CA . GLY A 1 417 ? -4.327 -17.167 -2.936 1.00 94.81 417 GLY A CA 1
ATOM 3389 C C . GLY A 1 417 ? -4.862 -16.663 -1.594 1.00 94.81 417 GLY A C 1
ATOM 3390 O O . GLY A 1 417 ? -5.819 -17.242 -1.088 1.00 94.81 417 GLY A O 1
ATOM 3391 N N . THR A 1 418 ? -4.239 -15.660 -0.964 1.00 95.75 418 THR A N 1
ATOM 3392 C CA . THR A 1 418 ? -4.529 -15.292 0.439 1.00 95.75 418 THR A CA 1
ATOM 3393 C C . THR A 1 418 ? -4.819 -13.806 0.651 1.00 95.75 418 THR A C 1
ATOM 3395 O O . THR A 1 418 ? -5.606 -13.457 1.528 1.00 95.75 418 THR A O 1
ATOM 3398 N N . SER A 1 419 ? -4.236 -12.915 -0.146 1.00 98.00 419 SER A N 1
ATOM 3399 C CA . SER A 1 419 ? -4.297 -11.465 0.047 1.00 98.00 419 SER A CA 1
ATOM 3400 C C . SER A 1 419 ? -5.589 -10.832 -0.464 1.00 98.00 419 SER A C 1
ATOM 3402 O O . SER A 1 419 ? -6.004 -11.078 -1.594 1.00 98.00 419 SER A O 1
ATOM 3404 N N . MET A 1 420 ? -6.164 -9.923 0.316 1.00 98.31 420 MET A N 1
ATOM 3405 C CA . MET A 1 420 ? -7.304 -9.068 -0.023 1.00 98.31 420 MET A CA 1
ATOM 3406 C C . MET A 1 420 ? -6.975 -7.615 0.319 1.00 98.31 420 MET A C 1
ATOM 3408 O O . MET A 1 420 ? -6.269 -7.340 1.298 1.00 98.31 420 MET A O 1
ATOM 3412 N N . VAL A 1 421 ? -7.508 -6.682 -0.469 1.00 98.44 421 VAL A N 1
ATOM 3413 C CA . VAL A 1 421 ? -7.354 -5.243 -0.228 1.00 98.44 421 VAL A CA 1
ATOM 3414 C C . VAL A 1 421 ? -8.568 -4.752 0.552 1.00 98.44 421 VAL A C 1
ATOM 3416 O O . VAL A 1 421 ? -9.688 -4.779 0.048 1.00 98.44 421 VAL A O 1
ATOM 3419 N N . PHE A 1 422 ? -8.358 -4.295 1.782 1.00 98.25 422 PHE A N 1
ATOM 3420 C CA . PHE A 1 422 ? -9.358 -3.533 2.523 1.00 98.25 422 PHE A CA 1
ATOM 3421 C C . PHE A 1 422 ? -9.122 -2.043 2.298 1.00 98.25 422 PHE A C 1
ATOM 3423 O O . PHE A 1 422 ? -7.987 -1.580 2.433 1.00 98.25 422 PHE A O 1
ATOM 3430 N N . TYR A 1 423 ? -10.168 -1.273 2.018 1.00 97.69 423 TYR A N 1
ATOM 3431 C CA . TYR A 1 423 ? -10.068 0.181 1.940 1.00 97.69 423 TYR A CA 1
ATOM 3432 C C . TYR A 1 423 ? -11.388 0.880 2.254 1.00 97.69 423 TYR A C 1
ATOM 3434 O O . TYR A 1 423 ? -12.455 0.267 2.277 1.00 97.69 423 TYR A O 1
ATOM 3442 N N . THR A 1 424 ? -11.295 2.183 2.509 1.00 95.75 424 THR A N 1
ATOM 3443 C CA . THR A 1 424 ? -12.456 3.056 2.691 1.00 95.75 424 THR A CA 1
ATOM 3444 C C . THR A 1 424 ? -12.432 4.210 1.699 1.00 95.75 424 THR A C 1
ATOM 3446 O O . THR A 1 424 ? -11.366 4.760 1.402 1.00 95.75 424 THR A O 1
ATOM 3449 N N . VAL A 1 425 ? -13.611 4.600 1.217 1.00 94.75 425 VAL A N 1
ATOM 3450 C CA . VAL A 1 425 ? -13.816 5.793 0.379 1.00 94.75 425 VAL A CA 1
ATOM 3451 C C . VAL A 1 425 ? -14.880 6.703 0.994 1.00 94.75 425 VAL A C 1
ATOM 3453 O O . VAL A 1 425 ? -15.536 6.357 1.985 1.00 94.75 425 VAL A O 1
ATOM 3456 N N . ASP A 1 426 ? -14.978 7.932 0.492 1.00 89.69 426 ASP A N 1
ATOM 3457 C CA . ASP A 1 426 ? -15.914 8.910 1.035 1.00 89.69 426 ASP A CA 1
ATOM 3458 C C . ASP A 1 426 ? -17.361 8.464 0.792 1.00 89.69 426 ASP A C 1
ATOM 3460 O O . ASP A 1 426 ? -17.694 8.037 -0.307 1.00 89.69 426 ASP A O 1
ATOM 3464 N N . SER A 1 427 ? -18.226 8.564 1.806 1.00 89.31 427 SER A N 1
ATOM 3465 C CA . SER A 1 427 ? -19.639 8.166 1.690 1.00 89.31 427 SER A CA 1
ATOM 3466 C C . SER A 1 427 ? -20.462 9.096 0.791 1.00 89.31 427 SER A C 1
ATOM 3468 O O . SER A 1 427 ? -21.631 8.828 0.523 1.00 89.31 427 SER A O 1
ATOM 3470 N N . SER A 1 428 ? -19.880 10.212 0.338 1.00 89.31 428 SER A N 1
ATOM 3471 C CA . SER A 1 428 ? -20.467 11.061 -0.701 1.00 89.31 428 SER A CA 1
ATOM 3472 C C . SER A 1 428 ? -20.202 10.566 -2.125 1.00 89.31 428 SER A C 1
ATOM 3474 O O . SER A 1 428 ? -20.848 11.059 -3.056 1.00 89.31 428 SER A O 1
ATOM 3476 N N . TYR A 1 429 ? -19.287 9.610 -2.318 1.00 93.00 429 TYR A N 1
ATOM 3477 C CA . TYR A 1 429 ? -19.068 8.993 -3.621 1.00 93.00 429 TYR A CA 1
ATOM 3478 C C . TYR A 1 429 ? -20.304 8.182 -4.023 1.00 93.00 429 TYR A C 1
ATOM 3480 O O . TYR A 1 429 ? -20.834 7.401 -3.248 1.00 93.00 429 TYR A O 1
ATOM 3488 N N . THR A 1 430 ? -20.800 8.384 -5.241 1.00 89.25 430 THR A N 1
ATOM 3489 C CA . THR A 1 430 ? -22.031 7.725 -5.732 1.00 89.25 430 THR A CA 1
ATOM 3490 C C . THR A 1 430 ? -21.815 6.954 -7.031 1.00 89.25 430 THR A C 1
ATOM 3492 O O . THR A 1 430 ? -22.780 6.478 -7.628 1.00 89.25 430 THR A O 1
ATOM 3495 N N . GLY A 1 431 ? -20.561 6.849 -7.482 1.00 88.00 431 GLY A N 1
ATOM 3496 C CA . GLY A 1 431 ? -20.192 6.046 -8.643 1.00 88.00 431 GLY A CA 1
ATOM 3497 C C . GLY A 1 431 ? -20.133 4.552 -8.320 1.00 88.00 431 GLY A C 1
ATOM 3498 O O . GLY A 1 431 ? -20.277 4.133 -7.173 1.00 88.00 431 GLY A O 1
ATOM 3499 N N . ASP A 1 432 ? -19.920 3.742 -9.351 1.00 88.75 432 ASP A N 1
ATOM 3500 C CA . ASP A 1 432 ? -19.873 2.281 -9.263 1.00 88.75 432 ASP A CA 1
ATOM 3501 C C . ASP A 1 432 ? -18.460 1.698 -9.455 1.00 88.75 432 ASP A C 1
ATOM 3503 O O . ASP A 1 432 ? -18.306 0.474 -9.443 1.00 88.75 432 ASP A O 1
ATOM 3507 N N . GLN A 1 433 ? -17.451 2.559 -9.629 1.00 93.25 433 GLN A N 1
ATOM 3508 C CA . GLN A 1 433 ? -16.038 2.215 -9.834 1.00 93.25 433 GLN A CA 1
ATOM 3509 C C . GLN A 1 433 ? -15.229 2.484 -8.558 1.00 93.25 433 GLN A C 1
ATOM 3511 O O . GLN A 1 433 ? -14.359 3.357 -8.505 1.00 93.25 433 GLN A O 1
ATOM 3516 N N . LEU A 1 434 ? -15.552 1.747 -7.492 1.00 95.75 434 LEU A N 1
ATOM 3517 C CA . LEU A 1 434 ? -14.919 1.897 -6.173 1.00 95.75 434 LEU A CA 1
ATOM 3518 C C . LEU A 1 434 ? -13.404 1.652 -6.229 1.00 95.75 434 LEU A C 1
ATOM 3520 O O . LEU A 1 434 ? -12.640 2.267 -5.486 1.00 95.75 434 LEU A O 1
ATOM 3524 N N . GLU A 1 435 ? -12.973 0.785 -7.141 1.00 96.38 435 GLU A N 1
ATOM 3525 C CA . GLU A 1 435 ? -11.583 0.407 -7.360 1.00 96.38 435 GLU A CA 1
ATOM 3526 C C . GLU A 1 435 ? -10.707 1.548 -7.893 1.00 96.38 435 GLU A C 1
ATOM 3528 O O . GLU A 1 435 ? -9.496 1.539 -7.664 1.00 96.38 435 GLU A O 1
ATOM 3533 N N . LEU A 1 436 ? -11.298 2.551 -8.548 1.00 95.81 436 LEU A N 1
ATOM 3534 C CA . LEU A 1 436 ? -10.592 3.732 -9.059 1.00 95.81 436 LEU A CA 1
ATOM 3535 C C . LEU A 1 436 ? -10.679 4.938 -8.113 1.00 95.81 436 LEU A C 1
ATOM 3537 O O . LEU A 1 436 ? -9.905 5.886 -8.251 1.00 95.81 436 LEU A O 1
ATOM 3541 N N . GLU A 1 437 ? -11.595 4.913 -7.143 1.00 96.00 437 GLU A N 1
ATOM 3542 C CA . GLU A 1 437 ? -11.820 6.039 -6.239 1.00 96.00 437 GLU A CA 1
ATOM 3543 C C . GLU A 1 437 ? -10.646 6.215 -5.249 1.00 96.00 437 GLU A C 1
ATOM 3545 O O . GLU A 1 437 ? -10.155 5.229 -4.678 1.00 96.00 437 GLU A O 1
ATOM 3550 N N . PRO A 1 438 ? -10.181 7.459 -4.996 1.00 93.75 438 PRO A N 1
ATOM 3551 C CA . PRO A 1 438 ? -9.087 7.707 -4.068 1.00 93.75 438 PRO A CA 1
ATOM 3552 C C . PRO A 1 438 ? -9.370 7.206 -2.647 1.00 93.75 438 PRO A C 1
ATOM 3554 O O . PRO A 1 438 ? -10.292 7.639 -1.952 1.00 93.75 438 PRO A O 1
ATOM 3557 N N . LYS A 1 439 ? -8.500 6.314 -2.177 1.00 94.44 439 LYS A N 1
ATOM 3558 C CA . LYS A 1 439 ? -8.645 5.602 -0.906 1.00 94.44 439 LYS A CA 1
ATOM 3559 C C . LYS A 1 439 ? -8.307 6.523 0.269 1.00 94.44 439 LYS A C 1
ATOM 3561 O O . LYS A 1 439 ? -7.253 7.158 0.313 1.00 94.44 439 LYS A O 1
ATOM 3566 N N . ILE A 1 440 ? -9.170 6.578 1.277 1.00 91.88 440 ILE A N 1
ATOM 3567 C CA . ILE A 1 440 ? -8.886 7.321 2.516 1.00 91.88 440 ILE A CA 1
ATOM 3568 C C . ILE A 1 440 ? -7.960 6.493 3.398 1.00 91.88 440 ILE A C 1
ATOM 3570 O O . ILE A 1 440 ? -6.935 6.984 3.872 1.00 91.88 440 ILE A O 1
ATOM 3574 N N . ASN A 1 441 ? -8.307 5.220 3.580 1.00 91.12 441 ASN A N 1
ATOM 3575 C CA . ASN A 1 441 ? -7.489 4.242 4.276 1.00 91.12 441 ASN A CA 1
ATOM 3576 C C . ASN A 1 441 ? -7.341 2.977 3.437 1.00 91.12 441 ASN A C 1
ATOM 3578 O O . ASN A 1 441 ? -8.261 2.617 2.707 1.00 91.12 441 ASN A O 1
ATOM 3582 N N . ARG A 1 442 ? -6.215 2.275 3.596 1.00 94.44 442 ARG A N 1
ATOM 3583 C CA . ARG A 1 442 ? -6.004 0.935 3.031 1.00 94.44 442 ARG A CA 1
ATOM 3584 C C . ARG A 1 442 ? -5.327 0.016 4.035 1.00 94.44 442 ARG A C 1
ATOM 3586 O O . ARG A 1 442 ? -4.426 0.448 4.752 1.00 94.44 442 ARG A O 1
ATOM 3593 N N . ASN A 1 443 ? -5.711 -1.255 4.047 1.00 94.81 443 ASN A N 1
ATOM 3594 C CA . ASN A 1 443 ? -5.063 -2.308 4.814 1.00 94.81 443 ASN A CA 1
ATOM 3595 C C . ASN A 1 443 ? -5.006 -3.600 3.991 1.00 94.81 443 ASN A C 1
ATOM 3597 O O . ASN A 1 443 ? -5.980 -3.960 3.338 1.00 94.81 443 ASN A O 1
ATOM 3601 N N . MET A 1 444 ? -3.870 -4.294 4.014 1.00 96.62 444 MET A N 1
ATOM 3602 C CA . MET A 1 444 ? -3.773 -5.628 3.421 1.00 96.62 444 MET A CA 1
ATOM 3603 C C . MET A 1 444 ? -4.181 -6.669 4.456 1.00 96.62 444 MET A C 1
ATOM 3605 O O . MET A 1 444 ? -3.713 -6.621 5.596 1.00 96.62 444 MET A O 1
ATOM 3609 N N . PHE A 1 445 ? -5.029 -7.609 4.053 1.00 97.44 445 PHE A N 1
ATOM 3610 C CA . PHE A 1 445 ? -5.401 -8.766 4.858 1.00 97.44 445 PHE A CA 1
ATOM 3611 C C . PHE A 1 445 ? -5.035 -10.047 4.126 1.00 97.44 445 PHE A C 1
ATOM 3613 O O . PHE A 1 445 ? -5.285 -10.155 2.931 1.00 97.44 445 P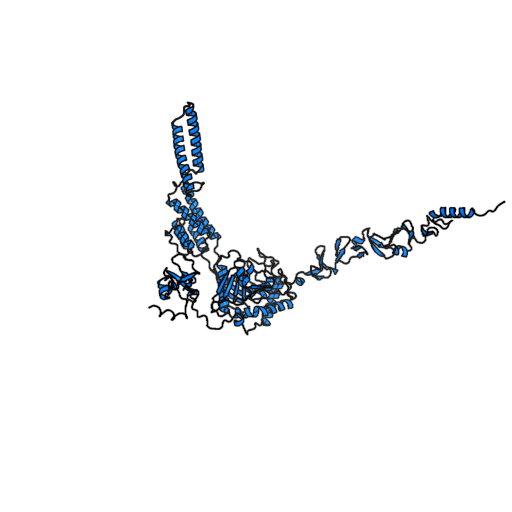HE A O 1
ATOM 3620 N N . HIS A 1 446 ? -4.491 -11.024 4.844 1.00 97.19 446 HIS A N 1
ATOM 3621 C CA . HIS A 1 446 ? -4.129 -12.326 4.290 1.00 97.19 446 HIS A CA 1
ATOM 3622 C C . HIS A 1 446 ? -4.943 -13.414 4.990 1.00 97.19 446 HIS A C 1
ATOM 3624 O O . HIS A 1 446 ? -4.768 -13.642 6.189 1.00 97.19 446 HIS A O 1
ATOM 3630 N N . LEU A 1 447 ? -5.855 -14.053 4.259 1.00 94.94 447 LEU A N 1
ATOM 3631 C CA . LEU A 1 447 ? -6.740 -15.104 4.750 1.00 94.94 447 LEU A CA 1
ATOM 3632 C C . LEU A 1 447 ? -6.281 -16.467 4.235 1.00 94.94 447 LEU A C 1
ATOM 3634 O O . LEU A 1 447 ? -6.158 -16.686 3.035 1.00 94.94 447 LEU A O 1
ATOM 3638 N N . GLY A 1 448 ? -6.096 -17.415 5.142 1.00 89.81 448 GLY A N 1
ATOM 3639 C CA . GLY A 1 448 ? -5.825 -18.800 4.783 1.00 89.81 448 GLY A CA 1
ATOM 3640 C C . GLY A 1 448 ? -5.669 -19.670 6.018 1.00 89.81 448 GLY A C 1
ATOM 3641 O O . GLY A 1 448 ? -5.356 -19.169 7.096 1.00 89.81 448 GLY A O 1
ATOM 3642 N N . GLU A 1 449 ? -5.894 -20.977 5.869 1.00 86.00 449 GLU A N 1
ATOM 3643 C CA . GLU A 1 449 ? -5.692 -21.955 6.950 1.00 86.00 449 GLU A CA 1
ATOM 3644 C C . GLU A 1 449 ? -6.325 -21.505 8.292 1.00 86.00 449 GLU A C 1
ATOM 3646 O O . GLU A 1 449 ? -5.694 -21.599 9.348 1.00 86.00 449 GLU A O 1
ATOM 3651 N N . ASP A 1 450 ? -7.553 -20.971 8.232 1.00 83.00 450 ASP A N 1
ATOM 3652 C CA . ASP A 1 450 ? -8.355 -20.445 9.354 1.00 83.00 450 ASP A CA 1
ATOM 3653 C C . ASP A 1 450 ? -7.694 -19.321 10.172 1.00 83.00 450 ASP A C 1
ATOM 3655 O O . ASP A 1 450 ? -7.880 -19.192 11.387 1.00 83.00 450 ASP A O 1
ATOM 3659 N N . LYS A 1 451 ? -6.905 -18.485 9.495 1.00 89.81 451 LYS A N 1
ATOM 3660 C CA . LYS A 1 451 ? -6.262 -17.310 10.080 1.00 89.81 451 LYS A CA 1
ATOM 3661 C C . LYS A 1 451 ? -6.429 -16.096 9.196 1.00 89.81 451 LYS A C 1
ATOM 3663 O O . LYS A 1 451 ? -6.436 -16.206 7.973 1.00 89.81 451 LYS A O 1
ATOM 3668 N N . ILE A 1 452 ? -6.467 -14.942 9.842 1.00 94.88 452 ILE A N 1
ATOM 3669 C CA . ILE A 1 452 ? -6.356 -13.640 9.200 1.00 94.88 452 ILE A CA 1
ATOM 3670 C C . ILE A 1 452 ? -5.067 -12.996 9.696 1.00 94.88 452 ILE A C 1
ATOM 3672 O O . ILE A 1 452 ? -4.880 -12.834 10.902 1.00 94.88 452 ILE A O 1
ATOM 3676 N N . VAL A 1 453 ? -4.189 -12.605 8.779 1.00 95.44 453 VAL A N 1
ATOM 3677 C CA . VAL A 1 453 ? -3.041 -11.752 9.093 1.00 95.44 453 VAL A CA 1
ATOM 3678 C C . VAL A 1 453 ? -3.322 -10.346 8.592 1.00 95.44 453 VAL A C 1
ATOM 3680 O O . VAL A 1 453 ? -3.612 -10.140 7.416 1.00 95.44 453 VAL A O 1
ATOM 3683 N N . GLN A 1 454 ? -3.268 -9.385 9.508 1.00 94.12 454 GLN A N 1
ATOM 3684 C CA . GLN A 1 454 ? -3.504 -7.971 9.253 1.00 94.12 454 GLN A CA 1
ATOM 3685 C C . GLN A 1 454 ? -2.171 -7.252 9.024 1.00 94.12 454 GLN A C 1
ATOM 3687 O O . GLN A 1 454 ? -1.324 -7.220 9.920 1.00 94.12 454 GLN A O 1
ATOM 3692 N N . GLY A 1 455 ? -2.003 -6.641 7.852 1.00 91.81 455 GLY A N 1
ATOM 3693 C CA . GLY A 1 455 ? -0.867 -5.777 7.533 1.00 91.81 455 GLY A CA 1
ATOM 3694 C C . GLY A 1 455 ? -0.974 -4.387 8.170 1.00 91.81 455 GLY A C 1
ATOM 3695 O O . GLY A 1 455 ? -1.818 -4.122 9.028 1.00 91.81 455 GLY A O 1
ATOM 3696 N N . ARG A 1 456 ? -0.128 -3.456 7.731 1.00 89.12 456 ARG A N 1
ATOM 3697 C CA . ARG A 1 456 ? -0.162 -2.053 8.173 1.00 89.12 456 ARG A CA 1
ATOM 3698 C C . ARG A 1 456 ? -1.338 -1.296 7.546 1.00 89.12 456 ARG A C 1
ATOM 3700 O O . ARG A 1 456 ? -1.710 -1.559 6.399 1.00 89.12 456 ARG A O 1
ATOM 3707 N N . ILE A 1 457 ? -1.923 -0.354 8.288 1.00 89.06 457 ILE A N 1
ATOM 3708 C CA . ILE A 1 457 ? -2.926 0.579 7.761 1.00 89.06 457 ILE A CA 1
ATOM 3709 C C . ILE A 1 457 ? -2.213 1.816 7.212 1.00 89.06 457 ILE A C 1
ATOM 3711 O O . ILE A 1 457 ? -1.384 2.427 7.886 1.00 89.06 457 ILE A O 1
ATOM 3715 N N . TYR A 1 458 ? -2.569 2.213 5.996 1.00 88.06 458 TYR A N 1
ATOM 3716 C CA . TYR A 1 458 ? -2.110 3.446 5.370 1.00 88.06 458 TYR A CA 1
ATOM 3717 C C . TYR A 1 458 ? -3.231 4.498 5.333 1.00 88.06 458 TYR A C 1
ATOM 3719 O O . TYR A 1 458 ? -4.400 4.124 5.210 1.00 88.06 458 TYR A O 1
ATOM 3727 N N . PRO A 1 459 ? -2.914 5.801 5.496 1.00 80.75 459 PRO A N 1
ATOM 3728 C CA . PRO A 1 459 ? -1.594 6.359 5.829 1.00 80.75 459 PRO A CA 1
ATOM 3729 C C . PRO A 1 459 ? -1.267 6.272 7.334 1.00 80.75 459 PRO A C 1
ATOM 3731 O O . PRO A 1 459 ? -0.184 6.666 7.764 1.00 80.75 459 PRO A O 1
ATOM 3734 N N . GLN A 1 460 ? -2.209 5.788 8.148 1.00 67.31 460 GLN A N 1
ATOM 3735 C CA . GLN A 1 460 ? -2.169 5.814 9.612 1.00 67.31 460 GLN A CA 1
ATOM 3736 C C . GLN A 1 460 ? -1.174 4.785 10.177 1.00 67.31 460 GLN A C 1
ATOM 3738 O O . GLN A 1 460 ? -1.525 3.684 10.599 1.00 67.31 460 GLN A O 1
ATOM 3743 N N . ALA A 1 461 ? 0.100 5.166 10.171 1.00 52.69 461 ALA A N 1
ATOM 3744 C CA . ALA A 1 461 ? 1.218 4.330 10.591 1.00 52.69 461 ALA A CA 1
ATOM 3745 C C . ALA A 1 461 ? 1.807 4.661 11.964 1.00 52.69 461 ALA A C 1
ATOM 3747 O O . ALA A 1 461 ? 2.664 3.934 12.465 1.00 52.69 461 ALA A O 1
ATOM 3748 N N . THR A 1 462 ? 1.404 5.782 12.544 1.00 40.88 462 THR A N 1
ATOM 3749 C CA . THR A 1 462 ? 1.786 6.171 13.895 1.00 40.88 462 THR A CA 1
ATOM 3750 C C . THR A 1 462 ? 0.597 5.924 14.802 1.00 40.88 462 THR A C 1
ATOM 3752 O O . THR A 1 462 ? -0.521 6.300 14.460 1.00 40.88 462 THR A O 1
ATOM 3755 N N . ASP A 1 463 ? 0.880 5.303 15.943 1.00 39.66 463 ASP A N 1
ATOM 3756 C CA . ASP A 1 463 ? -0.032 5.041 17.058 1.00 39.66 463 ASP A CA 1
ATOM 3757 C C . ASP A 1 463 ? -0.737 3.680 16.993 1.00 39.66 463 ASP A C 1
ATOM 3759 O O . ASP A 1 463 ? -1.958 3.567 16.918 1.00 39.66 463 ASP A O 1
ATOM 3763 N N . GLY A 1 464 ? 0.049 2.623 17.191 1.00 37.44 464 GLY A N 1
ATOM 3764 C CA . GLY A 1 464 ? -0.382 1.302 17.668 1.00 37.44 464 GLY A CA 1
ATOM 3765 C C . GLY A 1 464 ? -1.202 1.245 18.968 1.00 37.44 464 GLY A C 1
ATOM 3766 O O . GLY A 1 464 ? -1.324 0.173 19.565 1.00 37.44 464 GLY A O 1
ATOM 3767 N N . GLU A 1 465 ? -1.719 2.393 19.403 1.00 43.62 465 GLU A N 1
ATOM 3768 C CA . GLU A 1 465 ? -2.635 2.634 20.518 1.00 43.62 465 GLU A CA 1
ATOM 3769 C C . GLU A 1 465 ? -3.967 3.259 20.042 1.00 43.62 465 GLU A C 1
ATOM 3771 O O . GLU A 1 465 ? -4.781 3.662 20.865 1.00 43.62 465 GLU A O 1
ATOM 3776 N N . ASN A 1 466 ? -4.225 3.343 18.728 1.00 53.72 466 ASN A N 1
ATOM 3777 C CA . ASN A 1 466 ? -5.474 3.895 18.197 1.00 53.72 466 ASN A CA 1
ATOM 3778 C C . ASN A 1 466 ? -6.532 2.803 17.953 1.00 53.72 466 ASN A C 1
ATOM 3780 O O . ASN A 1 466 ? -6.258 1.757 17.361 1.00 53.72 466 ASN A O 1
ATOM 3784 N N . SER A 1 467 ? -7.777 3.099 18.339 1.00 62.75 467 SER A N 1
ATOM 3785 C CA . SER A 1 467 ? -8.963 2.239 18.195 1.00 62.75 467 SER A CA 1
ATOM 3786 C C . SER A 1 467 ? -9.242 1.765 16.760 1.00 62.75 467 SER A C 1
ATOM 3788 O O . SER A 1 467 ? -9.862 0.722 16.574 1.00 62.75 467 SER A O 1
ATOM 3790 N N . PHE A 1 468 ? -8.751 2.478 15.740 1.00 77.00 468 PHE A N 1
ATOM 3791 C CA . PHE A 1 468 ? -9.053 2.195 14.333 1.00 77.00 468 PHE A CA 1
ATOM 3792 C C . PHE A 1 468 ? -8.473 0.863 13.818 1.00 77.00 468 PHE A C 1
ATOM 3794 O O . PHE A 1 468 ? -9.139 0.159 13.066 1.00 77.00 468 PHE A O 1
ATOM 3801 N N . TYR A 1 469 ? -7.267 0.457 14.250 1.00 82.31 469 TYR A N 1
ATOM 3802 C CA . TYR A 1 469 ? -6.696 -0.848 13.857 1.00 82.31 469 TYR A CA 1
ATOM 3803 C C . TYR A 1 469 ? -7.562 -2.015 14.333 1.00 82.31 469 TYR A C 1
ATOM 3805 O O . TYR A 1 469 ? -7.727 -3.008 13.621 1.00 82.31 469 TYR A O 1
ATOM 3813 N N . GLN A 1 470 ? -8.092 -1.889 15.552 1.00 82.94 470 GLN A N 1
ATOM 3814 C CA . GLN A 1 470 ? -9.004 -2.859 16.135 1.00 82.94 470 GLN A CA 1
ATOM 3815 C C . GLN A 1 470 ? -10.349 -2.846 15.407 1.00 82.94 470 GLN A C 1
ATOM 3817 O O . GLN A 1 470 ? -10.797 -3.916 15.016 1.00 82.94 470 GLN A O 1
ATOM 3822 N N . GLU A 1 471 ? -10.920 -1.666 15.157 1.00 85.19 471 GLU A N 1
ATOM 3823 C CA . GLU A 1 471 ? -12.190 -1.487 14.441 1.00 85.19 471 GLU A CA 1
ATOM 3824 C C . GLU A 1 471 ? -12.148 -2.142 13.047 1.00 85.19 471 GLU A C 1
ATOM 3826 O O . GLU A 1 471 ? -12.977 -2.994 12.736 1.00 85.19 471 GLU A O 1
ATOM 3831 N N . VAL A 1 472 ? -11.118 -1.855 12.239 1.00 89.94 472 VAL A N 1
ATOM 3832 C CA . VAL A 1 472 ? -10.932 -2.469 10.908 1.00 89.94 472 VAL A CA 1
ATOM 3833 C C . VAL A 1 472 ? -10.792 -3.993 10.993 1.00 89.94 472 VAL A C 1
ATOM 3835 O O . VAL A 1 472 ? -11.388 -4.721 10.199 1.00 89.94 472 VAL A O 1
ATOM 3838 N N . ARG A 1 473 ? -10.035 -4.503 11.970 1.00 91.00 473 ARG A N 1
ATOM 3839 C CA . ARG A 1 473 ? -9.861 -5.948 12.170 1.00 91.00 473 ARG A CA 1
ATOM 3840 C C . ARG A 1 473 ? -11.163 -6.637 12.568 1.00 91.00 473 ARG A C 1
ATOM 3842 O O . ARG A 1 473 ? -11.455 -7.695 12.025 1.00 91.00 473 ARG A O 1
ATOM 3849 N N . GLU A 1 474 ? -11.921 -6.069 13.500 1.00 91.31 474 GLU A N 1
ATOM 3850 C CA . GLU A 1 474 ? -13.200 -6.625 13.964 1.00 91.31 474 GLU A CA 1
ATOM 3851 C C . GLU A 1 474 ? -14.236 -6.665 12.834 1.00 91.31 474 GLU A C 1
ATOM 3853 O O . GLU A 1 474 ? -14.963 -7.652 12.699 1.00 91.31 474 GLU A O 1
ATOM 3858 N N . ILE A 1 475 ? -14.243 -5.646 11.967 1.00 93.62 475 ILE A N 1
ATOM 3859 C CA . ILE A 1 475 ? -15.062 -5.627 10.750 1.00 93.62 475 ILE A CA 1
ATOM 3860 C C . ILE A 1 475 ? -14.686 -6.793 9.831 1.00 93.62 475 ILE A C 1
ATOM 3862 O O . ILE A 1 475 ? -15.559 -7.567 9.442 1.00 93.62 475 ILE A O 1
ATOM 3866 N N . VAL A 1 476 ? -13.400 -6.965 9.506 1.00 96.56 476 VAL A N 1
ATOM 3867 C CA . VAL A 1 476 ? -12.963 -8.052 8.612 1.00 96.56 476 VAL A CA 1
ATOM 3868 C C . VAL A 1 476 ? -13.217 -9.425 9.233 1.00 96.56 476 VAL A C 1
ATOM 3870 O O . VAL A 1 476 ? -13.710 -10.317 8.551 1.00 96.56 476 VAL A O 1
ATOM 3873 N N . GLN A 1 477 ? -12.964 -9.598 10.530 1.00 94.12 477 GLN A N 1
ATOM 3874 C CA . GLN A 1 477 ? -13.291 -10.823 11.267 1.00 94.12 477 GLN A CA 1
ATOM 3875 C C . GLN A 1 477 ? -14.767 -11.196 11.137 1.00 94.12 477 GLN A C 1
ATOM 3877 O O . GLN A 1 477 ? -15.086 -12.341 10.806 1.00 94.12 477 GLN A O 1
ATOM 3882 N N . LYS A 1 478 ? -15.662 -10.223 11.333 1.00 93.25 478 LYS A N 1
ATOM 3883 C CA . LYS A 1 478 ? -17.100 -10.421 11.167 1.00 93.25 478 LYS A CA 1
ATOM 3884 C C . LYS A 1 478 ? -17.444 -10.788 9.723 1.00 93.25 478 LYS A C 1
ATOM 3886 O O . LYS A 1 478 ? -18.073 -11.818 9.517 1.00 93.25 478 LYS A O 1
ATOM 3891 N N . VAL A 1 479 ? -16.971 -10.013 8.742 1.00 95.19 479 VAL A N 1
ATOM 3892 C CA . VAL A 1 479 ? -17.216 -10.266 7.310 1.00 95.19 479 VAL A CA 1
ATOM 3893 C C . VAL A 1 479 ? -16.791 -11.683 6.921 1.00 95.19 479 VAL A C 1
ATOM 3895 O O . VAL A 1 479 ? -17.567 -12.409 6.304 1.00 95.19 479 VAL A O 1
ATOM 3898 N N . ILE A 1 480 ? -15.591 -12.116 7.315 1.00 94.06 480 ILE A N 1
ATOM 3899 C CA . ILE A 1 480 ? -15.099 -13.463 7.006 1.00 94.06 480 ILE A CA 1
ATOM 3900 C C . ILE A 1 480 ? -15.918 -14.540 7.724 1.00 94.06 480 ILE A C 1
ATOM 3902 O O . ILE A 1 480 ? -16.236 -15.561 7.117 1.00 94.06 480 ILE A O 1
ATOM 3906 N N . SER A 1 481 ? -16.309 -14.314 8.978 1.00 89.19 481 SER A N 1
ATOM 3907 C CA . SER A 1 481 ? -17.171 -15.250 9.717 1.00 89.19 481 SER A CA 1
ATOM 3908 C C . SER A 1 481 ? -18.531 -15.414 9.038 1.00 89.19 481 SER A C 1
ATOM 3910 O O . SER A 1 481 ? -18.997 -16.541 8.874 1.00 89.19 481 SER A O 1
ATOM 3912 N N . ASP A 1 482 ? -19.116 -14.311 8.565 1.00 89.75 482 ASP A N 1
ATOM 3913 C CA . ASP A 1 482 ? -20.371 -14.296 7.815 1.00 89.75 482 ASP A CA 1
ATOM 3914 C C . ASP A 1 482 ? -20.220 -15.043 6.473 1.00 89.75 482 ASP A C 1
ATOM 3916 O O . ASP A 1 482 ? -21.057 -15.884 6.146 1.00 89.75 482 ASP A O 1
ATOM 3920 N N . CYS A 1 483 ? -19.115 -14.840 5.738 1.00 90.75 483 CYS A N 1
ATOM 3921 C CA . CYS A 1 483 ? -18.804 -15.602 4.514 1.00 90.75 483 CYS A CA 1
ATOM 3922 C C . CYS A 1 483 ? -18.697 -17.114 4.773 1.00 90.75 483 CYS A C 1
ATOM 3924 O O . CYS A 1 483 ? -19.121 -17.934 3.957 1.00 90.75 483 CYS A O 1
ATOM 3926 N N . MET A 1 484 ? -18.111 -17.487 5.913 1.00 86.31 484 MET A N 1
ATOM 3927 C CA . MET A 1 484 ? -17.948 -18.878 6.335 1.00 86.31 484 MET A CA 1
ATOM 3928 C C . MET A 1 484 ? -19.218 -19.473 6.960 1.00 86.31 484 MET A C 1
ATOM 3930 O O . MET A 1 484 ? -19.245 -20.674 7.227 1.00 86.31 484 MET A O 1
ATOM 3934 N N . ASN A 1 485 ? -20.249 -18.657 7.215 1.00 83.12 485 ASN A N 1
ATOM 3935 C CA . ASN A 1 485 ? -21.418 -19.008 8.022 1.00 83.12 485 ASN A CA 1
ATOM 3936 C C . ASN A 1 485 ? -21.024 -19.607 9.392 1.00 83.12 485 ASN A C 1
ATOM 3938 O O . ASN A 1 485 ? -21.516 -20.659 9.809 1.00 83.12 485 ASN A O 1
ATOM 3942 N N . ARG A 1 486 ? -20.081 -18.948 10.078 1.00 76.44 486 ARG A N 1
ATOM 3943 C CA . ARG A 1 486 ? -19.532 -19.356 11.380 1.00 76.44 486 ARG A CA 1
ATOM 3944 C C . ARG A 1 486 ? -19.715 -18.259 12.435 1.00 76.44 486 ARG A C 1
ATOM 3946 O O . ARG A 1 486 ? -19.808 -17.085 12.086 1.00 76.44 486 ARG A O 1
ATOM 3953 N N . PRO A 1 487 ? -19.729 -18.607 13.736 1.00 77.06 487 PRO A N 1
ATOM 3954 C CA . PRO A 1 487 ? -19.680 -17.607 14.797 1.00 77.06 487 PRO A CA 1
ATOM 3955 C C . PRO A 1 487 ? -18.411 -16.745 14.701 1.00 77.06 487 PRO A C 1
ATOM 3957 O O . PRO A 1 487 ? -17.332 -17.250 14.393 1.00 77.06 487 PRO A O 1
ATOM 3960 N N . ASN A 1 488 ? -18.530 -15.454 15.015 1.00 82.44 488 ASN A N 1
ATOM 3961 C CA . ASN A 1 488 ? -17.412 -14.507 15.010 1.00 82.44 488 ASN A CA 1
ATOM 3962 C C . ASN A 1 488 ? -16.526 -14.668 16.263 1.00 82.44 488 ASN A C 1
ATOM 3964 O O . ASN A 1 488 ? -16.594 -13.856 17.181 1.00 82.44 488 ASN A O 1
ATOM 3968 N N . ILE A 1 489 ? -15.739 -15.749 16.325 1.00 78.50 489 ILE A N 1
ATOM 3969 C CA . ILE A 1 489 ? -14.932 -16.143 17.497 1.00 78.50 489 ILE A CA 1
ATOM 3970 C C . ILE A 1 489 ? -13.431 -16.216 17.179 1.00 78.50 489 ILE A C 1
ATOM 3972 O O . ILE A 1 489 ? -12.848 -17.287 16.991 1.00 78.50 489 ILE A O 1
ATOM 3976 N N . TRP A 1 490 ? -12.778 -15.055 17.150 1.00 84.56 490 TRP A N 1
ATOM 3977 C CA . TRP A 1 490 ? -11.355 -14.938 16.816 1.00 84.56 490 TRP A CA 1
ATOM 3978 C C . TRP A 1 490 ? -10.472 -14.725 18.045 1.00 84.56 490 TRP A C 1
ATOM 3980 O O . TRP A 1 490 ? -10.800 -13.967 18.955 1.00 84.56 490 TRP A O 1
ATOM 3990 N N . VAL A 1 491 ? -9.295 -15.350 18.043 1.00 85.19 491 VAL A N 1
ATOM 3991 C CA . VAL A 1 491 ? -8.235 -15.126 19.034 1.00 85.19 491 VAL A CA 1
ATOM 3992 C C . VAL A 1 491 ? -7.139 -14.285 18.413 1.00 85.19 491 VAL A C 1
ATOM 3994 O O . VAL A 1 491 ? -6.522 -14.684 17.428 1.00 85.19 491 VAL A O 1
ATOM 3997 N N . ASN A 1 492 ? -6.849 -13.145 19.029 1.00 88.50 492 ASN A N 1
ATOM 3998 C CA . ASN A 1 492 ? -5.852 -12.212 18.525 1.00 88.50 492 ASN A CA 1
ATOM 3999 C C . ASN A 1 492 ? -4.477 -12.439 19.171 1.00 88.50 492 ASN A C 1
ATOM 4001 O O . ASN A 1 492 ? -4.352 -12.544 20.392 1.00 88.50 492 ASN A O 1
ATOM 4005 N N . LYS A 1 493 ? -3.433 -12.447 18.342 1.00 87.50 493 LYS A N 1
ATOM 4006 C CA . LYS A 1 493 ? -2.020 -12.407 18.734 1.00 87.50 493 LYS A CA 1
ATOM 4007 C C . LYS A 1 493 ? -1.358 -11.222 18.029 1.00 87.50 493 LYS A C 1
ATOM 4009 O O . LYS A 1 493 ? -1.605 -10.994 16.847 1.00 87.50 493 LYS A O 1
ATOM 4014 N N . LYS A 1 494 ? -0.578 -10.425 18.763 1.00 86.12 494 LYS A N 1
ATOM 4015 C CA . LYS A 1 494 ? -0.020 -9.152 18.278 1.00 86.12 494 LYS A CA 1
ATOM 4016 C C . LYS A 1 494 ? 1.467 -9.283 17.968 1.00 86.12 494 LYS A C 1
ATOM 4018 O O . LYS A 1 494 ? 2.211 -9.881 18.741 1.00 86.12 494 LYS A O 1
ATOM 4023 N N . GLY A 1 495 ? 1.889 -8.619 16.899 1.00 82.88 495 GLY A N 1
ATOM 4024 C CA . GLY A 1 495 ? 3.283 -8.346 16.599 1.00 82.88 495 GLY A CA 1
ATOM 4025 C C . GLY A 1 495 ? 3.875 -9.217 15.489 1.00 82.88 495 GLY A C 1
ATOM 4026 O O . GLY A 1 495 ? 3.343 -10.277 15.146 1.00 82.88 495 GLY A O 1
ATOM 4027 N N . PRO A 1 496 ? 5.020 -8.782 14.938 1.00 86.06 496 PRO A N 1
ATOM 4028 C CA . PRO A 1 496 ? 5.637 -9.401 13.771 1.00 86.06 496 PRO A CA 1
ATOM 4029 C C . PRO A 1 496 ? 6.115 -10.830 14.030 1.00 86.06 496 PRO A C 1
ATOM 4031 O O . PRO A 1 496 ? 6.053 -11.659 13.130 1.00 86.06 496 PRO A O 1
ATOM 4034 N N . SER A 1 497 ? 6.526 -11.162 15.260 1.00 88.06 497 SER A N 1
ATOM 4035 C CA . SER A 1 497 ? 6.907 -12.534 15.621 1.00 88.06 497 SER A CA 1
ATOM 4036 C C . SER A 1 497 ? 5.749 -13.518 15.442 1.00 88.06 497 SER A C 1
ATOM 4038 O O . SER A 1 497 ? 5.946 -14.617 14.933 1.00 88.06 497 SER A O 1
ATOM 4040 N N . GLU A 1 498 ? 4.534 -13.108 15.811 1.00 89.44 498 GLU A N 1
ATOM 4041 C CA . GLU A 1 498 ? 3.333 -13.932 15.661 1.00 89.44 498 GLU A CA 1
ATOM 4042 C C . GLU A 1 498 ? 2.960 -14.092 14.186 1.00 89.44 498 GLU A C 1
ATOM 4044 O O . GLU A 1 498 ? 2.634 -15.195 13.756 1.00 89.44 498 GLU A O 1
ATOM 4049 N N . CYS A 1 499 ? 3.087 -13.023 13.392 1.00 90.69 499 CYS A N 1
ATOM 4050 C CA . CYS A 1 499 ? 2.883 -13.072 11.942 1.00 90.69 499 CYS A CA 1
ATOM 4051 C C . CYS A 1 499 ? 3.903 -14.002 11.261 1.00 90.69 499 CYS A C 1
ATOM 4053 O O . CYS A 1 499 ? 3.533 -14.851 10.451 1.00 90.69 499 CYS A O 1
ATOM 4055 N N . ASN A 1 500 ? 5.180 -13.906 11.643 1.00 90.69 500 ASN A N 1
ATOM 4056 C CA . ASN A 1 500 ? 6.256 -14.739 11.109 1.00 90.69 500 ASN A CA 1
ATOM 4057 C C . ASN A 1 500 ? 6.062 -16.232 11.415 1.00 90.69 500 ASN A C 1
ATOM 4059 O O . ASN A 1 500 ? 6.484 -17.077 10.629 1.00 90.69 500 ASN A O 1
ATOM 4063 N N . ASN A 1 501 ? 5.394 -16.584 12.519 1.00 88.88 501 ASN A N 1
ATOM 4064 C CA . ASN A 1 501 ? 5.087 -17.977 12.861 1.00 88.88 501 ASN A CA 1
ATOM 4065 C C . ASN A 1 501 ? 4.053 -18.613 11.918 1.00 88.88 501 ASN A C 1
ATOM 4067 O O . ASN A 1 501 ? 4.010 -19.841 11.810 1.00 88.88 501 ASN A O 1
ATOM 4071 N N . VAL A 1 502 ? 3.267 -17.807 11.199 1.00 89.88 502 VAL A N 1
ATOM 4072 C CA . VAL A 1 502 ? 2.147 -18.293 10.382 1.00 89.88 502 VAL A CA 1
ATOM 4073 C C . VAL A 1 502 ? 2.243 -17.968 8.894 1.00 89.88 502 VAL A C 1
ATOM 4075 O O . VAL A 1 502 ? 1.421 -18.492 8.153 1.00 89.88 502 VAL A O 1
ATOM 4078 N N . ILE A 1 503 ? 3.207 -17.164 8.433 1.00 93.19 503 ILE A N 1
ATOM 4079 C CA . ILE A 1 503 ? 3.333 -16.777 7.015 1.00 93.19 503 ILE A CA 1
ATOM 4080 C C . ILE A 1 503 ? 4.640 -17.259 6.397 1.00 93.19 503 ILE A C 1
ATOM 4082 O O . ILE A 1 503 ? 5.713 -16.913 6.888 1.00 93.19 503 ILE A O 1
ATOM 4086 N N . ASP A 1 504 ? 4.540 -17.924 5.248 1.00 93.12 504 ASP A N 1
ATOM 4087 C CA . ASP A 1 504 ? 5.610 -18.033 4.255 1.00 93.12 504 ASP A CA 1
ATOM 4088 C C . ASP A 1 504 ? 5.440 -16.946 3.185 1.00 93.12 504 ASP A C 1
ATOM 4090 O O . ASP A 1 504 ? 4.351 -16.751 2.649 1.00 93.12 504 ASP A O 1
ATOM 4094 N N . THR A 1 505 ? 6.513 -16.209 2.899 1.00 94.00 505 THR A N 1
ATOM 4095 C CA . THR A 1 505 ? 6.503 -15.073 1.963 1.00 94.00 505 THR A CA 1
ATOM 4096 C C . THR A 1 505 ? 7.134 -15.469 0.633 1.00 94.00 505 THR A C 1
ATOM 4098 O O . THR A 1 505 ? 8.221 -16.045 0.623 1.00 94.00 505 THR A O 1
ATOM 4101 N N . TYR A 1 506 ? 6.482 -15.104 -0.469 1.00 93.94 506 TYR A N 1
ATOM 4102 C CA . TYR A 1 506 ? 6.942 -15.311 -1.842 1.00 93.94 506 TYR A CA 1
ATOM 4103 C C . TYR A 1 506 ? 6.733 -14.040 -2.675 1.00 93.94 506 TYR A C 1
ATOM 4105 O O . TYR A 1 506 ? 5.868 -13.234 -2.355 1.00 93.94 506 TYR A O 1
ATOM 4113 N N . GLY A 1 507 ? 7.486 -13.863 -3.760 1.00 93.94 507 GLY A N 1
ATOM 4114 C CA . GLY A 1 507 ? 7.372 -12.674 -4.611 1.00 93.94 507 GLY A CA 1
ATOM 4115 C C . GLY A 1 507 ? 8.169 -11.477 -4.092 1.00 93.94 507 GLY A C 1
ATOM 4116 O O . GLY A 1 507 ? 9.209 -11.653 -3.460 1.00 93.94 507 GLY A O 1
ATOM 4117 N N . VAL A 1 508 ? 7.695 -10.270 -4.408 1.00 95.62 508 VAL A N 1
ATOM 4118 C CA . VAL A 1 508 ? 8.468 -9.017 -4.287 1.00 95.62 508 VAL A CA 1
ATOM 4119 C C . VAL A 1 508 ? 7.699 -7.890 -3.588 1.00 95.62 508 VAL A C 1
ATOM 4121 O O . VAL A 1 508 ? 8.005 -6.705 -3.735 1.00 95.62 508 VAL A O 1
ATOM 4124 N N . HIS A 1 509 ? 6.647 -8.221 -2.839 1.00 94.81 509 HIS A N 1
ATOM 4125 C CA . HIS A 1 509 ? 5.928 -7.229 -2.046 1.00 94.81 509 HIS A CA 1
ATOM 4126 C C . HIS A 1 509 ? 6.690 -6.851 -0.781 1.00 94.81 509 HIS A C 1
ATOM 4128 O O . HIS A 1 509 ? 7.297 -7.680 -0.111 1.00 94.81 509 HIS A O 1
ATOM 4134 N N . TYR A 1 510 ? 6.554 -5.589 -0.377 1.00 92.75 510 TYR A N 1
ATOM 4135 C CA . TYR A 1 510 ? 6.973 -5.178 0.955 1.00 92.75 510 TYR A CA 1
ATOM 4136 C C . TYR A 1 510 ? 6.148 -5.883 2.047 1.00 92.75 510 TYR A C 1
ATOM 4138 O O . TYR A 1 510 ? 4.916 -5.790 2.073 1.00 92.75 510 TYR A O 1
ATOM 4146 N N . THR A 1 511 ? 6.832 -6.575 2.958 1.00 91.88 511 THR A N 1
ATOM 4147 C CA . THR A 1 511 ? 6.237 -7.452 3.977 1.00 91.88 511 THR A CA 1
ATOM 4148 C C . THR A 1 511 ? 5.973 -6.710 5.288 1.00 91.88 511 THR A C 1
ATOM 4150 O O . THR A 1 511 ? 6.642 -6.953 6.296 1.00 91.88 511 THR A O 1
ATOM 4153 N N . ASP A 1 512 ? 4.997 -5.796 5.303 1.00 88.50 512 ASP A N 1
ATOM 4154 C CA . ASP A 1 512 ? 4.660 -4.998 6.498 1.00 88.50 512 ASP A CA 1
ATOM 4155 C C . ASP A 1 512 ? 4.512 -5.859 7.770 1.00 88.50 512 ASP A C 1
ATOM 4157 O O . ASP A 1 512 ? 5.020 -5.517 8.842 1.00 88.50 512 ASP A O 1
ATOM 4161 N N . TYR A 1 513 ? 3.880 -7.026 7.637 1.00 89.56 513 TYR A N 1
ATOM 4162 C CA . TYR A 1 513 ? 3.608 -7.955 8.734 1.00 89.56 513 TYR A CA 1
ATOM 4163 C C . TYR A 1 513 ? 4.859 -8.533 9.420 1.00 89.56 513 TYR A C 1
ATOM 4165 O O . TYR A 1 513 ? 4.740 -9.080 10.513 1.00 89.56 513 TYR A O 1
ATOM 4173 N N . LEU A 1 514 ? 6.055 -8.398 8.835 1.00 89.25 514 LEU A N 1
ATOM 4174 C CA . LEU A 1 514 ? 7.319 -8.817 9.460 1.00 89.25 514 LEU A CA 1
ATOM 4175 C C . LEU A 1 514 ? 8.045 -7.683 10.196 1.00 89.25 514 LEU A C 1
ATOM 4177 O O . LEU A 1 514 ? 8.943 -7.957 10.991 1.00 89.25 514 LEU A O 1
ATOM 4181 N N . TYR A 1 515 ? 7.660 -6.424 9.973 1.00 87.88 515 TYR A N 1
ATOM 4182 C CA . TYR A 1 515 ? 8.415 -5.264 10.463 1.00 87.88 515 TYR A CA 1
ATOM 4183 C C . TYR A 1 515 ? 7.633 -4.372 11.430 1.00 87.88 515 TYR A C 1
ATOM 4185 O O . TYR A 1 515 ? 8.242 -3.706 12.271 1.00 87.88 515 TYR A O 1
ATOM 4193 N N . PHE A 1 516 ? 6.299 -4.358 11.363 1.00 84.00 516 PHE A N 1
ATOM 4194 C CA . PHE A 1 516 ? 5.486 -3.436 12.158 1.00 84.00 516 PHE A CA 1
ATOM 4195 C C . PHE A 1 516 ? 4.812 -4.129 13.344 1.00 84.00 516 PHE A C 1
ATOM 4197 O O . PHE A 1 516 ? 4.088 -5.111 13.207 1.00 84.00 516 PHE A O 1
ATOM 4204 N N . LYS A 1 517 ? 5.011 -3.561 14.542 1.00 82.31 517 LYS A N 1
ATOM 4205 C CA . LYS A 1 517 ? 4.464 -4.060 15.821 1.00 82.31 517 LYS A CA 1
ATOM 4206 C C . LYS A 1 517 ? 2.933 -4.112 15.887 1.00 82.31 517 LYS A C 1
ATOM 4208 O O . LYS A 1 517 ? 2.393 -4.769 16.773 1.00 82.31 517 LYS A O 1
ATOM 4213 N N . ASP A 1 518 ? 2.261 -3.390 14.996 1.00 78.94 518 ASP A N 1
ATOM 4214 C CA . ASP A 1 518 ? 0.805 -3.241 14.972 1.00 78.94 518 ASP A CA 1
ATOM 4215 C C . ASP A 1 518 ? 0.112 -4.216 14.018 1.00 78.94 518 ASP A C 1
ATOM 4217 O O . ASP A 1 518 ? -1.115 -4.310 14.023 1.00 78.94 518 ASP A O 1
ATOM 4221 N N . CYS A 1 519 ? 0.894 -4.997 13.268 1.00 86.56 519 CYS A N 1
ATOM 4222 C CA . CYS A 1 519 ? 0.395 -6.147 12.531 1.00 86.56 519 CYS A CA 1
ATOM 4223 C C . CYS A 1 519 ? 0.013 -7.276 13.497 1.00 86.56 519 CYS A C 1
ATOM 4225 O O . CYS A 1 519 ? 0.674 -7.508 14.516 1.00 86.56 519 CYS A O 1
ATOM 4227 N N . ASN A 1 520 ? -1.084 -7.963 13.183 1.00 88.50 520 ASN A N 1
ATOM 4228 C CA . ASN A 1 520 ? -1.735 -8.914 14.080 1.00 88.50 520 ASN A CA 1
ATOM 4229 C C . ASN A 1 520 ? -2.117 -10.194 13.338 1.00 88.50 520 ASN A C 1
ATOM 4231 O O . ASN A 1 520 ? -2.391 -10.169 12.140 1.00 88.50 520 ASN A O 1
ATOM 4235 N N . VAL A 1 521 ? -2.232 -11.284 14.091 1.00 91.75 521 VAL A N 1
ATOM 4236 C CA . VAL A 1 521 ? -2.816 -12.544 13.634 1.00 91.75 521 VAL A CA 1
ATOM 4237 C C . VAL A 1 521 ? -4.111 -12.787 14.395 1.00 91.75 521 VAL A C 1
ATOM 4239 O O . VAL A 1 521 ? -4.149 -12.684 15.623 1.00 91.75 521 VAL A O 1
ATOM 4242 N N . SER A 1 522 ? -5.162 -13.140 13.672 1.00 91.94 522 SER A N 1
ATOM 4243 C CA . SER A 1 522 ? -6.433 -13.594 14.221 1.00 91.94 522 SER A CA 1
ATOM 4244 C C . SER A 1 522 ? -6.621 -15.060 13.863 1.00 91.94 522 SER A C 1
ATOM 4246 O O . SER A 1 522 ? -6.699 -15.404 12.687 1.00 91.94 522 SER A O 1
ATOM 4248 N N . TYR A 1 523 ? -6.684 -15.921 14.873 1.00 87.69 523 TYR A N 1
ATOM 4249 C CA . TYR A 1 523 ? -6.939 -17.351 14.720 1.00 87.69 523 TYR A CA 1
ATOM 4250 C C . TYR A 1 523 ? -8.419 -17.627 14.935 1.00 87.69 523 TYR A C 1
ATOM 4252 O O . TYR A 1 523 ? -8.967 -17.227 15.965 1.00 87.69 523 TYR A O 1
ATOM 4260 N N . LEU A 1 524 ? -9.055 -18.329 14.004 1.00 81.38 524 LEU A N 1
ATOM 4261 C CA . LEU A 1 524 ? -10.399 -18.838 14.230 1.00 81.38 524 LEU A CA 1
ATOM 4262 C C . LEU A 1 524 ? -10.305 -20.067 15.140 1.00 81.38 524 LEU A C 1
ATOM 4264 O O . LEU A 1 524 ? -9.536 -20.990 14.864 1.00 81.38 524 LEU A O 1
ATOM 4268 N N . LYS A 1 525 ? -11.052 -20.068 16.247 1.00 71.06 525 LYS A N 1
ATOM 4269 C CA . LYS A 1 525 ? -11.115 -21.225 17.149 1.00 71.06 525 LYS A CA 1
ATOM 4270 C C . LYS A 1 525 ? -11.964 -22.339 16.538 1.00 71.06 525 LYS A C 1
ATOM 4272 O O . LYS A 1 525 ? -13.071 -22.090 16.060 1.00 71.06 525 LYS A O 1
ATOM 4277 N N . ASN A 1 526 ? -11.473 -23.569 16.638 1.00 63.94 526 ASN A N 1
ATOM 4278 C CA . ASN A 1 526 ? -12.272 -24.771 16.406 1.00 63.94 526 ASN A CA 1
ATOM 4279 C C . ASN A 1 526 ? -13.166 -25.064 17.626 1.00 63.94 526 ASN A C 1
ATOM 4281 O O . ASN A 1 526 ? -13.001 -24.448 18.681 1.00 63.94 526 ASN A O 1
ATOM 4285 N N . ALA A 1 527 ? -14.115 -26.005 17.517 1.00 55.31 527 ALA A N 1
ATOM 4286 C CA . ALA A 1 527 ? -15.023 -26.292 18.640 1.00 55.31 527 ALA A CA 1
ATOM 4287 C C . ALA A 1 527 ? -14.334 -26.938 19.848 1.00 55.31 527 ALA A C 1
ATOM 4289 O O . ALA A 1 527 ? -14.865 -26.862 20.950 1.00 55.31 527 ALA A O 1
ATOM 4290 N N . ASP A 1 528 ? -13.158 -27.535 19.660 1.00 56.59 528 ASP A N 1
ATOM 4291 C CA . ASP A 1 528 ? -12.300 -28.037 20.738 1.00 56.59 528 ASP A CA 1
ATOM 4292 C C . ASP A 1 528 ? -11.424 -26.937 21.372 1.00 56.59 528 ASP A C 1
ATOM 4294 O O . ASP A 1 528 ? -10.617 -27.214 22.254 1.00 56.59 528 ASP A O 1
ATOM 4298 N N . GLY A 1 529 ? -11.555 -25.684 20.919 1.00 59.41 529 GLY A N 1
ATOM 4299 C CA . GLY A 1 529 ? -10.729 -24.558 21.352 1.00 59.41 529 GLY A CA 1
ATOM 4300 C C . GLY A 1 529 ? -9.332 -24.518 20.722 1.00 59.41 529 GLY A C 1
ATOM 4301 O O . GLY A 1 529 ? -8.582 -23.574 20.986 1.00 59.41 529 GLY A O 1
ATOM 4302 N N . GLY A 1 530 ? -8.990 -25.494 19.875 1.00 64.19 530 GLY A N 1
ATOM 4303 C CA . GLY A 1 530 ? -7.742 -25.546 19.124 1.00 64.19 530 GLY A CA 1
ATOM 4304 C C . GLY A 1 530 ? -7.685 -24.529 17.982 1.00 64.19 530 GLY A C 1
ATOM 4305 O O . GLY A 1 530 ? -8.691 -23.939 17.579 1.00 64.19 530 GLY A O 1
ATOM 4306 N N . VAL A 1 531 ? -6.481 -24.332 17.440 1.00 72.88 531 VAL A N 1
ATOM 4307 C CA . VAL A 1 531 ? -6.224 -23.467 16.279 1.00 72.88 531 VAL A CA 1
ATOM 4308 C C . VAL A 1 531 ? -5.470 -24.244 15.205 1.00 72.88 531 VAL A C 1
ATOM 4310 O O . VAL A 1 531 ? -4.632 -25.094 15.508 1.00 72.88 531 VAL A O 1
ATOM 4313 N N . ASN A 1 532 ? -5.737 -23.951 13.932 1.00 75.69 532 ASN A N 1
ATOM 4314 C CA . ASN A 1 532 ? -4.961 -24.523 12.835 1.00 75.69 532 ASN A CA 1
ATOM 4315 C C . ASN A 1 532 ? -3.515 -23.995 12.911 1.00 75.69 532 ASN A C 1
ATOM 4317 O O . ASN A 1 532 ? -3.315 -22.790 12.981 1.00 75.69 532 ASN A O 1
ATOM 4321 N N . ILE A 1 533 ? -2.502 -24.862 12.865 1.00 74.75 533 ILE A N 1
ATOM 4322 C CA . ILE A 1 533 ? -1.079 -24.473 12.948 1.00 74.75 533 ILE A CA 1
ATOM 4323 C C . ILE A 1 533 ? -0.379 -24.360 11.586 1.00 74.75 533 ILE A C 1
ATOM 4325 O O . ILE A 1 533 ? 0.792 -23.994 11.526 1.00 74.75 533 ILE A O 1
ATOM 4329 N N . LYS A 1 534 ? -1.066 -24.683 10.483 1.00 84.12 534 LYS A N 1
ATOM 4330 C CA . LYS A 1 534 ? -0.498 -24.566 9.135 1.00 84.12 534 LYS A CA 1
ATOM 4331 C C . LYS A 1 534 ? -0.218 -23.108 8.788 1.00 84.12 534 LYS A C 1
ATOM 4333 O O . LYS A 1 534 ? -0.981 -22.210 9.161 1.00 84.12 534 LYS A O 1
ATOM 4338 N N . ARG A 1 535 ? 0.874 -22.905 8.057 1.00 89.88 535 ARG A N 1
ATOM 4339 C CA . ARG A 1 535 ? 1.297 -21.600 7.552 1.00 89.88 535 ARG A CA 1
ATOM 4340 C C . ARG A 1 535 ? 0.536 -21.255 6.274 1.00 89.88 535 ARG A C 1
ATOM 4342 O O . ARG A 1 535 ? 0.123 -22.152 5.541 1.00 89.88 535 ARG A O 1
ATOM 4349 N N . ILE A 1 536 ? 0.346 -19.965 6.035 1.00 92.19 536 ILE A N 1
ATOM 4350 C CA . ILE A 1 536 ? -0.237 -19.417 4.812 1.00 92.19 536 ILE A CA 1
ATOM 4351 C C . ILE A 1 536 ? 0.874 -18.894 3.908 1.00 92.19 536 ILE A C 1
ATOM 4353 O O . ILE A 1 536 ? 1.868 -18.357 4.394 1.00 92.19 536 ILE A O 1
ATOM 4357 N N . SER A 1 537 ? 0.698 -19.030 2.600 1.00 93.62 537 SER A N 1
ATOM 4358 C CA . SER A 1 537 ? 1.600 -18.441 1.613 1.00 93.62 537 SER A CA 1
ATOM 4359 C C . SER A 1 537 ? 1.070 -17.071 1.206 1.00 93.62 537 SER A C 1
ATOM 4361 O O . SER A 1 537 ? -0.091 -16.954 0.809 1.00 93.62 537 SER A O 1
ATOM 4363 N N . VAL A 1 538 ? 1.903 -16.043 1.328 1.00 96.31 538 VAL A N 1
ATOM 4364 C CA . VAL A 1 538 ? 1.581 -14.667 0.937 1.00 96.31 538 VAL A CA 1
ATOM 4365 C C . VAL A 1 538 ? 2.534 -14.238 -0.168 1.00 96.31 538 VAL A C 1
ATOM 4367 O O . VAL A 1 538 ? 3.750 -14.367 -0.021 1.00 96.31 538 VAL A O 1
ATOM 4370 N N . GLY A 1 539 ? 1.963 -13.704 -1.242 1.00 96.12 539 GLY A N 1
ATOM 4371 C CA . GLY A 1 539 ? 2.654 -13.265 -2.446 1.00 96.12 539 GLY A CA 1
ATOM 4372 C C . GLY A 1 539 ? 2.925 -14.356 -3.487 1.00 96.12 539 GLY A C 1
ATOM 4373 O O . GLY A 1 539 ? 2.781 -15.555 -3.238 1.00 96.12 539 GLY A O 1
ATOM 4374 N N . HIS A 1 540 ? 3.298 -13.902 -4.679 1.00 96.44 540 HIS A N 1
ATOM 4375 C CA . HIS A 1 540 ? 3.607 -14.689 -5.872 1.00 96.44 540 HIS A CA 1
ATOM 4376 C C . HIS A 1 540 ? 4.631 -13.923 -6.722 1.00 96.44 540 HIS A C 1
ATOM 4378 O O . HIS A 1 540 ? 4.755 -12.707 -6.575 1.00 96.44 540 HIS A O 1
ATOM 4384 N N . ALA A 1 541 ? 5.355 -14.594 -7.620 1.00 97.00 541 ALA A N 1
ATOM 4385 C CA . ALA A 1 541 ? 6.181 -13.894 -8.605 1.00 97.00 541 ALA A CA 1
ATOM 4386 C C . ALA A 1 541 ? 5.283 -13.032 -9.522 1.00 97.00 541 ALA A C 1
ATOM 4388 O O . ALA A 1 541 ? 4.324 -13.558 -10.096 1.00 97.00 541 ALA A O 1
ATOM 4389 N N . PRO A 1 542 ? 5.528 -11.718 -9.658 1.00 97.25 542 PRO A N 1
ATOM 4390 C CA . PRO A 1 542 ? 4.795 -10.879 -10.601 1.00 97.25 542 PRO A CA 1
ATOM 4391 C C . PRO A 1 542 ? 4.889 -11.388 -12.033 1.00 97.25 542 PRO A C 1
ATOM 4393 O O . PRO A 1 542 ? 5.939 -11.871 -12.450 1.00 97.25 542 PRO A O 1
ATOM 4396 N N . ILE A 1 543 ? 3.815 -11.215 -12.801 1.00 98.38 543 ILE A N 1
ATOM 4397 C CA . ILE A 1 543 ? 3.787 -11.476 -14.242 1.00 98.38 543 ILE A CA 1
ATOM 4398 C C . ILE A 1 543 ? 3.816 -10.133 -14.969 1.00 98.38 543 ILE A C 1
ATOM 4400 O O . ILE A 1 543 ? 2.914 -9.319 -14.799 1.00 98.38 543 ILE A O 1
ATOM 4404 N N . CYS A 1 544 ? 4.820 -9.922 -15.817 1.00 97.38 544 CYS A N 1
ATOM 4405 C CA . CYS A 1 544 ? 4.983 -8.680 -16.564 1.00 97.38 544 CYS A CA 1
ATOM 4406 C C . CYS A 1 544 ? 3.774 -8.441 -17.495 1.00 97.38 544 CYS A C 1
ATOM 4408 O O . CYS A 1 544 ? 3.498 -9.293 -18.348 1.00 97.38 544 CYS A O 1
ATOM 4410 N N . PRO A 1 545 ? 3.088 -7.284 -17.420 1.00 97.12 545 PRO A N 1
ATOM 4411 C CA . PRO A 1 545 ? 1.908 -7.000 -18.240 1.00 97.12 545 PRO A CA 1
ATOM 4412 C C . PRO A 1 545 ? 2.233 -6.849 -19.733 1.00 97.12 545 PRO A C 1
ATOM 4414 O O . PRO A 1 545 ? 1.355 -7.028 -20.576 1.00 97.12 545 PRO A O 1
ATOM 4417 N N . ARG A 1 546 ? 3.498 -6.575 -20.080 1.00 93.88 546 ARG A N 1
ATOM 4418 C CA . ARG A 1 546 ? 3.969 -6.425 -21.462 1.00 93.88 546 ARG A CA 1
ATOM 4419 C C . ARG A 1 546 ? 4.263 -7.768 -22.134 1.00 93.88 546 ARG A C 1
ATOM 4421 O O . ARG A 1 546 ? 3.698 -8.054 -23.184 1.00 93.88 546 ARG A O 1
ATOM 4428 N N . CYS A 1 547 ? 5.101 -8.623 -21.541 1.00 92.88 547 CYS A N 1
ATOM 4429 C CA . CYS A 1 547 ? 5.512 -9.895 -22.168 1.00 92.88 547 CYS A CA 1
ATOM 4430 C C . CYS A 1 547 ? 4.906 -11.165 -21.546 1.00 92.88 547 CYS A C 1
ATOM 4432 O O . CYS A 1 547 ? 5.072 -12.252 -22.098 1.00 92.88 547 CYS A O 1
ATOM 4434 N N . GLY A 1 548 ? 4.244 -11.067 -20.391 1.00 95.81 548 GLY A N 1
ATOM 4435 C CA . GLY A 1 548 ? 3.666 -12.210 -19.684 1.00 95.81 548 GLY A CA 1
ATOM 4436 C C . GLY A 1 548 ? 4.685 -13.133 -19.003 1.00 95.81 548 GLY A C 1
ATOM 4437 O O . GLY A 1 548 ? 4.329 -14.237 -18.592 1.00 95.81 548 GLY A O 1
ATOM 4438 N N . ARG A 1 549 ? 5.962 -12.764 -18.882 1.00 95.88 549 ARG A N 1
ATOM 4439 C CA . ARG A 1 549 ? 6.930 -13.563 -18.108 1.00 95.88 549 ARG A CA 1
ATOM 4440 C C . ARG A 1 549 ? 6.864 -13.218 -16.630 1.00 95.88 549 ARG A C 1
ATOM 4442 O O . ARG A 1 549 ? 6.632 -12.065 -16.278 1.00 95.88 549 ARG A O 1
ATOM 4449 N N . GLU A 1 550 ? 7.086 -14.224 -15.794 1.00 97.12 550 GLU A N 1
ATOM 4450 C CA . GLU A 1 550 ? 7.330 -13.993 -14.375 1.00 97.12 550 GLU A CA 1
ATOM 4451 C C . GLU A 1 550 ? 8.683 -13.307 -14.176 1.00 97.12 550 GLU A C 1
ATOM 4453 O O . GLU A 1 550 ? 9.621 -13.553 -14.939 1.00 97.12 550 GLU A O 1
ATOM 4458 N N . HIS A 1 551 ? 8.784 -12.451 -13.165 1.00 94.81 551 HIS A N 1
ATOM 4459 C CA . HIS A 1 551 ? 10.016 -11.751 -12.810 1.00 94.81 551 HIS A CA 1
ATOM 4460 C C . HIS A 1 551 ? 10.083 -11.491 -11.301 1.00 94.81 551 HIS A C 1
ATOM 4462 O O . HIS A 1 551 ? 9.132 -11.766 -10.576 1.00 94.81 551 HIS A O 1
ATOM 4468 N N . MET A 1 552 ? 11.220 -10.972 -10.829 1.00 94.38 552 MET A N 1
ATOM 4469 C CA . MET A 1 552 ? 11.474 -10.672 -9.412 1.00 94.38 552 MET A CA 1
ATOM 4470 C C . MET A 1 552 ? 11.871 -9.202 -9.198 1.00 94.38 552 MET A C 1
ATOM 4472 O O . MET A 1 552 ? 12.592 -8.876 -8.258 1.00 94.38 552 MET A O 1
ATOM 4476 N N . GLU A 1 553 ? 11.374 -8.307 -10.051 1.00 92.38 553 GLU A N 1
ATOM 4477 C CA . GLU A 1 553 ? 11.633 -6.869 -9.924 1.00 92.38 553 GLU A CA 1
ATOM 4478 C C . GLU A 1 553 ? 10.710 -6.238 -8.876 1.00 92.38 553 GLU A C 1
ATOM 4480 O O . GLU A 1 553 ? 9.499 -6.160 -9.063 1.00 92.38 553 GLU A O 1
ATOM 4485 N N . GLU A 1 554 ? 11.273 -5.756 -7.766 1.00 92.50 554 GLU A N 1
ATOM 4486 C CA . GLU A 1 554 ? 10.508 -5.084 -6.701 1.00 92.50 554 GLU A CA 1
ATOM 4487 C C . GLU A 1 554 ? 9.989 -3.709 -7.149 1.00 92.50 554 GLU A C 1
ATOM 4489 O O . GLU A 1 554 ? 8.841 -3.338 -6.890 1.00 92.50 554 GLU A O 1
ATOM 4494 N N . LYS A 1 555 ? 10.829 -2.949 -7.859 1.00 91.38 555 LYS A N 1
ATOM 4495 C CA . LYS A 1 555 ? 10.597 -1.531 -8.178 1.00 91.38 555 LYS A CA 1
ATOM 4496 C C . LYS A 1 555 ? 9.667 -1.294 -9.364 1.00 91.38 555 LYS A C 1
ATOM 4498 O O . LYS A 1 555 ? 9.387 -0.139 -9.686 1.00 91.38 555 LYS A O 1
ATOM 4503 N N . THR A 1 556 ? 9.222 -2.333 -10.060 1.00 91.94 556 THR A N 1
ATOM 4504 C CA . THR A 1 556 ? 8.367 -2.202 -11.244 1.00 91.94 556 THR A CA 1
ATOM 4505 C C . THR A 1 556 ? 7.465 -3.422 -11.411 1.00 91.94 556 THR A C 1
ATOM 4507 O O . THR A 1 556 ? 7.783 -4.502 -10.925 1.00 91.94 556 THR A O 1
ATOM 4510 N N . ILE A 1 557 ? 6.330 -3.254 -12.090 1.00 95.31 557 ILE A N 1
ATOM 4511 C CA . ILE A 1 557 ? 5.452 -4.372 -12.474 1.00 95.31 557 ILE A CA 1
ATOM 4512 C C . ILE A 1 557 ? 5.858 -5.003 -13.811 1.00 95.31 557 ILE A C 1
ATOM 4514 O O . ILE A 1 557 ? 5.259 -5.987 -14.229 1.00 95.31 557 ILE A O 1
ATOM 4518 N N . GLU A 1 558 ? 6.853 -4.442 -14.495 1.00 93.19 558 GLU A N 1
ATOM 4519 C CA . GLU A 1 558 ? 7.431 -5.001 -15.714 1.00 93.19 558 GLU A CA 1
ATOM 4520 C C . GLU A 1 558 ? 8.716 -5.776 -15.415 1.00 93.19 558 GLU A C 1
ATOM 4522 O O . GLU A 1 558 ? 9.412 -5.501 -14.444 1.00 93.19 558 GLU A O 1
ATOM 4527 N N . CYS A 1 559 ? 9.055 -6.753 -16.256 1.00 91.88 559 CYS A N 1
ATOM 4528 C CA . CYS A 1 559 ? 10.364 -7.397 -16.162 1.00 91.88 559 CYS A CA 1
ATOM 4529 C C . CYS A 1 559 ? 11.475 -6.450 -16.634 1.00 91.88 559 CYS A C 1
ATOM 4531 O O . CYS A 1 559 ? 11.219 -5.549 -17.436 1.00 91.88 559 CYS A O 1
ATOM 4533 N N . ASP A 1 560 ? 12.699 -6.708 -16.179 1.00 84.56 560 ASP A N 1
ATOM 4534 C CA . ASP A 1 560 ? 13.945 -6.065 -16.614 1.00 84.56 560 ASP A CA 1
ATOM 4535 C C . ASP A 1 560 ? 13.999 -5.837 -18.133 1.00 84.56 560 ASP A C 1
ATOM 4537 O O . ASP A 1 560 ? 14.172 -4.715 -18.601 1.00 84.56 560 ASP A O 1
ATOM 4541 N N . GLN A 1 561 ? 13.704 -6.880 -18.911 1.00 82.12 561 GLN A N 1
ATOM 4542 C CA . GLN A 1 561 ? 13.752 -6.840 -20.365 1.00 82.12 561 GLN A CA 1
ATOM 4543 C C . GLN A 1 561 ? 12.669 -5.973 -20.999 1.00 82.12 561 GLN A C 1
ATOM 4545 O O . GLN A 1 561 ? 12.776 -5.707 -22.188 1.00 82.12 561 GLN A O 1
ATOM 4550 N N . CYS A 1 562 ? 11.593 -5.627 -20.294 1.00 83.38 562 CYS A N 1
ATOM 4551 C CA . CYS A 1 562 ? 10.512 -4.790 -20.821 1.00 83.38 562 CYS A CA 1
ATOM 4552 C C . CYS A 1 562 ? 10.583 -3.348 -20.319 1.00 83.38 562 CYS A C 1
ATOM 4554 O O . CYS A 1 562 ? 10.123 -2.474 -21.047 1.00 83.38 562 CYS A O 1
ATOM 4556 N N . PHE A 1 563 ? 11.139 -3.139 -19.122 1.00 74.12 563 PHE A N 1
ATOM 4557 C CA . PHE A 1 563 ? 11.231 -1.847 -18.445 1.00 74.12 563 PHE A CA 1
ATOM 4558 C C . PHE A 1 563 ? 12.463 -1.029 -18.865 1.00 74.12 563 PHE A C 1
ATOM 4560 O O . PHE A 1 563 ? 12.382 0.190 -18.934 1.00 74.12 563 PHE A O 1
ATOM 4567 N N . ALA A 1 564 ? 13.599 -1.675 -19.150 1.00 66.06 564 ALA A N 1
ATOM 4568 C CA . ALA A 1 564 ? 14.839 -0.999 -19.538 1.00 66.06 564 ALA A CA 1
ATOM 4569 C C . ALA A 1 564 ? 14.993 -0.974 -21.063 1.00 66.06 564 ALA A C 1
ATOM 4571 O O . ALA A 1 564 ? 15.866 -1.649 -21.600 1.00 66.06 564 ALA A O 1
ATOM 4572 N N . ARG A 1 565 ? 14.101 -0.288 -21.785 1.00 69.81 565 ARG A N 1
ATOM 4573 C CA . ARG A 1 565 ? 14.208 -0.185 -23.245 1.00 69.81 565 ARG A CA 1
ATOM 4574 C C . ARG A 1 565 ? 14.149 1.249 -23.735 1.00 69.81 565 ARG A C 1
ATOM 4576 O O . ARG A 1 565 ? 13.260 1.991 -23.340 1.00 69.81 565 ARG A O 1
ATOM 4583 N N . GLU A 1 566 ? 15.060 1.589 -24.637 1.00 79.31 566 GLU A N 1
ATOM 4584 C CA . GLU A 1 566 ? 15.131 2.882 -25.320 1.00 79.31 566 GLU A CA 1
ATOM 4585 C C . GLU A 1 566 ? 15.130 2.661 -26.839 1.00 79.31 566 GLU A C 1
ATOM 4587 O O . GLU A 1 566 ? 15.482 1.585 -27.336 1.00 79.31 566 GLU A O 1
ATOM 4592 N N . ILE A 1 567 ? 14.697 3.667 -27.597 1.00 83.31 567 ILE A N 1
ATOM 4593 C CA . ILE A 1 567 ? 14.700 3.620 -29.065 1.00 83.31 567 ILE A CA 1
ATOM 4594 C C . ILE A 1 567 ? 16.030 4.185 -29.553 1.00 83.31 567 ILE A C 1
ATOM 4596 O O . ILE A 1 567 ? 16.405 5.298 -29.188 1.00 83.31 567 ILE A O 1
ATOM 4600 N N . CYS A 1 568 ? 16.745 3.433 -30.390 1.00 89.25 568 CYS A N 1
ATOM 4601 C CA . CYS A 1 568 ? 17.956 3.948 -31.014 1.00 89.25 568 CYS A CA 1
ATOM 4602 C C . CYS A 1 568 ? 17.617 5.108 -31.961 1.00 89.25 568 CYS A C 1
ATOM 4604 O O . CYS A 1 568 ? 16.808 4.943 -32.872 1.00 89.25 568 CYS A O 1
ATOM 4606 N N . CYS A 1 569 ? 18.279 6.252 -31.785 1.00 92.12 569 CYS A N 1
ATOM 4607 C CA . CYS A 1 569 ? 18.066 7.449 -32.604 1.00 92.12 569 CYS A CA 1
ATOM 4608 C C . CYS A 1 569 ? 18.435 7.244 -34.090 1.00 92.12 569 CYS A C 1
ATOM 4610 O O . CYS A 1 569 ? 17.852 7.881 -34.962 1.00 92.12 569 CYS A O 1
ATOM 4612 N N . GLU A 1 570 ? 19.358 6.322 -34.392 1.00 91.69 570 GLU A N 1
ATOM 4613 C CA . GLU A 1 570 ? 19.816 6.054 -35.763 1.00 91.69 570 GLU A CA 1
ATOM 4614 C C . GLU A 1 570 ? 18.952 5.011 -36.492 1.00 91.69 570 GLU A C 1
ATOM 4616 O O . GLU A 1 570 ? 18.491 5.253 -37.606 1.00 91.69 570 GLU A O 1
ATOM 4621 N N . CYS A 1 571 ? 18.731 3.832 -35.894 1.00 91.94 571 CYS A N 1
ATOM 4622 C CA . CYS A 1 571 ? 18.020 2.733 -36.565 1.00 91.94 571 CYS A CA 1
ATOM 4623 C C . CYS A 1 571 ? 16.539 2.606 -36.189 1.00 91.94 571 CYS A C 1
ATOM 4625 O O . CYS A 1 571 ? 15.849 1.762 -36.758 1.00 91.94 571 CYS A O 1
ATOM 4627 N N . GLU A 1 572 ? 16.057 3.410 -35.238 1.00 88.81 572 GLU A N 1
ATOM 4628 C CA . GLU A 1 572 ? 14.690 3.375 -34.696 1.00 88.81 572 GLU A CA 1
ATOM 4629 C C . GLU A 1 572 ? 14.286 2.027 -34.056 1.00 88.81 572 GLU A C 1
ATOM 4631 O O . GLU A 1 572 ? 13.116 1.807 -33.733 1.00 88.81 572 GLU A O 1
ATOM 4636 N N . GLU A 1 573 ? 15.236 1.114 -33.826 1.00 84.38 573 GLU A N 1
ATOM 4637 C CA . GLU A 1 573 ? 14.978 -0.153 -33.140 1.00 84.38 573 GLU A CA 1
ATOM 4638 C C . GLU A 1 573 ? 15.008 0.021 -31.614 1.00 84.38 573 GLU A C 1
ATOM 4640 O O . GLU A 1 573 ? 15.906 0.650 -31.045 1.00 84.38 573 GLU A O 1
ATOM 4645 N N . GLU A 1 574 ? 14.029 -0.584 -30.940 1.00 80.12 574 GLU A N 1
ATOM 4646 C CA . GLU A 1 574 ? 13.935 -0.628 -29.480 1.00 80.12 574 GLU A CA 1
ATOM 4647 C C . GLU A 1 574 ? 14.951 -1.640 -28.920 1.00 80.12 574 GLU A C 1
ATOM 4649 O O . GLU A 1 574 ? 14.874 -2.836 -29.218 1.00 80.12 574 GLU A O 1
ATOM 4654 N N . ASN A 1 575 ? 15.885 -1.175 -28.092 1.00 78.00 575 ASN A N 1
ATOM 4655 C CA . ASN A 1 575 ? 16.968 -1.977 -27.521 1.00 78.00 575 ASN A CA 1
ATOM 4656 C C . ASN A 1 575 ? 16.983 -1.881 -25.993 1.00 78.00 575 ASN A C 1
ATOM 4658 O O . ASN A 1 575 ? 16.364 -0.989 -25.419 1.00 78.00 575 ASN A O 1
ATOM 4662 N N . ASN A 1 576 ? 17.653 -2.827 -25.327 1.00 73.88 576 ASN A N 1
ATOM 4663 C CA . ASN A 1 576 ? 17.848 -2.755 -23.881 1.00 73.88 576 ASN A CA 1
ATOM 4664 C C . ASN A 1 576 ? 18.788 -1.589 -23.555 1.00 73.88 576 ASN A C 1
ATOM 4666 O O . ASN A 1 576 ? 19.840 -1.494 -24.174 1.00 73.88 576 ASN A O 1
ATOM 4670 N N . THR A 1 577 ? 18.451 -0.747 -22.579 1.00 76.31 577 THR A N 1
ATOM 4671 C CA . THR A 1 577 ? 19.303 0.370 -22.145 1.00 76.31 577 THR A CA 1
ATOM 4672 C C . THR A 1 577 ? 20.717 -0.084 -21.746 1.00 76.31 577 THR A C 1
ATOM 4674 O O . THR A 1 577 ? 21.664 0.671 -21.939 1.00 76.31 577 THR A O 1
ATOM 4677 N N . ASP A 1 578 ? 20.887 -1.317 -21.247 1.00 74.12 578 ASP A N 1
ATOM 4678 C CA . ASP A 1 578 ? 22.208 -1.894 -20.931 1.00 74.12 578 ASP A CA 1
ATOM 4679 C C . ASP A 1 578 ? 23.091 -2.129 -22.175 1.00 74.12 578 ASP A C 1
ATOM 4681 O O . ASP A 1 578 ? 24.317 -2.132 -22.064 1.00 74.12 578 ASP A O 1
ATOM 4685 N N . ASP A 1 579 ? 22.477 -2.292 -23.351 1.00 81.06 579 ASP A N 1
ATOM 4686 C CA . ASP A 1 579 ? 23.134 -2.512 -24.648 1.00 81.06 579 ASP A CA 1
ATOM 4687 C C . ASP A 1 579 ? 23.176 -1.212 -25.488 1.00 81.06 579 ASP A C 1
ATOM 4689 O O . ASP A 1 579 ? 23.285 -1.233 -26.722 1.00 81.06 579 ASP A O 1
ATOM 4693 N N . MET A 1 580 ? 23.017 -0.058 -24.827 1.00 87.81 580 MET A N 1
ATOM 4694 C CA . MET A 1 580 ? 22.928 1.254 -25.465 1.00 87.81 580 MET A CA 1
ATOM 4695 C C . MET A 1 580 ? 23.907 2.271 -24.877 1.00 87.81 580 MET A C 1
ATOM 4697 O O . MET A 1 580 ? 24.295 2.232 -23.711 1.00 87.81 580 MET A O 1
ATOM 4701 N N . HIS A 1 581 ? 24.279 3.236 -25.713 1.00 90.44 581 HIS A N 1
ATOM 4702 C CA . HIS A 1 581 ? 25.213 4.308 -25.407 1.00 90.44 581 HIS A CA 1
ATOM 4703 C C . HIS A 1 581 ? 24.513 5.662 -25.529 1.00 90.44 581 HIS A C 1
ATOM 4705 O O . HIS A 1 581 ? 23.861 5.947 -26.533 1.00 90.44 581 HIS A O 1
ATOM 4711 N N . TYR A 1 582 ? 24.653 6.499 -24.499 1.00 91.00 582 TYR A N 1
ATOM 4712 C CA . TYR A 1 582 ? 24.103 7.854 -24.482 1.00 91.00 582 TYR A CA 1
ATOM 4713 C C . TYR A 1 582 ? 25.147 8.845 -25.003 1.00 91.00 582 TYR A C 1
ATOM 4715 O O . TYR A 1 582 ? 26.153 9.093 -24.333 1.00 91.00 582 TYR A O 1
ATOM 4723 N N . ILE A 1 583 ? 24.916 9.388 -26.198 1.00 91.44 583 ILE A N 1
ATOM 4724 C CA . ILE A 1 583 ? 25.855 10.250 -26.928 1.00 91.44 583 ILE A CA 1
ATOM 4725 C C . ILE A 1 583 ? 25.113 11.537 -27.296 1.00 91.44 583 ILE A C 1
ATOM 4727 O O . ILE A 1 583 ? 24.039 11.492 -27.891 1.00 91.44 583 ILE A O 1
ATOM 4731 N N . ASP A 1 584 ? 25.654 12.689 -26.893 1.00 89.38 584 ASP A N 1
ATOM 4732 C CA . ASP A 1 584 ? 25.119 14.026 -27.208 1.00 89.38 584 ASP A CA 1
ATOM 4733 C C . ASP A 1 584 ? 23.621 14.250 -26.923 1.00 89.38 584 ASP A C 1
ATOM 4735 O O . ASP A 1 584 ? 22.965 15.080 -27.552 1.00 89.38 584 ASP A O 1
ATOM 4739 N N . GLY A 1 585 ? 23.086 13.569 -25.908 1.00 87.75 585 GLY A N 1
ATOM 4740 C CA . GLY A 1 585 ? 21.700 13.740 -25.469 1.00 87.75 585 GLY A CA 1
ATOM 4741 C C . GLY A 1 585 ? 20.716 12.701 -26.007 1.00 87.75 585 GLY A C 1
ATOM 4742 O O . GLY A 1 585 ? 19.548 12.758 -25.640 1.00 87.75 585 GLY A O 1
ATOM 4743 N N . GLU A 1 586 ? 21.176 11.758 -26.828 1.00 93.00 586 GLU A N 1
ATOM 4744 C CA . GLU A 1 586 ? 20.341 10.738 -27.468 1.00 93.00 586 GLU A CA 1
ATOM 4745 C C . GLU A 1 586 ? 20.908 9.325 -27.231 1.00 93.00 586 GLU A C 1
ATOM 4747 O O . GLU A 1 586 ? 22.100 9.152 -26.954 1.00 93.00 586 GLU A O 1
ATOM 4752 N N . TRP A 1 587 ? 20.058 8.298 -27.338 1.00 91.44 587 TRP A N 1
ATOM 4753 C CA . TRP A 1 587 ? 20.440 6.892 -27.158 1.00 91.44 587 TRP A CA 1
ATOM 4754 C C . TRP A 1 587 ? 20.745 6.193 -28.491 1.00 91.44 587 TRP A C 1
ATOM 4756 O O . TRP A 1 587 ? 19.962 6.258 -29.441 1.00 91.44 587 TRP A O 1
ATOM 4766 N N . TYR A 1 588 ? 21.849 5.446 -28.545 1.00 93.31 588 TYR A N 1
ATOM 4767 C CA . TYR A 1 588 ? 22.279 4.660 -29.707 1.00 93.31 588 TYR A CA 1
ATOM 4768 C C . TYR A 1 588 ? 22.557 3.210 -29.305 1.00 93.31 588 TYR A C 1
ATOM 4770 O O . TYR A 1 588 ? 23.094 2.964 -28.230 1.00 93.31 588 TYR A O 1
ATOM 4778 N N . CYS A 1 589 ? 22.184 2.235 -30.137 1.00 91.50 589 CYS A N 1
ATOM 4779 C CA . CYS A 1 589 ? 22.510 0.828 -29.884 1.00 91.50 589 CYS A CA 1
ATOM 4780 C C . CYS A 1 589 ? 23.964 0.512 -30.266 1.00 91.50 589 CYS A C 1
ATOM 4782 O O . CYS A 1 589 ? 24.542 1.198 -31.108 1.00 91.50 589 CYS A O 1
ATOM 4784 N N . GLU A 1 590 ? 24.529 -0.564 -29.707 1.00 90.31 590 GLU A N 1
ATOM 4785 C CA . GLU A 1 590 ? 25.919 -0.998 -29.951 1.00 90.31 590 GLU A CA 1
ATOM 4786 C C . GLU A 1 590 ? 26.271 -1.160 -31.446 1.00 90.31 590 GLU A C 1
ATOM 4788 O O . GLU A 1 590 ? 27.409 -0.935 -31.843 1.00 90.31 590 GLU A O 1
ATOM 4793 N N . ASN A 1 591 ? 25.301 -1.497 -32.306 1.00 91.88 591 ASN A N 1
ATOM 4794 C CA . ASN A 1 591 ? 25.529 -1.644 -33.751 1.00 91.88 591 ASN A CA 1
ATOM 4795 C C . ASN A 1 591 ? 25.591 -0.310 -34.515 1.00 91.88 591 ASN A C 1
ATOM 4797 O O . ASN A 1 591 ? 26.069 -0.280 -35.649 1.00 91.88 591 ASN A O 1
ATOM 4801 N N . CYS A 1 592 ? 25.066 0.768 -33.933 1.00 93.69 592 CYS A N 1
ATOM 4802 C CA . CYS A 1 592 ? 24.992 2.095 -34.547 1.00 93.69 592 CYS A CA 1
ATOM 4803 C C . CYS A 1 592 ? 26.050 3.060 -33.999 1.00 93.69 592 CYS A C 1
ATOM 4805 O O . CYS A 1 592 ? 26.035 4.241 -34.343 1.00 93.69 592 CYS A O 1
ATOM 4807 N N . CYS A 1 593 ? 26.961 2.578 -33.157 1.00 94.12 593 CYS A N 1
ATOM 4808 C CA . CYS A 1 593 ? 28.078 3.348 -32.632 1.00 94.12 593 CYS A CA 1
ATOM 4809 C C . CYS A 1 593 ? 29.333 2.480 -32.506 1.00 94.12 593 CYS A C 1
ATOM 4811 O O . CYS A 1 593 ? 29.285 1.254 -32.569 1.00 94.12 593 CYS A O 1
ATOM 4813 N N . PHE A 1 594 ? 30.477 3.113 -32.285 1.00 94.44 594 PHE A N 1
ATOM 4814 C CA . PHE A 1 594 ? 31.737 2.429 -32.018 1.00 94.44 594 PHE A CA 1
ATOM 4815 C C . PHE A 1 594 ? 32.562 3.217 -31.006 1.00 94.44 594 PHE A C 1
ATOM 4817 O O . PHE A 1 594 ? 32.433 4.432 -30.885 1.00 94.44 594 PHE A O 1
ATOM 4824 N N . TYR A 1 595 ? 33.449 2.531 -30.291 1.00 94.50 595 TYR A N 1
ATOM 4825 C CA . TYR A 1 595 ? 34.391 3.194 -29.398 1.00 94.50 595 TYR A CA 1
ATOM 4826 C C . TYR A 1 595 ? 35.625 3.667 -30.177 1.00 94.50 595 TYR A C 1
ATOM 4828 O O . TYR A 1 595 ? 36.403 2.848 -30.684 1.00 94.50 595 TYR A O 1
ATOM 4836 N N . CYS A 1 596 ? 35.813 4.982 -30.268 1.00 94.81 596 CYS A N 1
ATOM 4837 C CA . CYS A 1 596 ? 36.988 5.594 -30.867 1.00 94.81 596 CYS A CA 1
ATOM 4838 C C . CYS A 1 596 ? 38.170 5.482 -29.900 1.00 94.81 596 CYS A C 1
ATOM 4840 O O . CYS A 1 596 ? 38.210 6.109 -28.843 1.00 94.81 596 CYS A O 1
ATOM 4842 N N . SER A 1 597 ? 39.165 4.677 -30.267 1.00 94.62 597 SER A N 1
ATOM 4843 C CA . SER A 1 597 ? 40.350 4.422 -29.439 1.00 94.62 597 SER A CA 1
ATOM 4844 C C . SER A 1 597 ? 41.252 5.652 -29.292 1.00 94.62 597 SER A C 1
ATOM 4846 O O . SER A 1 597 ? 41.973 5.744 -28.303 1.00 94.62 597 SER A O 1
ATOM 4848 N N . TYR A 1 598 ? 41.189 6.601 -30.233 1.00 94.06 598 TYR A N 1
ATOM 4849 C CA . TYR A 1 598 ? 41.962 7.844 -30.171 1.00 94.06 598 TYR A CA 1
ATOM 4850 C C . TYR A 1 598 ? 41.345 8.850 -29.183 1.00 94.06 598 TYR A C 1
ATOM 4852 O O . TYR A 1 598 ? 42.009 9.269 -28.238 1.00 94.06 598 TYR A O 1
ATOM 4860 N N . HIS A 1 599 ? 40.052 9.168 -29.327 1.00 92.94 599 HIS A N 1
ATOM 4861 C CA . HIS A 1 599 ? 39.345 10.094 -28.426 1.00 92.94 599 HIS A CA 1
ATOM 4862 C C . HIS A 1 599 ? 38.921 9.462 -27.093 1.00 92.94 599 H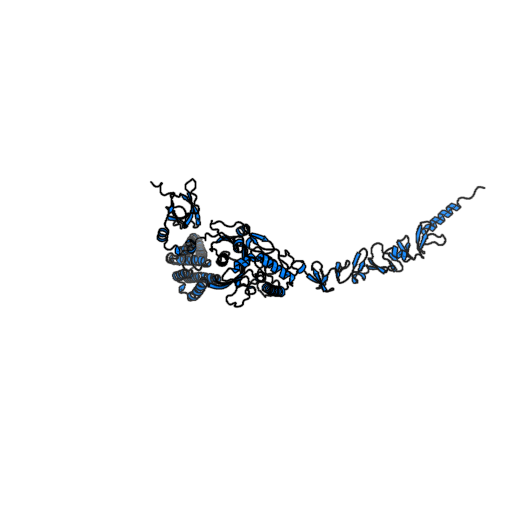IS A C 1
ATOM 4864 O O . HIS A 1 599 ? 38.620 10.175 -26.139 1.00 92.94 599 HIS A O 1
ATOM 4870 N N . SER A 1 600 ? 38.965 8.129 -26.992 1.00 94.56 600 SER A N 1
ATOM 4871 C CA . SER A 1 600 ? 38.518 7.372 -25.817 1.00 94.56 600 SER A CA 1
ATOM 4872 C C . SER A 1 600 ? 37.048 7.620 -25.457 1.00 94.56 600 SER A C 1
ATOM 4874 O O . SER A 1 600 ? 36.686 7.711 -24.283 1.00 94.56 600 SER A O 1
ATOM 4876 N N . GLU A 1 601 ? 36.197 7.709 -26.474 1.00 94.00 601 GLU A N 1
ATOM 4877 C CA . GLU A 1 601 ? 34.758 7.916 -26.333 1.00 94.00 601 GLU A CA 1
ATOM 4878 C C . GLU A 1 601 ? 33.971 7.123 -27.383 1.00 94.00 601 GLU A C 1
ATOM 4880 O O . GLU A 1 601 ? 34.536 6.603 -28.348 1.00 94.00 601 GLU A O 1
ATOM 4885 N N . TRP A 1 602 ? 32.664 6.983 -27.158 1.00 94.19 602 TRP A N 1
ATOM 4886 C CA . TRP A 1 602 ? 31.754 6.373 -28.124 1.00 94.19 602 TRP A CA 1
ATOM 4887 C C . TRP A 1 602 ? 31.311 7.412 -29.149 1.00 94.19 602 TRP A C 1
ATOM 4889 O O . TRP A 1 602 ? 30.877 8.498 -28.777 1.00 94.19 602 TRP A O 1
ATOM 4899 N N . GLU A 1 603 ? 31.382 7.049 -30.425 1.00 93.50 603 GLU A N 1
ATOM 4900 C CA . GLU A 1 603 ? 30.985 7.887 -31.552 1.00 93.50 603 GLU A CA 1
ATOM 4901 C C . GLU A 1 603 ? 29.927 7.175 -32.409 1.00 93.50 603 GLU A C 1
ATOM 4903 O O . GLU A 1 603 ? 29.863 5.943 -32.457 1.00 93.50 603 GLU A O 1
ATOM 4908 N N . ILE A 1 604 ? 29.075 7.953 -33.078 1.00 92.94 604 ILE A N 1
ATOM 4909 C CA . ILE A 1 604 ? 27.970 7.446 -33.904 1.00 92.94 604 ILE A CA 1
ATOM 4910 C C . ILE A 1 604 ? 28.515 6.910 -35.237 1.00 92.94 604 ILE A C 1
ATOM 4912 O O . ILE A 1 604 ? 29.409 7.500 -35.843 1.00 92.94 604 ILE A O 1
ATOM 4916 N N . GLY A 1 605 ? 27.943 5.809 -35.727 1.00 89.50 605 GLY A N 1
ATOM 4917 C CA . GLY A 1 605 ? 28.284 5.195 -37.008 1.00 89.50 605 GLY A CA 1
ATOM 4918 C C . GLY A 1 605 ? 29.316 4.074 -36.886 1.00 89.50 605 GLY A C 1
ATOM 4919 O O . GLY A 1 605 ? 29.296 3.288 -35.941 1.00 89.50 605 GLY A O 1
ATOM 4920 N N . SER A 1 606 ? 30.202 3.970 -37.878 1.00 88.94 606 SER A N 1
ATOM 4921 C CA . SER A 1 606 ? 31.227 2.926 -37.967 1.00 88.94 606 SER A CA 1
ATOM 4922 C C . SER A 1 606 ? 32.626 3.531 -38.023 1.00 88.94 606 SER A C 1
ATOM 4924 O O . SER A 1 606 ? 32.891 4.364 -38.886 1.00 88.94 606 SER A O 1
ATOM 4926 N N . GLY A 1 607 ? 33.526 3.072 -37.155 1.00 90.50 607 GLY A N 1
ATOM 4927 C CA . GLY A 1 607 ? 34.919 3.517 -37.138 1.00 90.50 607 GLY A CA 1
ATOM 4928 C C . GLY A 1 607 ? 35.800 2.833 -38.179 1.00 90.50 607 GLY A C 1
ATOM 4929 O O . GLY A 1 607 ? 35.507 1.735 -38.656 1.00 90.50 607 GLY A O 1
ATOM 4930 N N . ASN A 1 608 ? 36.939 3.455 -38.468 1.00 91.56 608 ASN A N 1
ATOM 4931 C CA . ASN A 1 608 ? 37.995 2.901 -39.302 1.00 91.56 608 ASN A CA 1
ATOM 4932 C C . ASN A 1 608 ? 38.919 2.027 -38.449 1.00 91.56 608 ASN A C 1
ATOM 4934 O O . ASN A 1 608 ? 39.534 2.505 -37.495 1.00 91.56 608 ASN A O 1
ATOM 4938 N N . HIS A 1 609 ? 39.020 0.737 -38.773 1.00 91.81 609 HIS A N 1
ATOM 4939 C CA . HIS A 1 609 ? 39.881 -0.180 -38.030 1.00 91.81 609 HIS A CA 1
ATOM 4940 C C . HIS A 1 609 ? 41.343 -0.057 -38.467 1.00 91.81 609 HIS A C 1
ATOM 4942 O O . HIS A 1 609 ? 41.697 -0.429 -39.587 1.00 91.81 609 HIS A O 1
ATOM 4948 N N . ILE A 1 610 ? 42.203 0.389 -37.554 1.00 90.31 610 ILE A N 1
ATOM 4949 C CA . ILE A 1 610 ? 43.646 0.493 -37.756 1.00 90.31 610 ILE A CA 1
ATOM 4950 C C . ILE A 1 610 ? 44.334 -0.693 -37.089 1.00 90.31 610 ILE A C 1
ATOM 4952 O O . ILE A 1 610 ? 44.272 -0.877 -35.868 1.00 90.31 610 ILE A O 1
ATOM 4956 N N . VAL A 1 611 ? 45.009 -1.506 -37.905 1.00 82.44 611 VAL A N 1
ATOM 4957 C CA . VAL A 1 611 ? 45.696 -2.720 -37.451 1.00 82.44 611 VAL A CA 1
ATOM 4958 C C . VAL A 1 611 ? 46.717 -2.367 -36.370 1.00 82.44 611 VAL A C 1
ATOM 4960 O O . VAL A 1 611 ? 47.598 -1.539 -36.579 1.00 82.44 611 VAL A O 1
ATOM 4963 N N . GLY A 1 612 ? 46.601 -3.015 -35.210 1.00 79.62 612 GLY A N 1
ATOM 4964 C CA . GLY A 1 612 ? 47.507 -2.804 -34.077 1.00 79.62 612 GLY A CA 1
ATOM 4965 C C . GLY A 1 612 ? 47.191 -1.587 -33.201 1.00 79.62 612 GLY A C 1
ATOM 4966 O O . GLY A 1 612 ? 47.855 -1.422 -32.182 1.00 79.62 612 GLY A O 1
ATOM 4967 N N . TYR A 1 613 ? 46.175 -0.785 -33.543 1.00 88.31 613 TYR A N 1
ATOM 4968 C CA . TYR A 1 613 ? 45.741 0.363 -32.740 1.00 88.31 613 TYR A CA 1
ATOM 4969 C C . TYR A 1 613 ? 44.301 0.205 -32.230 1.00 88.31 613 TYR A C 1
ATOM 4971 O O . TYR A 1 613 ? 44.069 0.251 -31.026 1.00 88.31 613 TYR A O 1
ATOM 4979 N N . GLY A 1 614 ? 43.339 -0.047 -33.121 1.00 90.69 614 GLY A N 1
ATOM 4980 C CA . GLY A 1 614 ? 41.915 -0.106 -32.779 1.00 90.69 614 GLY A CA 1
ATOM 4981 C C . GLY A 1 614 ? 41.049 0.641 -33.788 1.00 90.69 614 GLY A C 1
ATOM 4982 O O . GLY A 1 614 ? 41.509 0.982 -34.875 1.00 90.69 614 GLY A O 1
ATOM 4983 N N . ASN A 1 615 ? 39.788 0.883 -33.438 1.00 94.31 615 ASN A N 1
ATOM 4984 C CA . ASN A 1 615 ? 38.885 1.674 -34.274 1.00 94.31 615 ASN A CA 1
ATOM 4985 C C . ASN A 1 615 ? 39.082 3.162 -33.985 1.00 94.31 615 ASN A C 1
ATOM 4987 O O . ASN A 1 615 ? 39.157 3.552 -32.820 1.00 94.31 615 ASN A O 1
ATOM 4991 N N . VAL A 1 616 ? 39.135 3.987 -35.025 1.00 94.31 616 VAL A N 1
ATOM 4992 C CA . VAL A 1 616 ? 39.257 5.447 -34.917 1.00 94.31 616 VAL A CA 1
ATOM 4993 C C . VAL A 1 616 ? 38.232 6.128 -35.819 1.00 94.31 616 VAL A C 1
ATOM 4995 O O . VAL A 1 616 ? 37.813 5.558 -36.827 1.00 94.31 616 VAL A O 1
ATOM 4998 N N . CYS A 1 617 ? 37.788 7.323 -35.447 1.00 93.25 617 CYS A N 1
ATOM 4999 C CA . CYS A 1 617 ? 36.876 8.109 -36.273 1.00 93.25 617 CYS A CA 1
ATOM 5000 C C . CYS A 1 617 ? 37.612 8.851 -37.392 1.00 93.25 617 CYS A C 1
ATOM 5002 O O . CYS A 1 617 ? 38.839 8.941 -37.384 1.00 93.25 617 CYS A O 1
ATOM 5004 N N . ASP A 1 618 ? 36.862 9.405 -38.345 1.00 91.56 618 ASP A N 1
ATOM 5005 C CA . ASP A 1 618 ? 37.438 10.154 -39.469 1.00 91.56 618 ASP A CA 1
ATOM 5006 C C . ASP A 1 618 ? 38.251 11.367 -38.992 1.00 91.56 618 ASP A C 1
ATOM 5008 O O . ASP A 1 618 ? 39.346 11.598 -39.491 1.00 91.56 618 ASP A O 1
ATOM 5012 N N . ASN A 1 619 ? 37.786 12.076 -37.955 1.00 90.88 619 ASN A N 1
ATOM 5013 C CA . ASN A 1 619 ? 38.529 13.205 -37.382 1.00 90.88 619 ASN A CA 1
ATOM 5014 C C . ASN A 1 619 ? 39.887 12.773 -36.808 1.00 90.88 619 ASN A C 1
ATOM 5016 O O . ASN A 1 619 ? 40.849 13.527 -36.873 1.00 90.88 619 ASN A O 1
ATOM 5020 N N . ALA A 1 620 ? 39.976 11.563 -36.249 1.00 91.44 620 ALA A N 1
ATOM 5021 C CA . ALA A 1 620 ? 41.241 11.037 -35.751 1.00 91.44 620 ALA A CA 1
ATOM 5022 C C . ALA A 1 620 ? 42.196 10.659 -36.896 1.00 91.44 620 ALA A C 1
ATOM 5024 O O . ALA A 1 620 ? 43.405 10.714 -36.705 1.00 91.44 620 ALA A O 1
ATOM 5025 N N . LEU A 1 621 ? 41.693 10.307 -38.087 1.00 91.25 621 LEU A N 1
ATOM 5026 C CA . LEU A 1 621 ? 42.540 10.032 -39.257 1.00 91.25 621 LEU A CA 1
ATOM 5027 C C . LEU A 1 621 ? 43.206 11.286 -39.837 1.00 91.25 621 LEU A C 1
ATOM 5029 O O . LEU A 1 621 ? 44.205 11.155 -40.543 1.00 91.25 621 LEU A O 1
ATOM 5033 N N . ASP A 1 622 ? 42.683 12.476 -39.533 1.00 90.12 622 ASP A N 1
ATOM 5034 C CA . ASP A 1 622 ? 43.289 13.751 -39.931 1.00 90.12 622 ASP A CA 1
ATOM 5035 C C . ASP A 1 622 ? 44.524 14.113 -39.078 1.00 90.12 622 ASP A C 1
ATOM 5037 O O . ASP A 1 622 ? 45.282 15.024 -39.431 1.00 90.12 622 ASP A O 1
ATOM 5041 N N . GLU A 1 623 ? 44.746 13.412 -37.962 1.00 92.25 623 GLU A N 1
ATOM 5042 C CA . GLU A 1 623 ? 45.880 13.647 -37.070 1.00 92.25 623 GLU A CA 1
ATOM 5043 C C . GLU A 1 623 ? 47.191 13.095 -37.661 1.00 92.25 623 GLU A C 1
ATOM 5045 O O . GLU A 1 623 ? 47.212 12.047 -38.316 1.00 92.25 623 GLU A O 1
ATOM 5050 N N . PRO A 1 624 ? 48.329 13.781 -37.445 1.00 87.94 624 PRO A N 1
ATOM 5051 C CA . PRO A 1 624 ? 49.582 13.484 -38.130 1.00 87.94 624 PRO A CA 1
ATOM 5052 C C . PRO A 1 624 ? 50.180 12.117 -37.777 1.00 87.94 624 PRO A C 1
ATOM 5054 O O . PRO A 1 624 ? 51.070 11.667 -38.499 1.00 87.94 624 PRO A O 1
ATOM 5057 N N . GLU A 1 625 ? 49.738 11.474 -36.696 1.00 89.56 625 GLU A N 1
ATOM 5058 C CA . GLU A 1 625 ? 50.124 10.121 -36.299 1.00 89.56 625 GLU A CA 1
ATOM 5059 C C . GLU A 1 625 ? 49.463 9.025 -37.143 1.00 89.56 625 GLU A C 1
ATOM 5061 O O . GLU A 1 625 ? 49.886 7.871 -37.063 1.00 89.56 625 GLU A O 1
ATOM 5066 N N . PHE A 1 626 ? 48.460 9.354 -37.959 1.00 92.00 626 PHE A N 1
ATOM 5067 C CA . PHE A 1 626 ? 47.860 8.433 -38.918 1.00 92.00 626 PHE A CA 1
ATOM 5068 C C . PHE A 1 626 ? 48.269 8.809 -40.344 1.00 92.00 626 PHE A C 1
ATOM 5070 O O . PHE A 1 626 ? 48.389 9.978 -40.715 1.00 92.00 626 PHE A O 1
ATOM 5077 N N . ARG A 1 627 ? 48.550 7.792 -41.160 1.00 89.81 627 ARG A N 1
ATOM 5078 C CA . ARG A 1 627 ? 48.980 7.952 -42.555 1.00 89.81 627 ARG A CA 1
ATOM 5079 C C . ARG A 1 627 ? 48.314 6.918 -43.436 1.00 89.81 627 ARG A C 1
ATOM 5081 O O . ARG A 1 627 ? 48.128 5.780 -43.017 1.00 89.81 627 ARG A O 1
ATOM 5088 N N . GLU A 1 628 ? 48.014 7.298 -44.668 1.00 92.31 628 GLU A N 1
ATOM 5089 C CA . GLU A 1 628 ? 47.646 6.358 -45.722 1.00 92.31 628 GLU A CA 1
ATOM 5090 C C . GLU A 1 628 ? 48.924 5.787 -46.349 1.00 92.31 628 GLU A C 1
ATOM 5092 O O . GLU A 1 628 ? 49.862 6.523 -46.649 1.00 92.31 628 GLU A O 1
ATOM 5097 N N . CYS A 1 629 ? 49.002 4.467 -46.504 1.00 92.19 629 CYS A N 1
ATOM 5098 C CA . CYS A 1 629 ? 50.153 3.835 -47.140 1.00 92.19 629 CYS A CA 1
ATOM 5099 C C . CYS A 1 629 ? 50.120 4.025 -48.660 1.00 92.19 629 CYS A C 1
ATOM 5101 O O . CYS A 1 629 ? 49.180 3.570 -49.310 1.00 92.19 629 CYS A O 1
ATOM 5103 N N . ASP A 1 630 ? 51.205 4.546 -49.236 1.00 92.75 630 ASP A N 1
ATOM 5104 C CA . ASP A 1 630 ? 51.306 4.821 -50.679 1.00 92.75 630 ASP A CA 1
ATOM 5105 C C . ASP A 1 630 ? 51.197 3.566 -51.565 1.00 92.75 630 ASP A C 1
ATOM 5107 O O . ASP A 1 630 ? 50.814 3.653 -52.731 1.00 92.75 630 ASP A O 1
ATOM 5111 N N . SER A 1 631 ? 51.504 2.381 -51.023 1.00 93.00 631 SER A N 1
ATOM 5112 C CA . SER A 1 631 ? 51.436 1.119 -51.771 1.00 93.00 631 SER A CA 1
ATOM 5113 C C . SER A 1 631 ? 50.059 0.447 -51.695 1.00 93.00 631 SER A C 1
ATOM 5115 O O . SER A 1 631 ? 49.526 0.007 -52.714 1.00 93.00 631 SER A O 1
ATOM 5117 N N . CYS A 1 632 ? 49.467 0.335 -50.498 1.00 90.94 632 CYS A N 1
ATOM 5118 C CA . CYS A 1 632 ? 48.234 -0.438 -50.295 1.00 90.94 632 CYS A CA 1
ATOM 5119 C C . CYS A 1 632 ? 46.973 0.406 -50.054 1.00 90.94 632 CYS A C 1
ATOM 5121 O O . CYS A 1 632 ? 45.881 -0.161 -50.038 1.00 90.94 632 CYS A O 1
ATOM 5123 N N . GLY A 1 633 ? 47.105 1.723 -49.862 1.00 88.81 633 GLY A N 1
ATOM 5124 C CA . GLY A 1 633 ? 45.995 2.644 -49.587 1.00 88.81 633 GLY A CA 1
ATOM 5125 C C . GLY A 1 633 ? 45.338 2.459 -48.214 1.00 88.81 633 GLY A C 1
ATOM 5126 O O . GLY A 1 633 ? 44.292 3.037 -47.944 1.00 88.81 633 GLY A O 1
ATOM 5127 N N . ALA A 1 634 ? 45.896 1.614 -47.341 1.00 89.38 634 ALA A N 1
ATOM 5128 C CA . ALA A 1 634 ? 45.366 1.418 -45.995 1.00 89.38 634 ALA A CA 1
ATOM 5129 C C . ALA A 1 634 ? 45.940 2.461 -45.031 1.00 89.38 634 ALA A C 1
ATOM 5131 O O . ALA A 1 634 ? 47.148 2.721 -45.043 1.00 89.38 634 ALA A O 1
ATOM 5132 N N . PHE A 1 635 ? 45.089 2.996 -44.154 1.00 91.44 635 PHE A N 1
ATOM 5133 C CA . PHE A 1 635 ? 45.538 3.817 -43.036 1.00 91.44 635 PHE A CA 1
ATOM 5134 C C . PHE A 1 635 ? 46.290 2.977 -42.000 1.00 91.44 635 PHE A C 1
ATOM 5136 O O . PHE A 1 635 ? 45.904 1.848 -41.683 1.00 91.44 635 PHE A O 1
ATOM 5143 N N . TYR A 1 636 ? 47.360 3.541 -41.451 1.00 90.44 636 TYR A N 1
ATOM 5144 C CA . TYR A 1 636 ? 48.148 2.951 -40.379 1.00 90.44 636 TYR A CA 1
ATOM 5145 C C . TYR A 1 636 ? 48.570 4.019 -39.366 1.00 90.44 636 TYR A C 1
ATOM 5147 O O . TYR A 1 636 ? 48.676 5.200 -39.692 1.00 90.44 636 TYR A O 1
ATOM 5155 N N . TYR A 1 637 ? 48.802 3.590 -38.127 1.00 90.12 637 TYR A N 1
ATOM 5156 C CA . TYR A 1 637 ? 49.357 4.432 -37.071 1.00 90.12 637 TYR A CA 1
ATOM 5157 C C . TYR A 1 637 ? 50.888 4.430 -37.172 1.00 90.12 637 TYR A C 1
ATOM 5159 O O . TYR A 1 637 ? 51.487 3.357 -37.282 1.00 90.12 637 TYR A O 1
ATOM 5167 N N . ILE A 1 638 ? 51.525 5.605 -37.144 1.00 87.62 638 ILE A N 1
ATOM 5168 C CA . ILE A 1 638 ? 52.985 5.758 -37.228 1.00 87.62 638 ILE A CA 1
ATOM 5169 C C . ILE A 1 638 ? 53.619 5.233 -35.934 1.00 87.62 638 ILE A C 1
ATOM 5171 O O . ILE A 1 638 ? 53.836 5.962 -34.964 1.00 87.62 638 ILE A O 1
ATOM 5175 N N . TYR A 1 639 ? 53.904 3.934 -35.904 1.00 75.81 639 TYR A N 1
ATOM 5176 C CA . TYR A 1 639 ? 54.573 3.270 -34.794 1.00 75.81 639 TYR A CA 1
ATOM 5177 C C . TYR A 1 639 ? 55.172 1.930 -35.236 1.00 75.81 639 TYR A C 1
ATOM 5179 O O . TYR A 1 639 ? 54.536 1.167 -35.960 1.00 75.81 639 TYR A O 1
ATOM 5187 N N . GLY A 1 640 ? 56.372 1.600 -34.750 1.00 76.06 640 GLY A N 1
ATOM 5188 C CA . GLY A 1 640 ? 57.030 0.324 -35.049 1.00 76.06 640 GLY A CA 1
ATOM 5189 C C . GLY A 1 640 ? 57.666 0.282 -36.443 1.00 76.06 640 GLY A C 1
ATOM 5190 O O . GLY A 1 640 ? 58.567 1.066 -36.718 1.00 76.06 640 GLY A O 1
ATOM 5191 N N . ASP A 1 641 ? 57.213 -0.649 -37.291 1.00 79.81 641 ASP A N 1
ATOM 5192 C CA . ASP A 1 641 ? 57.850 -1.039 -38.566 1.00 79.81 641 ASP A CA 1
ATOM 5193 C C . ASP A 1 641 ? 57.482 -0.150 -39.775 1.00 79.81 641 ASP A C 1
ATOM 5195 O O . ASP A 1 641 ? 57.774 -0.515 -40.919 1.00 79.81 641 ASP A O 1
ATOM 5199 N N . SER A 1 642 ? 56.810 0.985 -39.562 1.00 89.06 642 SER A N 1
ATOM 5200 C CA . SER A 1 642 ? 56.461 1.923 -40.637 1.00 89.06 642 SER A CA 1
ATOM 5201 C C . SER A 1 642 ? 57.706 2.497 -41.314 1.00 89.06 642 SER A C 1
ATOM 5203 O O . SER A 1 642 ? 58.6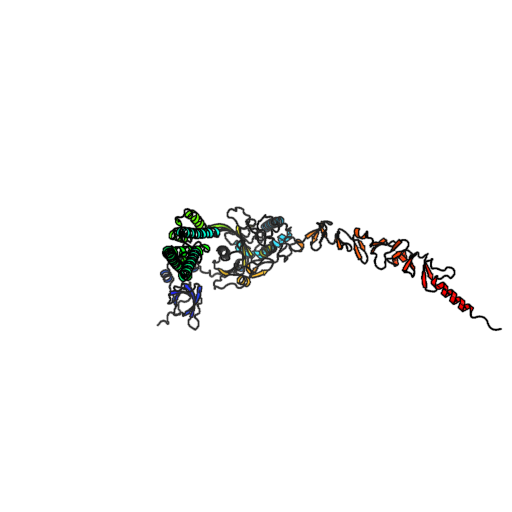95 2.787 -40.642 1.00 89.06 642 SER A O 1
ATOM 5205 N N . VAL A 1 643 ? 57.641 2.715 -42.627 1.00 89.88 643 VAL A N 1
ATOM 5206 C CA . VAL A 1 643 ? 58.768 3.212 -43.427 1.00 89.88 643 VAL A CA 1
ATOM 5207 C C . VAL A 1 643 ? 58.434 4.579 -44.007 1.00 89.88 643 VAL A C 1
ATOM 5209 O O . VAL A 1 643 ? 57.391 4.738 -44.637 1.00 89.88 643 VAL A O 1
ATOM 5212 N N . GLU A 1 644 ? 59.342 5.535 -43.834 1.00 90.00 644 GLU A N 1
ATOM 5213 C CA . GLU A 1 644 ? 59.338 6.826 -44.524 1.00 90.00 644 GLU A CA 1
ATOM 5214 C C . GLU A 1 644 ? 60.605 6.911 -45.383 1.00 90.00 644 GLU A C 1
ATOM 5216 O O . GLU A 1 644 ? 61.701 6.600 -44.910 1.00 90.00 644 GLU A O 1
ATOM 5221 N N . THR A 1 645 ? 60.454 7.253 -46.658 1.00 90.06 645 THR A N 1
ATOM 5222 C CA . THR A 1 645 ? 61.561 7.348 -47.621 1.00 90.06 645 THR A CA 1
ATOM 5223 C C . THR A 1 645 ? 62.007 8.797 -47.788 1.00 90.06 645 THR A C 1
ATOM 5225 O O . THR A 1 645 ? 61.249 9.727 -47.515 1.00 90.06 645 THR A O 1
ATOM 5228 N N . GLU A 1 646 ? 63.234 9.018 -48.266 1.00 83.88 646 GLU A N 1
ATOM 5229 C CA . GLU A 1 646 ? 63.781 10.376 -48.424 1.00 83.88 646 GLU A CA 1
ATOM 5230 C C . GLU A 1 646 ? 62.964 11.239 -49.407 1.00 83.88 646 GLU A C 1
ATOM 5232 O O . GLU A 1 646 ? 62.803 12.444 -49.211 1.00 83.88 646 GLU A O 1
ATOM 5237 N N . ASP A 1 647 ? 62.380 10.620 -50.437 1.00 86.81 647 ASP A N 1
ATOM 5238 C CA . ASP A 1 647 ? 61.499 11.286 -51.402 1.00 86.81 647 ASP A CA 1
ATOM 5239 C C . ASP A 1 647 ? 60.078 11.552 -50.864 1.00 86.81 647 ASP A C 1
ATOM 5241 O O . ASP A 1 647 ? 59.221 12.049 -51.598 1.00 86.81 647 ASP A O 1
ATOM 5245 N N . GLY A 1 648 ? 59.842 11.281 -49.575 1.00 86.88 648 GLY A N 1
ATOM 5246 C CA . GLY A 1 648 ? 58.629 11.640 -48.845 1.00 86.88 648 GLY A CA 1
ATOM 5247 C C . GLY A 1 648 ? 57.489 10.632 -48.956 1.00 86.88 648 GLY A C 1
ATOM 5248 O O . GLY A 1 648 ? 56.347 11.002 -48.681 1.00 86.88 648 GLY A O 1
ATOM 5249 N N . ARG A 1 649 ? 57.760 9.383 -49.361 1.00 91.06 649 ARG A N 1
ATOM 5250 C CA . ARG A 1 649 ? 56.744 8.320 -49.381 1.00 91.06 649 ARG A CA 1
ATOM 5251 C C . ARG A 1 649 ? 56.626 7.621 -48.036 1.00 91.06 649 ARG A C 1
ATOM 5253 O O . ARG A 1 649 ? 57.592 7.505 -47.287 1.00 91.06 649 ARG A O 1
ATOM 5260 N N . SER A 1 650 ? 55.423 7.147 -47.744 1.00 91.69 650 SER A N 1
ATOM 5261 C CA . SER A 1 650 ? 55.013 6.587 -46.460 1.00 91.69 650 SER A CA 1
ATOM 5262 C C . SER A 1 650 ? 54.401 5.197 -46.642 1.00 91.69 650 SER A C 1
ATOM 5264 O O . SER A 1 650 ? 53.412 5.006 -47.354 1.00 91.69 650 SER A O 1
ATOM 5266 N N . TYR A 1 651 ? 54.969 4.196 -45.969 1.00 92.81 651 TYR A N 1
ATOM 5267 C CA . TYR A 1 651 ? 54.513 2.811 -46.037 1.00 92.81 651 TYR A CA 1
ATOM 5268 C C . TYR A 1 651 ? 54.194 2.242 -44.658 1.00 92.81 651 TYR A C 1
ATOM 5270 O O . TYR A 1 651 ? 54.932 2.438 -43.691 1.00 92.81 651 TYR A O 1
ATOM 5278 N N . CYS A 1 652 ? 53.125 1.443 -44.583 1.00 90.69 652 CYS A N 1
ATOM 5279 C CA . CYS A 1 652 ? 52.690 0.835 -43.325 1.00 90.69 652 CYS A CA 1
ATOM 5280 C C . CYS A 1 652 ? 53.673 -0.209 -42.774 1.00 90.69 652 CYS A C 1
ATOM 5282 O O . CYS A 1 652 ? 53.630 -0.518 -41.588 1.00 90.69 652 CYS A O 1
ATOM 5284 N N . ASN A 1 653 ? 54.539 -0.768 -43.623 1.00 91.25 653 ASN A N 1
ATOM 5285 C CA . ASN A 1 653 ? 55.642 -1.638 -43.230 1.00 91.25 653 ASN A CA 1
ATOM 5286 C C . ASN A 1 653 ? 56.680 -1.784 -44.355 1.00 91.25 653 ASN A C 1
ATOM 5288 O O . ASN A 1 653 ? 56.423 -1.459 -45.519 1.00 91.25 653 ASN A O 1
ATOM 5292 N N . SER A 1 654 ? 57.825 -2.376 -44.008 1.00 91.31 654 SER A N 1
ATOM 5293 C CA . SER A 1 654 ? 58.909 -2.730 -44.934 1.00 91.31 654 SER A CA 1
ATOM 5294 C C . SER A 1 654 ? 58.462 -3.581 -46.126 1.00 91.31 654 SER A C 1
ATOM 5296 O O . SER A 1 654 ? 58.973 -3.401 -47.226 1.00 91.31 654 SER A O 1
ATOM 5298 N N . SER A 1 655 ? 57.478 -4.473 -45.961 1.00 92.19 655 SER A N 1
ATOM 5299 C CA . SER A 1 655 ? 56.984 -5.298 -47.074 1.00 92.19 655 SER A CA 1
ATOM 5300 C C . SER A 1 655 ? 56.289 -4.458 -48.146 1.00 92.19 655 SER A C 1
ATOM 5302 O O . SER A 1 655 ? 56.501 -4.701 -49.331 1.00 92.19 655 SER A O 1
ATOM 5304 N N . CYS A 1 656 ? 55.512 -3.446 -47.751 1.00 93.50 656 CYS A N 1
ATOM 5305 C CA . CYS A 1 656 ? 54.895 -2.510 -48.692 1.00 93.50 656 CYS A CA 1
ATOM 5306 C C . CYS A 1 656 ? 55.945 -1.642 -49.396 1.00 93.50 656 CYS A C 1
ATOM 5308 O O . CYS A 1 656 ? 55.879 -1.493 -50.612 1.00 93.50 656 CYS A O 1
ATOM 5310 N N . ALA A 1 657 ? 56.963 -1.170 -48.671 1.00 92.19 657 ALA A N 1
ATOM 5311 C CA . ALA A 1 657 ? 58.085 -0.452 -49.276 1.00 92.19 657 ALA A CA 1
ATOM 5312 C C . ALA A 1 657 ? 58.844 -1.329 -50.296 1.00 92.19 657 ALA A C 1
ATOM 5314 O O . ALA A 1 657 ? 59.136 -0.893 -51.409 1.00 92.19 657 ALA A O 1
ATOM 5315 N N . TYR A 1 658 ? 59.106 -2.603 -49.969 1.00 93.25 658 TYR A N 1
ATOM 5316 C CA . TYR A 1 658 ? 59.757 -3.543 -50.887 1.00 93.25 658 TYR A CA 1
ATOM 5317 C C . TYR A 1 658 ? 58.944 -3.807 -52.156 1.00 93.25 658 TYR A C 1
ATOM 5319 O O . TYR A 1 658 ? 59.536 -3.896 -53.239 1.00 93.25 658 TYR A O 1
ATOM 5327 N N . LEU A 1 659 ? 57.619 -3.949 -52.020 1.00 93.56 659 LEU A N 1
ATOM 5328 C CA . LEU A 1 659 ? 56.691 -4.140 -53.138 1.00 93.56 659 LEU A CA 1
ATOM 5329 C C . LEU A 1 659 ? 56.670 -2.931 -54.074 1.00 93.56 659 LEU A C 1
ATOM 5331 O O . LEU A 1 659 ? 56.613 -3.123 -55.287 1.00 93.56 659 LEU A O 1
ATOM 5335 N N . ASP A 1 660 ? 56.787 -1.723 -53.522 1.00 92.00 660 ASP A N 1
ATOM 5336 C CA . ASP A 1 660 ? 56.845 -0.481 -54.298 1.00 92.00 660 ASP A CA 1
ATOM 5337 C C . ASP A 1 660 ? 58.250 -0.165 -54.844 1.00 92.00 660 ASP A C 1
ATOM 5339 O O . ASP A 1 660 ? 58.481 0.876 -55.453 1.00 92.00 660 ASP A O 1
ATOM 5343 N N . GLY A 1 661 ? 59.195 -1.099 -54.678 1.00 93.00 661 GLY A N 1
ATOM 5344 C CA . GLY A 1 661 ? 60.525 -1.018 -55.273 1.00 93.00 661 GLY A CA 1
ATOM 5345 C C . GLY A 1 661 ? 61.550 -0.258 -54.439 1.00 93.00 661 GLY A C 1
ATOM 5346 O O . GLY A 1 661 ? 62.559 0.153 -54.996 1.00 93.00 661 GLY A O 1
ATOM 5347 N N . TYR A 1 662 ? 61.349 -0.103 -53.130 1.00 94.38 662 TYR A N 1
ATOM 5348 C CA . TYR A 1 662 ? 62.332 0.509 -52.229 1.00 94.38 662 TYR A CA 1
ATOM 5349 C C . TYR A 1 662 ? 63.168 -0.550 -51.512 1.00 94.38 662 TYR A C 1
ATOM 5351 O O . TYR A 1 662 ? 62.733 -1.689 -51.319 1.00 94.38 662 TYR A O 1
ATOM 5359 N N . ARG A 1 663 ? 64.398 -0.205 -51.136 1.00 93.25 663 ARG A N 1
ATOM 5360 C CA . ARG A 1 663 ? 65.318 -1.061 -50.380 1.00 93.25 663 ARG A CA 1
ATOM 5361 C C . ARG A 1 663 ? 65.953 -0.261 -49.249 1.00 93.25 663 ARG A C 1
ATOM 5363 O O . ARG A 1 663 ? 66.248 0.916 -49.420 1.00 93.25 663 ARG A O 1
ATOM 5370 N N . MET A 1 664 ? 66.158 -0.923 -48.114 1.00 92.69 664 MET A N 1
ATOM 5371 C CA . MET A 1 664 ? 66.856 -0.353 -46.966 1.00 92.69 664 MET A CA 1
ATOM 5372 C C . MET A 1 664 ? 68.357 -0.575 -47.129 1.00 92.69 664 MET A C 1
ATOM 5374 O O . MET A 1 664 ? 68.781 -1.717 -47.329 1.00 92.69 664 MET A O 1
ATOM 5378 N N . VAL A 1 665 ? 69.139 0.495 -47.049 1.00 91.50 665 VAL A N 1
ATOM 5379 C CA . VAL A 1 665 ? 70.604 0.419 -46.976 1.00 91.50 665 VAL A CA 1
ATOM 5380 C C . VAL A 1 665 ? 71.046 0.179 -45.530 1.00 91.50 665 VAL A C 1
ATOM 5382 O O . VAL A 1 665 ? 70.248 0.294 -44.598 1.00 91.50 665 VAL A O 1
ATOM 5385 N N . GLU A 1 666 ? 72.317 -0.154 -45.316 1.00 85.81 666 GLU A N 1
ATOM 5386 C CA . GLU A 1 666 ? 72.839 -0.496 -43.982 1.00 85.81 666 GLU A CA 1
ATOM 5387 C C . GLU A 1 666 ? 72.676 0.630 -42.941 1.00 85.81 666 GLU A C 1
ATOM 5389 O O . GLU A 1 666 ? 72.504 0.353 -41.753 1.00 85.81 666 GLU A O 1
ATOM 5394 N N . SER A 1 667 ? 72.627 1.897 -43.374 1.00 84.12 667 SER A N 1
ATOM 5395 C CA . SER A 1 667 ? 72.346 3.044 -42.495 1.00 84.12 667 SER A CA 1
ATOM 5396 C C . SER A 1 667 ? 70.917 3.061 -41.925 1.00 84.12 667 SER A C 1
ATOM 5398 O O . SER A 1 667 ? 70.638 3.840 -41.014 1.00 84.12 667 SER A O 1
ATOM 5400 N N . GLY A 1 668 ? 70.018 2.206 -42.427 1.00 86.75 668 GLY A N 1
ATOM 5401 C CA . GLY A 1 668 ? 68.600 2.153 -42.059 1.00 86.75 668 GLY A CA 1
ATOM 5402 C C . GLY A 1 668 ? 67.695 3.053 -42.907 1.00 86.75 668 GLY A C 1
ATOM 5403 O O . GLY A 1 668 ? 66.477 3.023 -42.739 1.00 86.75 668 GLY A O 1
ATOM 5404 N N . GLU A 1 669 ? 68.267 3.833 -43.825 1.00 90.88 669 GLU A N 1
ATOM 5405 C CA . GLU A 1 669 ? 67.533 4.680 -44.770 1.00 90.88 669 GLU A CA 1
ATOM 5406 C C . GLU A 1 669 ? 67.005 3.869 -45.962 1.00 90.88 669 GLU A C 1
ATOM 5408 O O . GLU A 1 669 ? 67.544 2.815 -46.311 1.00 90.88 669 GLU A O 1
ATOM 5413 N N . TRP A 1 670 ? 65.933 4.354 -46.591 1.00 93.31 670 TRP A N 1
ATOM 5414 C CA . TRP A 1 670 ? 65.243 3.659 -47.676 1.00 93.31 670 TRP A CA 1
ATOM 5415 C C . TRP A 1 670 ? 65.319 4.439 -48.985 1.00 93.31 670 TRP A C 1
ATOM 5417 O O . TRP A 1 670 ? 64.871 5.582 -49.053 1.00 93.31 670 TRP A O 1
ATOM 5427 N N . TYR A 1 671 ? 65.798 3.768 -50.033 1.00 92.38 671 TYR A N 1
ATOM 5428 C CA . TYR A 1 671 ? 66.017 4.340 -51.362 1.00 92.38 671 TYR A CA 1
ATOM 5429 C C . TYR A 1 671 ? 65.340 3.496 -52.453 1.00 92.38 671 TYR A C 1
ATOM 5431 O O . TYR A 1 671 ? 65.106 2.295 -52.247 1.00 92.38 671 TYR A O 1
ATOM 5439 N N . PRO A 1 672 ? 65.015 4.080 -53.621 1.00 92.31 672 PRO A N 1
ATOM 5440 C CA . PRO A 1 672 ? 64.589 3.324 -54.794 1.00 92.31 672 PRO A CA 1
ATOM 5441 C C . PRO A 1 672 ? 65.599 2.226 -55.151 1.00 92.31 672 PRO A C 1
ATOM 5443 O O . PRO A 1 672 ? 66.807 2.431 -55.121 1.00 92.31 672 PRO A O 1
ATOM 5446 N N . GLN A 1 673 ? 65.125 1.039 -55.530 1.00 91.56 673 GLN A N 1
ATOM 5447 C CA . GLN A 1 673 ? 65.976 -0.131 -55.789 1.00 91.56 673 GLN A CA 1
ATOM 5448 C C . GLN A 1 673 ? 67.032 0.111 -56.882 1.00 91.56 673 GLN A C 1
ATOM 5450 O O . GLN A 1 673 ? 68.044 -0.582 -56.913 1.00 91.56 673 GLN A O 1
ATOM 5455 N N . ASN A 1 674 ? 66.799 1.051 -57.798 1.00 90.62 674 ASN A N 1
ATOM 5456 C CA . ASN A 1 674 ? 67.744 1.420 -58.852 1.00 90.62 674 ASN A CA 1
ATOM 5457 C C . ASN A 1 674 ? 68.876 2.354 -58.389 1.00 90.62 674 ASN A C 1
ATOM 5459 O O . ASN A 1 674 ? 69.722 2.659 -59.221 1.00 90.62 674 ASN A O 1
ATOM 5463 N N . GLU A 1 675 ? 68.855 2.808 -57.135 1.00 91.56 675 GLU A N 1
ATOM 5464 C CA . GLU A 1 675 ? 69.850 3.697 -56.501 1.00 91.56 675 GLU A CA 1
ATOM 5465 C C . GLU A 1 675 ? 70.595 2.978 -55.358 1.00 91.56 675 GLU A C 1
ATOM 5467 O O . GLU A 1 675 ? 71.215 3.596 -54.490 1.00 91.56 675 GLU A O 1
ATOM 5472 N N . VAL A 1 676 ? 70.455 1.649 -55.297 1.00 92.12 676 VAL A N 1
ATOM 5473 C CA . VAL A 1 676 ? 71.034 0.804 -54.255 1.00 92.12 676 VAL A CA 1
ATOM 5474 C C . VAL A 1 676 ? 71.869 -0.294 -54.895 1.00 92.12 676 VAL A C 1
ATOM 5476 O O . VAL A 1 676 ? 71.392 -1.063 -55.734 1.00 92.12 676 VAL A O 1
ATOM 5479 N N . HIS A 1 677 ? 73.105 -0.410 -54.428 1.00 89.88 677 HIS A N 1
ATOM 5480 C CA . HIS A 1 677 ? 74.085 -1.398 -54.847 1.00 89.88 677 HIS A CA 1
ATOM 5481 C C . HIS A 1 677 ? 74.369 -2.402 -53.725 1.00 89.88 677 HIS A C 1
ATOM 5483 O O . HIS A 1 677 ? 74.338 -2.059 -52.546 1.00 89.88 677 HIS A O 1
ATOM 5489 N N . HIS A 1 678 ? 74.657 -3.653 -54.091 1.00 91.69 678 HIS A N 1
ATOM 5490 C CA . HIS A 1 678 ? 75.092 -4.695 -53.159 1.00 91.69 678 HIS A CA 1
ATOM 5491 C C . HIS A 1 678 ? 76.606 -4.870 -53.268 1.00 91.69 678 HIS A C 1
ATOM 5493 O O . HIS A 1 678 ? 77.100 -5.295 -54.312 1.00 91.69 678 HIS A O 1
ATOM 5499 N N . CYS A 1 679 ? 77.335 -4.567 -52.197 1.00 89.94 679 CYS A N 1
ATOM 5500 C CA . CYS A 1 679 ? 78.771 -4.797 -52.130 1.00 89.94 679 CYS A CA 1
ATOM 5501 C C . CYS A 1 679 ? 79.043 -6.288 -51.906 1.00 89.94 679 CYS A C 1
ATOM 5503 O O . CYS A 1 679 ? 78.736 -6.820 -50.844 1.00 89.94 679 CYS A O 1
ATOM 5505 N N . GLU A 1 680 ? 79.643 -6.980 -52.878 1.00 85.94 680 GLU A N 1
ATOM 5506 C CA . GLU A 1 680 ? 79.974 -8.407 -52.720 1.00 85.94 680 GLU A CA 1
ATOM 5507 C C . GLU A 1 680 ? 81.076 -8.662 -51.675 1.00 85.94 680 GLU A C 1
ATOM 5509 O O . GLU A 1 680 ? 81.214 -9.790 -51.207 1.00 85.94 680 GLU A O 1
ATOM 5514 N N . HIS A 1 681 ? 81.845 -7.636 -51.290 1.00 85.19 681 HIS A N 1
ATOM 5515 C CA . HIS A 1 681 ? 82.951 -7.777 -50.339 1.00 85.19 681 HIS A CA 1
ATOM 5516 C C . HIS A 1 681 ? 82.482 -7.819 -48.876 1.00 85.19 681 HIS A C 1
ATOM 5518 O O . HIS A 1 681 ? 82.932 -8.668 -48.109 1.00 85.19 681 HIS A O 1
ATOM 5524 N N . CYS A 1 682 ? 81.548 -6.944 -48.490 1.00 88.25 682 CYS A N 1
ATOM 5525 C CA . CYS A 1 682 ? 81.005 -6.876 -47.126 1.00 88.25 682 CYS A CA 1
ATOM 5526 C C . CYS A 1 682 ? 79.528 -7.291 -47.015 1.00 88.25 682 CYS A C 1
ATOM 5528 O O . CYS A 1 682 ? 78.966 -7.250 -45.924 1.00 88.25 682 CYS A O 1
ATOM 5530 N N . GLU A 1 683 ? 78.909 -7.698 -48.127 1.00 88.69 683 GLU A N 1
ATOM 5531 C CA . GLU A 1 683 ? 77.495 -8.094 -48.244 1.00 88.69 683 GLU A CA 1
ATOM 5532 C C . GLU A 1 683 ? 76.487 -6.979 -47.892 1.00 88.69 683 GLU A C 1
ATOM 5534 O O . GLU A 1 683 ? 75.289 -7.239 -47.741 1.00 88.69 683 GLU A O 1
ATOM 5539 N N . SER A 1 684 ? 76.938 -5.724 -47.774 1.00 89.31 684 SER A N 1
ATOM 5540 C CA . SER A 1 684 ? 76.067 -4.600 -47.434 1.00 89.31 684 SER A CA 1
ATOM 5541 C C . SER A 1 684 ? 75.365 -3.997 -48.652 1.00 89.31 684 SER A C 1
ATOM 5543 O O . SER A 1 684 ? 75.862 -4.017 -49.782 1.00 89.31 684 SER A O 1
ATOM 5545 N N . LEU A 1 685 ? 74.168 -3.452 -48.410 1.00 91.38 685 LEU A N 1
ATOM 5546 C CA . LEU A 1 685 ? 73.447 -2.619 -49.370 1.00 91.38 685 LEU A CA 1
ATOM 5547 C C . LEU A 1 685 ? 73.800 -1.154 -49.112 1.00 91.38 685 LEU A C 1
ATOM 5549 O O . LEU A 1 685 ? 73.558 -0.650 -48.012 1.00 91.38 685 LEU A O 1
ATOM 5553 N N . VAL A 1 686 ? 74.326 -0.473 -50.127 1.00 90.69 686 VAL A N 1
ATOM 5554 C CA . VAL A 1 686 ? 74.734 0.936 -50.062 1.00 90.69 686 VAL A CA 1
ATOM 5555 C C . VAL A 1 686 ? 74.058 1.752 -51.158 1.00 90.69 686 VAL A C 1
ATOM 5557 O O . VAL A 1 686 ? 73.729 1.230 -52.219 1.00 90.69 686 VAL A O 1
ATOM 5560 N N . HIS A 1 687 ? 73.832 3.034 -50.893 1.00 92.31 687 HIS A N 1
ATOM 5561 C CA . HIS A 1 687 ? 73.299 3.976 -51.877 1.00 92.31 687 HIS A CA 1
ATOM 5562 C C . HIS A 1 687 ? 74.373 4.356 -52.917 1.00 92.31 687 HIS A C 1
ATOM 5564 O O . HIS A 1 687 ? 75.563 4.331 -52.596 1.00 92.31 687 HIS A O 1
ATOM 5570 N N . ASP A 1 688 ? 73.967 4.771 -54.123 1.00 90.44 688 ASP A N 1
ATOM 5571 C CA . ASP A 1 688 ? 74.842 5.222 -55.225 1.00 90.44 688 ASP A CA 1
ATOM 5572 C C . ASP A 1 688 ? 75.953 6.189 -54.781 1.00 90.44 688 ASP A C 1
ATOM 5574 O O . ASP A 1 688 ? 77.071 6.151 -55.291 1.00 90.44 688 ASP A O 1
ATOM 5578 N N . SER A 1 689 ? 75.667 7.068 -53.816 1.00 88.81 689 SER A N 1
ATOM 5579 C CA . SER A 1 689 ? 76.636 8.054 -53.320 1.00 88.81 689 SER A CA 1
ATOM 5580 C C . SER A 1 689 ? 77.797 7.464 -52.516 1.00 88.81 689 SER A C 1
ATOM 5582 O O . SER A 1 689 ? 78.760 8.184 -52.275 1.00 88.81 689 SER A O 1
ATOM 5584 N N . ALA A 1 690 ? 77.671 6.220 -52.054 1.00 88.31 690 ALA A N 1
ATOM 5585 C CA . ALA A 1 690 ? 78.687 5.471 -51.311 1.00 88.31 690 ALA A CA 1
ATOM 5586 C C . ALA A 1 690 ? 79.183 4.245 -52.107 1.00 88.31 690 ALA A C 1
ATOM 5588 O O . ALA A 1 690 ? 79.788 3.327 -51.544 1.00 88.31 690 ALA A O 1
ATOM 5589 N N . TRP A 1 691 ? 78.874 4.200 -53.409 1.00 91.75 691 TRP A N 1
ATOM 5590 C CA . TRP A 1 691 ? 79.287 3.148 -54.325 1.00 91.75 691 TRP A CA 1
ATOM 5591 C C . TRP A 1 691 ? 80.483 3.587 -55.168 1.00 91.75 691 TRP A C 1
ATOM 5593 O O . TRP A 1 691 ? 80.436 4.590 -55.886 1.00 91.75 691 TRP A O 1
ATOM 5603 N N . ASN A 1 692 ? 81.540 2.781 -55.153 1.00 87.81 692 ASN A N 1
ATOM 5604 C CA . ASN A 1 692 ? 82.727 3.005 -55.954 1.00 87.81 692 ASN A CA 1
ATOM 5605 C C . ASN A 1 692 ? 82.658 2.211 -57.264 1.00 87.81 692 ASN A C 1
ATOM 5607 O O . ASN A 1 692 ? 82.951 1.016 -57.311 1.00 87.81 692 ASN A O 1
ATOM 5611 N N . SER A 1 693 ? 82.319 2.882 -58.367 1.00 84.19 693 SER A N 1
ATOM 5612 C CA . SER A 1 693 ? 82.198 2.227 -59.678 1.00 84.19 693 SER A CA 1
ATOM 5613 C C . SER A 1 693 ? 83.514 1.702 -60.254 1.00 84.19 693 SER A C 1
ATOM 5615 O O . SER A 1 693 ? 83.484 0.847 -61.136 1.00 84.19 693 SER A O 1
ATOM 5617 N N . ASP A 1 694 ? 84.658 2.236 -59.814 1.00 85.06 694 ASP A N 1
ATOM 5618 C CA . ASP A 1 694 ? 85.966 1.832 -60.343 1.00 85.06 694 ASP A CA 1
ATOM 5619 C C . ASP A 1 694 ? 86.407 0.470 -59.783 1.00 85.06 694 ASP A C 1
ATOM 5621 O O . ASP A 1 694 ? 87.119 -0.268 -60.466 1.00 85.06 694 ASP A O 1
ATOM 5625 N N . HIS A 1 695 ? 85.953 0.129 -58.573 1.00 82.25 695 HIS A N 1
ATOM 5626 C CA . HIS A 1 695 ? 86.297 -1.111 -57.867 1.00 82.25 695 HIS A CA 1
ATOM 5627 C C . HIS A 1 695 ? 85.094 -2.047 -57.655 1.00 82.25 695 HIS A C 1
ATOM 5629 O O . HIS A 1 695 ? 85.273 -3.145 -57.138 1.00 82.25 695 HIS A O 1
ATOM 5635 N N . ASP A 1 696 ? 83.898 -1.639 -58.102 1.00 86.25 696 ASP A N 1
ATOM 5636 C CA . ASP A 1 696 ? 82.638 -2.395 -58.009 1.00 86.25 696 ASP A CA 1
ATOM 5637 C C . ASP A 1 696 ? 82.310 -2.826 -56.561 1.00 86.25 696 ASP A C 1
ATOM 5639 O O . ASP A 1 696 ? 81.891 -3.953 -56.296 1.00 86.25 696 ASP A O 1
ATOM 5643 N N . CYS A 1 697 ? 82.540 -1.924 -55.600 1.00 88.06 697 CYS A N 1
ATOM 5644 C CA . CYS A 1 697 ? 82.342 -2.146 -54.164 1.00 88.06 697 CYS A CA 1
ATOM 5645 C C . CYS A 1 697 ? 81.864 -0.865 -53.452 1.00 88.06 697 CYS A C 1
ATOM 5647 O O . CYS A 1 697 ? 81.855 0.214 -54.044 1.00 88.06 697 CYS A O 1
ATOM 5649 N N . CYS A 1 698 ? 81.485 -0.948 -52.170 1.00 89.25 698 CYS A N 1
ATOM 5650 C CA . CYS A 1 698 ? 81.234 0.260 -51.374 1.00 89.25 698 CYS A CA 1
ATOM 5651 C C . CYS A 1 698 ? 82.540 1.012 -51.070 1.00 89.25 698 CYS A C 1
ATOM 5653 O O . CYS A 1 698 ? 83.607 0.396 -51.016 1.00 89.25 698 CYS A O 1
ATOM 5655 N N . ASP A 1 699 ? 82.451 2.326 -50.848 1.00 87.56 699 ASP A N 1
ATOM 5656 C CA . ASP A 1 699 ? 83.614 3.186 -50.577 1.00 87.56 699 ASP A CA 1
ATOM 5657 C C . ASP A 1 699 ? 84.439 2.722 -49.364 1.00 87.56 699 ASP A C 1
ATOM 5659 O O . ASP A 1 699 ? 85.664 2.819 -49.388 1.00 87.56 699 ASP A O 1
ATOM 5663 N N . ASP A 1 700 ? 83.794 2.147 -48.345 1.00 86.25 700 ASP A N 1
ATOM 5664 C CA . ASP A 1 700 ? 84.471 1.636 -47.146 1.00 86.25 700 ASP A CA 1
ATOM 5665 C C . ASP A 1 700 ? 85.337 0.391 -47.425 1.00 86.25 700 ASP A C 1
ATOM 5667 O O . ASP A 1 700 ? 86.301 0.146 -46.706 1.00 86.25 700 ASP A O 1
ATOM 5671 N N . CYS A 1 701 ? 85.027 -0.387 -48.469 1.00 88.00 701 CYS A N 1
ATOM 5672 C CA . CYS A 1 701 ? 85.782 -1.589 -48.846 1.00 88.00 701 CYS A CA 1
ATOM 5673 C C . CYS A 1 701 ? 86.876 -1.324 -49.890 1.00 88.00 701 CYS A C 1
ATOM 5675 O O . CYS A 1 701 ? 87.626 -2.240 -50.228 1.00 88.00 701 CYS A O 1
ATOM 5677 N N . VAL A 1 702 ? 86.976 -0.101 -50.423 1.00 84.69 702 VAL A N 1
ATOM 5678 C CA . VAL A 1 702 ? 87.965 0.235 -51.461 1.00 84.69 702 VAL A CA 1
ATOM 5679 C C . VAL A 1 702 ? 89.388 0.059 -50.935 1.00 84.69 702 VAL A C 1
ATOM 5681 O O . VAL A 1 702 ? 90.220 -0.534 -51.622 1.00 84.69 702 VAL A O 1
ATOM 5684 N N . ASP A 1 703 ? 89.662 0.541 -49.721 1.00 79.94 703 ASP A N 1
ATOM 5685 C CA . ASP A 1 703 ? 90.995 0.465 -49.116 1.00 79.94 703 ASP A CA 1
ATOM 5686 C C . ASP A 1 703 ? 91.407 -0.996 -48.844 1.00 79.94 703 ASP A C 1
ATOM 5688 O O . ASP A 1 703 ? 92.526 -1.380 -49.181 1.00 79.94 703 ASP A O 1
ATOM 5692 N N . ASP A 1 704 ? 90.486 -1.838 -48.358 1.00 78.50 704 ASP A N 1
ATOM 5693 C CA . ASP A 1 704 ? 90.735 -3.269 -48.114 1.00 78.50 704 ASP A CA 1
ATOM 5694 C C . ASP A 1 704 ? 91.048 -4.030 -49.422 1.00 78.50 704 ASP A C 1
ATOM 5696 O O . ASP A 1 704 ? 91.980 -4.835 -49.479 1.00 78.50 704 ASP A O 1
ATOM 5700 N N . ILE A 1 705 ? 90.335 -3.724 -50.515 1.00 76.56 705 ILE A N 1
ATOM 5701 C CA . ILE A 1 705 ? 90.594 -4.313 -51.842 1.00 76.56 705 ILE A CA 1
ATOM 5702 C C . ILE A 1 705 ? 91.950 -3.854 -52.396 1.00 76.56 705 ILE A C 1
ATOM 5704 O O . ILE A 1 705 ? 92.654 -4.631 -53.050 1.00 76.56 705 ILE A O 1
ATOM 5708 N N . LEU A 1 706 ? 92.341 -2.597 -52.174 1.00 74.75 706 LEU A N 1
ATOM 5709 C CA . LEU A 1 706 ? 93.641 -2.087 -52.615 1.00 74.75 706 LEU A CA 1
ATOM 5710 C C . LEU A 1 706 ? 94.800 -2.700 -51.811 1.00 74.75 706 LEU A C 1
ATOM 5712 O O . LEU A 1 706 ? 95.828 -3.022 -52.411 1.00 74.75 706 LEU A O 1
ATOM 5716 N N . GLU A 1 707 ? 94.629 -2.931 -50.505 1.00 67.44 707 GLU A N 1
ATOM 5717 C CA . GLU A 1 707 ? 95.621 -3.608 -49.657 1.00 67.44 707 GLU A CA 1
ATOM 5718 C C . GLU A 1 707 ? 95.784 -5.101 -50.019 1.00 67.44 707 GLU A C 1
ATOM 5720 O O . GLU A 1 707 ? 96.917 -5.574 -50.151 1.00 67.44 707 GLU A O 1
ATOM 5725 N N . GLU A 1 708 ? 94.696 -5.837 -50.295 1.00 61.06 708 GLU A N 1
ATOM 5726 C CA . GLU A 1 708 ? 94.771 -7.241 -50.752 1.00 61.06 708 GLU A CA 1
ATOM 5727 C C . GLU A 1 708 ? 95.487 -7.385 -52.113 1.00 61.06 708 GLU A C 1
ATOM 5729 O O . GLU A 1 708 ? 96.220 -8.354 -52.345 1.00 61.06 708 GLU A O 1
ATOM 5734 N N . ASN A 1 709 ? 95.344 -6.398 -53.005 1.00 57.34 709 ASN A N 1
ATOM 5735 C CA . ASN A 1 709 ? 96.027 -6.378 -54.303 1.00 57.34 709 ASN A CA 1
ATOM 5736 C C . ASN A 1 709 ? 97.525 -6.002 -54.209 1.00 57.34 709 ASN A C 1
ATOM 5738 O O . ASN A 1 709 ? 98.305 -6.384 -55.091 1.00 57.34 709 ASN A O 1
ATOM 5742 N N . GLU A 1 710 ? 97.969 -5.289 -53.163 1.00 54.44 710 GLU A N 1
ATOM 5743 C CA . GLU A 1 710 ? 99.399 -5.020 -52.924 1.00 54.44 710 GLU A CA 1
ATOM 5744 C C . GLU A 1 710 ? 100.144 -6.254 -52.375 1.00 54.44 710 GLU A C 1
ATOM 5746 O O . GLU A 1 710 ? 101.301 -6.489 -52.753 1.00 54.44 710 GLU A O 1
ATOM 5751 N N . ASP A 1 711 ? 99.483 -7.103 -51.581 1.00 49.81 711 ASP A N 1
ATOM 5752 C CA . ASP A 1 711 ? 100.064 -8.354 -51.071 1.00 49.81 711 ASP A CA 1
ATOM 5753 C C . ASP A 1 711 ? 100.238 -9.432 -52.168 1.00 49.81 711 ASP A C 1
ATOM 5755 O O . ASP A 1 711 ? 101.204 -10.208 -52.133 1.00 49.81 711 ASP A O 1
ATOM 5759 N N . GLU A 1 712 ? 99.405 -9.439 -53.219 1.00 49.75 712 GLU A N 1
ATOM 5760 C CA . GLU A 1 712 ? 99.600 -10.312 -54.392 1.00 49.75 712 GLU A CA 1
ATOM 5761 C C . GLU A 1 712 ? 100.780 -9.883 -55.293 1.00 49.75 712 GLU A C 1
ATOM 5763 O O . GLU A 1 712 ? 101.389 -10.721 -55.970 1.00 49.75 712 GLU A O 1
ATOM 5768 N N . ALA A 1 713 ? 101.198 -8.611 -55.262 1.00 48.78 713 ALA A N 1
ATOM 5769 C CA . ALA A 1 713 ? 102.361 -8.127 -56.016 1.00 48.78 713 ALA A CA 1
ATOM 5770 C C . ALA A 1 713 ? 103.720 -8.474 -55.357 1.00 48.78 713 ALA A C 1
ATOM 5772 O O . ALA A 1 713 ? 104.773 -8.359 -55.996 1.00 48.78 713 ALA A O 1
ATOM 5773 N N . GLY A 1 714 ? 103.724 -8.942 -54.100 1.00 47.31 714 GLY A N 1
ATOM 5774 C CA . GLY A 1 714 ? 104.927 -9.243 -53.310 1.00 47.31 714 GLY A CA 1
ATOM 5775 C C . GLY A 1 714 ? 105.545 -10.637 -53.502 1.00 47.31 714 GLY A C 1
ATOM 5776 O O . GLY A 1 714 ? 106.669 -10.875 -53.049 1.00 47.31 714 GLY A O 1
ATOM 5777 N N . ILE A 1 715 ? 104.878 -11.572 -54.191 1.00 47.12 715 ILE A N 1
ATOM 5778 C CA . ILE A 1 715 ? 105.365 -12.954 -54.373 1.00 47.12 715 ILE A CA 1
ATOM 5779 C C . ILE A 1 715 ? 105.469 -13.300 -55.863 1.00 47.12 715 ILE A C 1
ATOM 5781 O O . ILE A 1 715 ? 104.737 -14.133 -56.382 1.00 47.12 715 ILE A O 1
ATOM 5785 N N . ASN A 1 716 ? 106.429 -12.686 -56.565 1.00 41.50 716 ASN A N 1
ATOM 5786 C CA . ASN A 1 716 ? 107.135 -13.329 -57.682 1.00 41.50 716 ASN A CA 1
ATOM 5787 C C . ASN A 1 716 ? 108.387 -12.544 -58.107 1.00 41.50 716 ASN A C 1
ATOM 5789 O O . ASN A 1 716 ? 108.356 -11.691 -58.992 1.00 41.50 716 ASN A O 1
ATOM 5793 N N . SER A 1 717 ? 109.539 -12.910 -57.541 1.00 35.81 717 SER A N 1
ATOM 5794 C CA . SER A 1 717 ? 110.820 -12.879 -58.263 1.00 35.81 717 SER A CA 1
ATOM 5795 C C . SER A 1 717 ? 111.833 -13.847 -57.632 1.00 35.81 717 SER A C 1
ATOM 5797 O O . SER A 1 717 ? 112.214 -13.660 -56.476 1.00 35.81 717 SER A O 1
ATOM 5799 N N . PRO A 1 718 ? 112.300 -14.879 -58.365 1.00 47.00 718 PRO A N 1
ATOM 5800 C CA . PRO A 1 718 ? 113.459 -15.680 -57.996 1.00 47.00 718 PRO A CA 1
ATOM 5801 C C . PRO A 1 718 ? 114.786 -15.075 -58.499 1.00 47.00 718 PRO A C 1
ATOM 5803 O O . PRO A 1 718 ? 114.866 -14.488 -59.573 1.00 47.00 718 PRO A O 1
ATOM 5806 N N . ALA A 1 719 ? 115.814 -15.293 -57.677 1.00 40.06 719 ALA A N 1
ATOM 5807 C CA . ALA A 1 719 ? 117.239 -14.950 -57.754 1.00 40.06 719 ALA A CA 1
ATOM 5808 C C . ALA A 1 719 ? 117.922 -14.689 -59.121 1.00 40.06 719 ALA A C 1
ATOM 5810 O O . ALA A 1 719 ? 117.945 -15.556 -59.998 1.00 40.06 719 ALA A O 1
ATOM 5811 N N . ALA A 1 720 ? 118.678 -13.579 -59.158 1.00 31.47 720 ALA A N 1
ATOM 5812 C CA . ALA A 1 720 ? 120.078 -13.490 -59.599 1.00 31.47 720 ALA A CA 1
ATOM 5813 C C . ALA A 1 720 ? 120.811 -12.412 -58.784 1.00 31.47 720 ALA A C 1
ATOM 5815 O O . ALA A 1 720 ? 120.209 -11.332 -58.588 1.00 31.47 720 ALA A O 1
#

pLDDT: mean 79.13, std 18.26, range [23.27, 98.69]

Organism: NCBI:txid742733

Sequence (720 aa):
MYEKYAVGNLYRGDECSLRSDHGTLLRLIDEEVDCDGQVSVEIIASRFGKNLGYIDTVDIRRIHPISEEEFFSIYPNAEKVPGYDDLSKNVPLPCGDHAYMKEIVAGEKFVLTEERRDELLEEMMALLNEYEYHPTISGCNKILDEWAEKKGDLILLISRHPNYNGKYQIAFDEDYNRICDSKILEDFSGYIRRWSQNIRKKYMIGCHSYQESVDIRDRMYKIISAYNTIRAHGGLYLKDYYLECVKNHSFFTEKVNKFEEANRAHLCGWSGCPSELYTSESLGLLSKVRDFSLQLMNYKDQFIDVFMADVINAISPTLKAVAGQKTSRIVNKFCHFIGIDKDPEYQRRFAQYSDAINPLKITRHTILSCHPIDYFTMSFGNSWASCHTIDKENKRGMEHAYEGCYSGGTLSYMLDGTSMVFYTVDSSYTGDQLELEPKINRNMFHLGEDKIVQGRIYPQATDGENSFYQEVREIVQKVISDCMNRPNIWVNKKGPSECNNVIDTYGVHYTDYLYFKDCNVSYLKNADGGVNIKRISVGHAPICPRCGREHMEEKTIECDQCFAREICCECEEENNTDDMHYIDGEWYCENCCFYCSYHSEWEIGSGNHIVGYGNVCDNALDEPEFRECDSCGAFYYIYGDSVETEDGRSYCNSSCAYLDGYRMVESGEWYPQNEVHHCEHCESLVHDSAWNSDHDCCDDCVDDILEENEDEAGINSPAA